Protein AF-A0A348V658-F1 (afdb_monomer_lite)

Radius of gyration: 34.36 Å; chains: 1; bounding box: 90×65×114 Å

Sequence (433 aa):
MSDGYQARTIKSAGIYLAPEMVELFALNPEAHYIWLYAMMMANTGWTFRKKFVKDRYIGCGEWKWKAAIRFLISVGLLEIVVTRNKKGKINGREYIFRDLANRLEIVSFDDDDDEPKTPSKTRKPAKINHLTEGQFSPCVDKTDPLCTSSREKAVHTQKPTILEAEMDQDQIEQHRARFMKHFTGKNTFQTFSDNKESKVNLAKVFHNDMSRLDDVNYYGGGIFLTINETDGKGRKRDNIKRVRAIFVDLDGSPLEPVLEYDPHLVVETSPGKYHAYWFVKDFPLEAFSPTQKTLAEMFEGDPVVNDISRVMRIPGYWHQKGEPFMSRIVLESYYEPLSYAEVVQKFPPKPVKQWSRPKEQEYDENSDYKGQYGTDKGNRNHGLARFIGGMVKRRKDFGHMHNEAYRWGKGCNPPLSDNEIESVLRSVGRYAA

Structure (mmCIF, N/CA/C/O backbone):
data_AF-A0A348V658-F1
#
_entry.id   AF-A0A348V658-F1
#
loop_
_atom_site.group_PDB
_atom_site.id
_atom_site.type_symbol
_atom_site.label_atom_id
_atom_site.label_alt_id
_atom_site.label_comp_id
_atom_site.label_asym_id
_atom_site.label_entity_id
_atom_site.label_seq_id
_atom_site.pdbx_PDB_ins_code
_atom_site.Cartn_x
_atom_site.Cartn_y
_atom_site.Cartn_z
_atom_site.occupancy
_atom_site.B_iso_or_equiv
_atom_site.auth_seq_id
_atom_site.auth_comp_id
_atom_site.auth_asym_id
_atom_site.auth_atom_id
_atom_site.pdbx_PDB_model_num
ATOM 1 N N . MET A 1 1 ? 20.689 -6.843 69.848 1.00 36.75 1 MET A N 1
ATOM 2 C CA . MET A 1 1 ? 19.300 -7.325 69.971 1.00 36.75 1 MET A CA 1
ATOM 3 C C . MET A 1 1 ? 18.454 -6.383 69.137 1.00 36.75 1 MET A C 1
ATOM 5 O O . MET A 1 1 ? 18.269 -5.245 69.535 1.00 36.75 1 MET A O 1
ATOM 9 N N . SER A 1 2 ? 18.141 -6.783 67.905 1.00 32.28 2 SER A N 1
ATOM 10 C CA . SER A 1 2 ? 17.379 -5.978 66.947 1.00 32.28 2 SER A CA 1
ATOM 11 C C . SER A 1 2 ? 15.898 -6.301 67.106 1.00 32.28 2 SER A C 1
ATOM 13 O O . SER A 1 2 ? 15.496 -7.435 66.842 1.00 32.28 2 SER A O 1
ATOM 15 N N . ASP A 1 3 ? 15.113 -5.318 67.535 1.00 34.12 3 ASP A N 1
ATOM 16 C CA . ASP A 1 3 ? 13.661 -5.434 67.622 1.00 34.12 3 ASP A CA 1
ATOM 17 C C . ASP A 1 3 ? 13.066 -5.610 66.221 1.00 34.12 3 ASP A C 1
ATOM 19 O O . ASP A 1 3 ? 13.132 -4.730 65.359 1.00 34.12 3 ASP A O 1
ATOM 23 N N . GLY A 1 4 ? 12.521 -6.803 65.987 1.00 30.92 4 GLY A N 1
ATOM 24 C CA . GLY A 1 4 ? 11.809 -7.152 64.770 1.00 30.92 4 GLY A CA 1
ATOM 25 C C . GLY A 1 4 ? 10.457 -6.450 64.727 1.00 30.92 4 GLY A C 1
ATOM 26 O O . GLY A 1 4 ? 9.565 -6.741 65.521 1.00 30.92 4 GLY A O 1
ATOM 27 N N . TYR A 1 5 ? 10.284 -5.554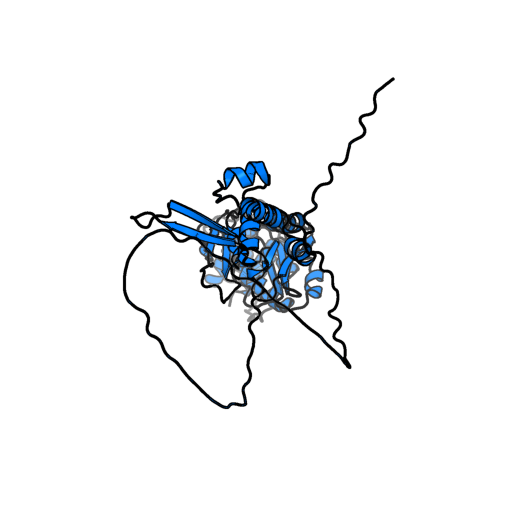 63.759 1.00 30.47 5 TYR A N 1
ATOM 28 C CA . TYR A 1 5 ? 8.973 -5.042 63.381 1.00 30.47 5 TYR A CA 1
ATOM 29 C C . TYR A 1 5 ? 8.134 -6.189 62.798 1.00 30.47 5 TYR A C 1
ATOM 31 O O . TYR A 1 5 ? 8.284 -6.556 61.634 1.00 30.47 5 TYR A O 1
ATOM 39 N N . GLN A 1 6 ? 7.235 -6.764 63.599 1.00 32.16 6 GLN A N 1
ATOM 40 C CA . GLN A 1 6 ? 6.144 -7.581 63.074 1.00 32.16 6 GLN A CA 1
ATOM 41 C C . GLN A 1 6 ? 5.088 -6.656 62.464 1.00 32.16 6 GLN A C 1
ATOM 43 O O . GLN A 1 6 ? 4.445 -5.871 63.165 1.00 32.16 6 GLN A O 1
ATOM 48 N N . ALA A 1 7 ? 4.906 -6.750 61.147 1.00 27.97 7 ALA A N 1
ATOM 49 C CA . ALA A 1 7 ? 3.817 -6.085 60.450 1.00 27.97 7 ALA A CA 1
ATOM 50 C C . ALA A 1 7 ? 2.475 -6.627 60.970 1.00 27.97 7 ALA A C 1
ATOM 52 O O . ALA A 1 7 ? 2.125 -7.784 60.747 1.00 27.97 7 ALA A O 1
ATOM 53 N N . ARG A 1 8 ? 1.719 -5.786 61.682 1.00 27.88 8 ARG A N 1
ATOM 54 C CA . ARG A 1 8 ? 0.322 -6.068 62.025 1.00 27.88 8 ARG A CA 1
ATOM 55 C C . ARG A 1 8 ? -0.530 -5.806 60.788 1.00 27.88 8 ARG A C 1
ATOM 57 O O . ARG A 1 8 ? -0.671 -4.660 60.368 1.00 27.88 8 ARG A O 1
ATOM 64 N N . THR A 1 9 ? -1.112 -6.854 60.217 1.00 28.75 9 THR A N 1
ATOM 65 C CA . THR A 1 9 ? -2.140 -6.738 59.181 1.00 28.75 9 THR A CA 1
ATOM 66 C C . THR A 1 9 ? -3.367 -6.069 59.793 1.00 28.75 9 THR A C 1
ATOM 68 O O . THR A 1 9 ? -4.072 -6.649 60.619 1.00 28.75 9 THR A O 1
ATOM 71 N N . ILE A 1 10 ? -3.618 -4.818 59.410 1.00 29.53 10 ILE A N 1
ATOM 72 C CA . ILE A 1 10 ? -4.906 -4.167 59.643 1.00 29.53 10 ILE A CA 1
ATOM 73 C C . ILE A 1 10 ? -5.927 -4.998 58.861 1.00 29.53 10 ILE A C 1
ATOM 75 O O . ILE A 1 10 ? -5.738 -5.206 57.663 1.00 29.53 10 ILE A O 1
ATOM 79 N N . LYS A 1 11 ? -6.977 -5.506 59.522 1.00 31.16 11 LYS A N 1
ATOM 80 C CA . LYS A 1 11 ? -8.132 -6.095 58.830 1.00 31.16 11 LYS A CA 1
ATOM 81 C C . LYS A 1 11 ? -8.703 -5.016 57.913 1.00 31.16 11 LYS A C 1
ATOM 83 O O . LYS A 1 11 ? -9.448 -4.152 58.368 1.00 31.16 11 LYS A O 1
ATOM 88 N N . SER A 1 12 ? -8.321 -5.033 56.641 1.00 28.66 12 SER A N 1
ATOM 89 C CA . SER A 1 12 ? -9.035 -4.285 55.625 1.00 28.66 12 SER A CA 1
ATOM 90 C C . SER A 1 12 ? -10.434 -4.885 55.564 1.00 28.66 12 SER A C 1
ATOM 92 O O . SER A 1 12 ? -10.602 -6.101 55.454 1.00 28.66 12 SER A O 1
ATOM 94 N N . ALA A 1 13 ? -11.453 -4.039 55.690 1.00 30.88 13 ALA A N 1
ATOM 95 C CA . ALA A 1 13 ? -12.784 -4.383 55.224 1.00 30.88 13 ALA A CA 1
ATOM 96 C C . ALA A 1 13 ? -12.654 -4.580 53.710 1.00 30.88 13 ALA A C 1
ATOM 98 O O . ALA A 1 13 ? -12.690 -3.620 52.942 1.00 30.88 13 ALA A O 1
ATOM 99 N N . GLY A 1 14 ? -12.338 -5.808 53.299 1.00 29.84 14 GLY A N 1
ATOM 100 C CA . GLY A 1 14 ? -12.260 -6.171 51.898 1.00 29.84 14 GLY A CA 1
ATOM 101 C C . GLY A 1 14 ? -13.626 -5.915 51.290 1.00 29.84 14 GLY A C 1
ATOM 102 O O . GLY A 1 14 ? -14.611 -6.526 51.699 1.00 29.84 14 GLY A O 1
ATOM 103 N N . ILE A 1 15 ? -13.691 -4.982 50.345 1.00 39.50 15 ILE A N 1
ATOM 104 C CA . ILE A 1 15 ? -14.820 -4.899 49.430 1.00 39.50 15 ILE A CA 1
ATOM 105 C C . ILE A 1 15 ? -14.737 -6.195 48.625 1.00 39.50 15 ILE A C 1
ATOM 107 O O . ILE A 1 15 ? -13.858 -6.337 47.776 1.00 39.50 15 ILE A O 1
ATOM 111 N N . TYR A 1 16 ? -15.572 -7.180 48.960 1.00 36.66 16 TYR A N 1
ATOM 112 C CA . TYR A 1 16 ? -15.748 -8.353 48.115 1.00 36.66 16 TYR A CA 1
ATOM 113 C C . TYR A 1 16 ? -16.354 -7.846 46.810 1.00 36.66 16 TYR A C 1
ATOM 115 O O . TYR A 1 16 ? -17.529 -7.489 46.755 1.00 36.66 16 TYR A O 1
ATOM 123 N N . LEU A 1 17 ? -15.518 -7.723 45.783 1.00 50.22 17 LEU A N 1
ATOM 124 C CA . LEU A 1 17 ? -15.993 -7.481 44.432 1.00 50.22 17 LEU A CA 1
ATOM 125 C C . LEU A 1 17 ? -16.744 -8.740 44.017 1.00 50.22 17 LEU A C 1
ATOM 127 O O . LEU A 1 17 ? -16.184 -9.836 44.069 1.00 50.22 17 LEU A O 1
ATOM 131 N N . ALA A 1 18 ? -18.015 -8.579 43.665 1.00 58.47 18 ALA A N 1
ATOM 132 C CA . ALA A 1 18 ? -18.805 -9.666 43.115 1.00 58.47 18 ALA A CA 1
ATOM 133 C C . ALA A 1 18 ? -18.048 -10.269 41.903 1.00 58.47 18 ALA A C 1
ATOM 135 O O . ALA A 1 18 ? -17.390 -9.508 41.185 1.00 58.47 18 ALA A O 1
ATOM 136 N N . PRO A 1 19 ? -18.042 -11.594 41.681 1.00 57.88 19 PRO A N 1
ATOM 137 C CA . PRO A 1 19 ? -17.320 -12.217 40.563 1.00 57.88 19 PRO A CA 1
ATOM 138 C C . PRO A 1 19 ? -17.588 -11.541 39.210 1.00 57.88 19 PRO A C 1
ATOM 140 O O . PRO A 1 19 ? -16.673 -11.343 38.414 1.00 57.88 19 PRO A O 1
ATOM 143 N N . GLU A 1 20 ? -18.813 -11.059 39.016 1.00 56.84 20 GLU A N 1
ATOM 144 C CA . GLU A 1 20 ? -19.280 -10.329 37.840 1.00 56.84 20 GLU A CA 1
ATOM 145 C C . GLU A 1 20 ? -18.534 -8.998 37.645 1.00 56.84 20 GLU A C 1
ATOM 147 O O . GLU A 1 20 ? -18.288 -8.572 36.519 1.00 56.84 20 GLU A O 1
ATOM 152 N N . MET A 1 21 ? -18.124 -8.341 38.734 1.00 60.69 21 MET A N 1
ATOM 153 C CA . MET A 1 21 ? -17.299 -7.128 38.699 1.00 60.69 21 MET A CA 1
ATOM 154 C C . MET A 1 21 ? -15.863 -7.434 38.288 1.00 60.69 21 MET A C 1
ATOM 156 O O . MET A 1 21 ? -15.262 -6.672 37.532 1.00 60.69 21 MET A O 1
ATOM 160 N N . VAL A 1 22 ? -15.309 -8.540 38.787 1.00 63.03 22 VAL A N 1
ATOM 161 C CA . VAL A 1 22 ? -13.954 -8.968 38.428 1.00 63.03 22 VAL A CA 1
ATOM 162 C C . VAL A 1 22 ? -13.902 -9.327 36.946 1.00 63.03 22 VAL A C 1
ATOM 164 O O . VAL A 1 22 ? -12.988 -8.881 36.260 1.00 63.03 22 VAL A O 1
ATOM 167 N N . GLU A 1 23 ? -14.907 -10.041 36.436 1.00 67.06 23 GLU A N 1
ATOM 168 C CA . GLU A 1 23 ? -15.027 -10.375 35.014 1.00 67.06 23 GLU A CA 1
ATOM 169 C C . GLU A 1 23 ? -15.253 -9.139 34.138 1.00 67.06 23 GLU A C 1
ATOM 171 O O . GLU A 1 23 ? -14.546 -8.957 33.146 1.00 67.06 23 GLU A O 1
ATOM 176 N N . LEU A 1 24 ? -16.177 -8.246 34.518 1.00 72.12 24 LEU A N 1
ATOM 177 C CA . LEU A 1 24 ? -16.484 -7.042 33.741 1.00 72.12 24 LEU A CA 1
ATOM 178 C C . LEU A 1 24 ? -15.242 -6.168 33.544 1.00 72.12 24 LEU A C 1
ATOM 180 O O . LEU A 1 24 ? -15.003 -5.645 32.458 1.00 72.12 24 LEU A O 1
ATOM 184 N N . PHE A 1 25 ? -14.439 -6.017 34.593 1.00 76.25 25 PHE A N 1
ATOM 185 C CA . PHE A 1 25 ? -13.281 -5.135 34.596 1.00 76.25 25 PHE A CA 1
ATOM 186 C C . PHE A 1 25 ? -11.942 -5.830 34.327 1.00 76.25 25 PHE A C 1
ATOM 188 O O . PHE A 1 25 ? -10.919 -5.141 34.305 1.00 76.25 25 PHE A O 1
ATOM 195 N N . ALA A 1 26 ? -11.927 -7.147 34.093 1.00 71.62 26 ALA A N 1
ATOM 196 C CA . ALA A 1 26 ? -10.709 -7.960 33.996 1.00 71.62 26 ALA A CA 1
ATOM 197 C C . ALA A 1 26 ? -9.665 -7.385 33.023 1.00 71.62 26 ALA A C 1
ATOM 199 O O . ALA A 1 26 ? -8.471 -7.386 33.314 1.00 71.62 26 ALA A O 1
ATOM 200 N N . LEU A 1 27 ? -10.125 -6.834 31.895 1.00 71.88 27 LEU A N 1
ATOM 201 C CA . LEU A 1 27 ? -9.278 -6.258 30.845 1.00 71.88 27 LEU A CA 1
ATOM 202 C C . LEU A 1 27 ? -9.140 -4.726 30.930 1.00 71.88 27 LEU A C 1
ATOM 204 O O . LEU A 1 27 ? -8.462 -4.117 30.108 1.00 71.88 27 LEU A O 1
ATOM 208 N N . ASN A 1 28 ? -9.790 -4.080 31.903 1.00 79.88 28 ASN A N 1
ATOM 209 C CA . ASN A 1 28 ? -9.834 -2.621 32.040 1.00 79.88 28 ASN A CA 1
ATOM 210 C C . ASN A 1 28 ? -9.614 -2.176 33.502 1.00 79.88 28 ASN A C 1
ATOM 212 O O . ASN A 1 28 ? -10.506 -1.566 34.108 1.00 79.88 28 ASN A O 1
ATOM 216 N N . PRO A 1 29 ? -8.427 -2.428 34.089 1.00 80.44 29 PRO A N 1
ATOM 217 C CA . PRO A 1 29 ? -8.173 -2.133 35.498 1.00 80.44 29 PRO A CA 1
ATOM 218 C C . PRO A 1 29 ? -8.247 -0.631 35.807 1.00 80.44 29 PRO A C 1
ATOM 220 O O . PRO A 1 29 ? -8.738 -0.227 36.854 1.00 80.44 29 PRO A O 1
ATOM 223 N N . GLU A 1 30 ? -7.856 0.242 34.883 1.00 81.75 30 GLU A N 1
ATOM 224 C CA . GLU A 1 30 ? -7.970 1.690 35.052 1.00 81.75 30 GLU A CA 1
ATOM 225 C C . GLU A 1 30 ? -9.431 2.145 35.093 1.00 81.75 30 GLU A C 1
ATOM 227 O O . GLU A 1 30 ? -9.767 3.036 35.870 1.00 81.75 30 GLU A O 1
ATOM 232 N N . ALA A 1 31 ? -10.315 1.519 34.309 1.00 83.00 31 ALA A N 1
ATOM 233 C CA . ALA A 1 31 ? -11.751 1.783 34.381 1.00 83.00 31 ALA A CA 1
ATOM 234 C C . ALA A 1 31 ? -12.329 1.353 35.725 1.00 83.00 31 ALA A C 1
ATOM 236 O O . ALA A 1 31 ? -13.112 2.097 36.316 1.00 83.00 31 ALA A O 1
ATOM 237 N N . HIS A 1 32 ? -11.881 0.203 36.228 1.00 84.06 32 HIS A N 1
ATOM 238 C CA . HIS A 1 32 ? -12.252 -0.282 37.547 1.00 84.06 32 HIS A CA 1
ATOM 239 C C . HIS A 1 32 ? -11.846 0.707 38.631 1.00 84.06 32 HIS A C 1
ATOM 241 O O . HIS A 1 32 ? -12.681 1.093 39.441 1.00 84.06 32 HIS A O 1
ATOM 247 N N . TYR A 1 33 ? -10.601 1.190 38.612 1.00 82.75 33 TYR A N 1
ATOM 248 C CA . TYR A 1 33 ? -10.131 2.158 39.598 1.00 82.75 33 TYR A CA 1
ATOM 249 C C . TYR A 1 33 ? -10.882 3.490 39.517 1.00 82.75 33 TYR A C 1
ATOM 251 O O . TYR A 1 33 ? -11.230 4.035 40.563 1.00 82.75 33 TYR A O 1
ATOM 259 N N . ILE A 1 34 ? -11.177 4.007 38.312 1.00 80.31 34 ILE A N 1
ATOM 260 C CA . ILE A 1 34 ? -12.001 5.222 38.154 1.00 80.31 34 ILE A CA 1
ATOM 261 C C . ILE A 1 34 ? -13.385 5.005 38.772 1.00 80.31 34 ILE A C 1
ATOM 263 O O . ILE A 1 34 ? -13.848 5.842 39.547 1.00 80.31 34 ILE A O 1
ATOM 267 N N . TRP A 1 35 ? -14.048 3.907 38.409 1.00 82.38 35 TRP A N 1
ATOM 268 C CA . TRP A 1 35 ? -15.420 3.632 38.819 1.00 82.38 35 TRP A CA 1
ATOM 269 C C . TRP A 1 35 ? -15.526 3.331 40.313 1.00 82.38 35 TRP A C 1
ATOM 271 O O . TRP A 1 35 ? -16.333 3.954 40.997 1.00 82.38 35 TRP A O 1
ATOM 281 N N . LEU A 1 36 ? -14.657 2.469 40.846 1.00 79.06 36 LEU A N 1
ATOM 282 C CA . LEU A 1 36 ? -14.614 2.122 42.267 1.00 79.06 36 LEU A CA 1
ATOM 283 C C . LEU A 1 36 ? -14.384 3.368 43.122 1.00 79.06 36 LEU A C 1
ATOM 285 O O . LEU A 1 36 ? -15.083 3.597 44.106 1.00 79.06 36 LEU A O 1
ATOM 289 N N .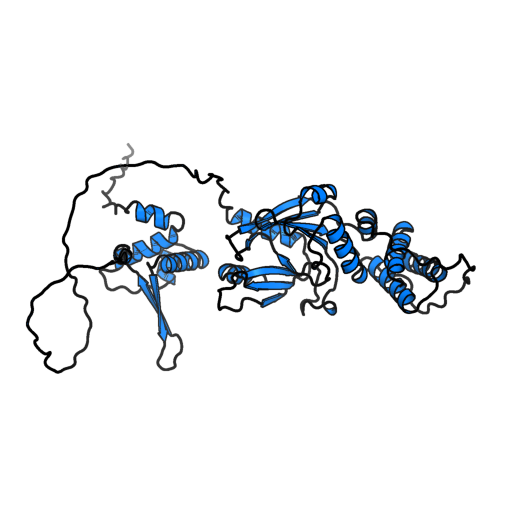 TYR A 1 37 ? -13.441 4.212 42.710 1.00 76.25 37 TYR A N 1
ATOM 290 C CA . TYR A 1 37 ? -13.174 5.467 43.392 1.00 76.25 37 TYR A CA 1
ATOM 291 C C . TYR A 1 37 ? -14.372 6.427 43.335 1.00 76.25 37 TYR A C 1
ATOM 293 O O . TYR A 1 37 ? -14.710 7.035 44.349 1.00 76.25 37 TYR A O 1
ATOM 301 N N . ALA A 1 38 ? -15.060 6.535 42.192 1.00 75.94 38 ALA A N 1
ATOM 302 C CA . ALA A 1 38 ? -16.281 7.334 42.086 1.00 75.94 38 ALA A CA 1
ATOM 303 C C . ALA A 1 38 ? -17.399 6.812 43.011 1.00 75.94 38 ALA A C 1
ATOM 305 O O . ALA A 1 38 ? -18.027 7.611 43.705 1.00 75.94 38 ALA A O 1
ATOM 306 N N . MET A 1 39 ? -17.599 5.491 43.082 1.00 75.56 39 MET A N 1
ATOM 307 C CA . MET A 1 39 ? -18.599 4.856 43.952 1.00 75.56 39 MET A CA 1
ATOM 308 C C . MET A 1 39 ? -18.293 5.055 45.440 1.00 75.56 39 MET A C 1
ATOM 310 O O . MET A 1 39 ? -19.190 5.390 46.210 1.00 75.56 39 MET A O 1
ATOM 314 N N . MET A 1 40 ? -17.026 4.943 45.854 1.00 70.94 40 MET A N 1
ATOM 315 C CA . MET A 1 40 ? -16.620 5.193 47.244 1.00 70.94 40 MET A CA 1
ATOM 316 C C . MET A 1 40 ? -16.861 6.645 47.687 1.00 70.94 40 MET A C 1
ATOM 318 O O . MET A 1 40 ? -17.132 6.900 48.859 1.00 70.94 40 MET A O 1
ATOM 322 N N . MET A 1 41 ? -16.765 7.600 46.760 1.00 65.44 41 MET A N 1
ATOM 323 C CA . MET A 1 41 ? -16.896 9.032 47.051 1.00 65.44 41 MET A CA 1
ATOM 324 C C . MET A 1 41 ? -18.330 9.567 46.873 1.00 65.44 41 MET A C 1
ATOM 326 O O . MET A 1 41 ? -18.611 10.695 47.291 1.00 65.44 41 MET A O 1
ATOM 330 N N . ALA A 1 42 ? -19.248 8.781 46.295 1.00 58.62 42 ALA A N 1
ATOM 331 C CA . ALA A 1 42 ? -20.615 9.192 45.955 1.00 58.62 42 ALA A CA 1
ATOM 332 C C . ALA A 1 42 ? -21.439 9.685 47.164 1.00 58.62 42 ALA A C 1
ATOM 334 O O . ALA A 1 42 ? -22.214 10.630 47.030 1.00 58.62 42 ALA A O 1
ATOM 335 N N . ASN A 1 43 ? -21.189 9.156 48.369 1.00 52.09 43 ASN A N 1
ATOM 336 C CA . ASN A 1 43 ? -21.881 9.556 49.607 1.00 52.09 43 ASN A CA 1
ATOM 337 C C . ASN A 1 43 ? -21.515 10.962 50.129 1.00 52.09 43 ASN A C 1
ATOM 339 O O . ASN A 1 43 ? -22.008 11.370 51.178 1.00 52.09 43 ASN A O 1
ATOM 343 N N . THR A 1 44 ? -20.649 11.708 49.432 1.00 51.56 44 THR A N 1
ATOM 344 C CA . THR A 1 44 ? -20.141 13.014 49.898 1.00 51.56 44 THR A CA 1
ATOM 345 C C . THR A 1 44 ? -20.507 14.204 49.006 1.00 51.56 44 THR A C 1
ATOM 347 O O . THR A 1 44 ? -20.095 15.321 49.306 1.00 51.56 44 THR A O 1
ATOM 350 N N . GLY A 1 45 ? -21.288 14.002 47.932 1.00 49.47 45 GLY A N 1
ATOM 351 C CA . GLY A 1 45 ? -21.655 15.073 46.992 1.00 49.47 45 GLY A CA 1
ATOM 352 C C . GLY A 1 45 ? -20.427 15.651 46.282 1.00 49.47 45 GLY A C 1
ATOM 353 O O . GLY A 1 45 ? -19.997 16.769 46.565 1.00 49.47 45 GLY A O 1
ATOM 354 N N . TRP A 1 46 ? -19.810 14.869 45.390 1.00 55.31 46 TRP A N 1
ATOM 355 C CA . TRP A 1 46 ? -18.440 15.139 44.957 1.00 55.31 46 TRP A CA 1
ATOM 356 C C . TRP A 1 46 ? -18.286 15.629 43.508 1.00 55.31 46 TRP A C 1
ATOM 358 O O . TRP A 1 46 ? -18.931 15.141 42.586 1.00 55.31 46 TRP A O 1
ATOM 368 N N . THR A 1 47 ? -17.344 16.560 43.301 1.00 54.31 47 THR A N 1
ATOM 369 C CA . THR A 1 47 ? -16.818 16.958 41.986 1.00 54.31 47 THR A CA 1
ATOM 370 C C . THR A 1 47 ? -15.304 16.767 41.975 1.00 54.31 47 THR A C 1
ATOM 372 O O . THR A 1 47 ? -14.610 17.178 42.906 1.00 54.31 47 THR A O 1
ATOM 375 N N . PHE A 1 48 ? -14.755 16.167 40.915 1.00 57.66 48 PHE A N 1
ATOM 376 C CA . PHE A 1 48 ? -13.312 15.958 40.807 1.00 57.66 48 PHE A CA 1
ATOM 377 C C . PHE A 1 48 ? -12.722 16.575 39.549 1.00 57.66 48 PHE A C 1
ATOM 379 O O . PHE A 1 48 ? -13.297 16.566 38.460 1.00 57.66 48 PHE A O 1
ATOM 386 N N . ARG A 1 49 ? -11.509 17.113 39.685 1.00 60.19 49 ARG A N 1
ATOM 387 C CA . ARG A 1 49 ? -10.745 17.603 38.538 1.00 60.19 49 ARG A CA 1
ATOM 388 C C . ARG A 1 49 ? -10.037 16.423 37.893 1.00 60.19 49 ARG A C 1
ATOM 390 O O . ARG A 1 49 ? -9.220 15.780 38.544 1.00 60.19 49 ARG A O 1
ATOM 397 N N . LYS A 1 50 ? -10.268 16.201 36.596 1.00 69.25 50 LYS A N 1
ATOM 398 C CA . LYS A 1 50 ? -9.591 15.169 35.785 1.00 69.25 50 LYS A CA 1
ATOM 399 C C . LYS A 1 50 ? -8.097 15.038 36.094 1.00 69.25 50 LYS A C 1
ATO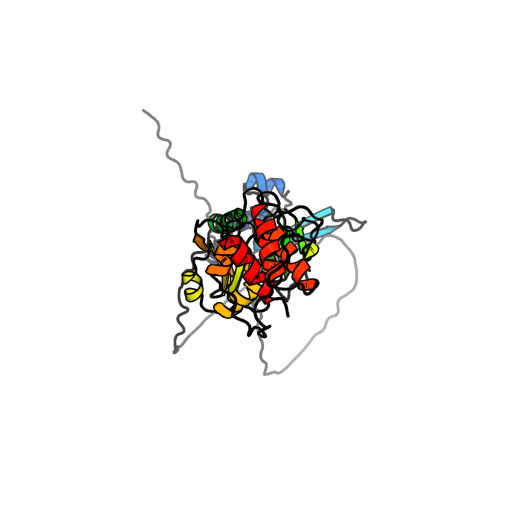M 401 O O . LYS A 1 50 ? -7.616 13.935 36.304 1.00 69.25 50 LYS A O 1
ATOM 406 N N . LYS A 1 51 ? -7.375 16.166 36.139 1.00 67.00 51 LYS A N 1
ATOM 407 C CA . LYS A 1 51 ? -5.927 16.192 36.402 1.00 67.00 51 LYS A CA 1
ATOM 408 C C . LYS A 1 51 ? -5.570 15.551 37.750 1.00 67.00 51 LYS A C 1
ATOM 410 O O . LYS A 1 51 ? -4.595 14.826 37.836 1.00 67.00 51 LYS A O 1
ATOM 415 N N . PHE A 1 52 ? -6.385 15.772 38.781 1.00 66.75 52 PHE A N 1
ATOM 416 C CA . PHE A 1 52 ? -6.158 15.213 40.112 1.00 66.75 52 PHE A CA 1
ATOM 417 C C . PHE A 1 52 ? -6.308 13.688 40.118 1.00 66.75 52 PHE A C 1
ATOM 419 O O . PHE A 1 52 ? -5.411 12.994 40.578 1.00 66.75 52 PHE A O 1
ATOM 426 N N . VAL A 1 53 ? -7.399 13.156 39.562 1.00 66.44 53 VAL A N 1
ATOM 427 C CA . VAL A 1 53 ? -7.652 11.703 39.571 1.00 66.44 53 VAL A CA 1
ATOM 428 C C . VAL A 1 53 ? -6.687 10.968 38.645 1.00 66.44 53 VAL A C 1
ATOM 430 O O . VAL A 1 53 ? -6.085 9.973 39.043 1.00 66.44 53 VAL A O 1
ATOM 433 N N . LYS A 1 54 ? -6.477 11.509 37.440 1.00 71.69 54 LYS A N 1
ATOM 434 C CA . LYS A 1 54 ? -5.573 10.940 36.442 1.00 71.69 54 LYS A CA 1
ATOM 435 C C . LYS A 1 54 ? -4.128 10.871 36.944 1.00 71.69 54 LYS A C 1
ATOM 437 O O . LYS A 1 54 ? -3.530 9.802 36.883 1.00 71.69 54 LYS A O 1
ATOM 442 N N . ASP A 1 55 ? -3.595 11.985 37.453 1.00 69.62 55 ASP A N 1
ATOM 443 C CA . ASP A 1 55 ? -2.165 12.096 37.761 1.00 69.62 55 ASP A CA 1
ATOM 444 C C . ASP A 1 55 ? -1.832 11.606 39.181 1.00 69.62 55 ASP A C 1
ATOM 446 O O . ASP A 1 55 ? -0.765 11.041 39.390 1.00 69.62 55 ASP A O 1
ATOM 450 N N . ARG A 1 56 ? -2.719 11.821 40.168 1.00 63.81 56 ARG A N 1
ATOM 451 C CA . ARG A 1 56 ? -2.412 11.577 41.591 1.00 63.81 56 ARG A CA 1
ATOM 452 C C . ARG A 1 56 ? -2.967 10.266 42.142 1.00 63.81 56 ARG A C 1
ATOM 454 O O . ARG A 1 56 ? -2.370 9.729 43.065 1.00 63.81 56 ARG A O 1
ATOM 461 N N . TYR A 1 57 ? -4.107 9.796 41.637 1.00 61.09 57 TYR A N 1
ATOM 462 C CA . TYR A 1 57 ? -4.809 8.639 42.211 1.00 61.09 57 TYR A CA 1
ATOM 463 C C . TYR A 1 57 ? -4.639 7.371 41.374 1.00 61.09 57 TYR A C 1
ATOM 465 O O . TYR A 1 57 ? -4.384 6.306 41.919 1.00 61.09 57 TYR A O 1
ATOM 473 N N . ILE A 1 58 ? -4.752 7.494 40.051 1.00 68.00 58 ILE A N 1
ATOM 474 C CA . ILE A 1 58 ? -4.654 6.354 39.127 1.00 68.00 58 ILE A CA 1
ATOM 475 C C . ILE A 1 58 ? -3.257 6.267 38.506 1.00 68.00 58 ILE A C 1
ATOM 477 O O . ILE A 1 58 ? -2.812 5.189 38.128 1.00 68.00 58 ILE A O 1
ATOM 481 N N . GLY A 1 59 ? -2.554 7.399 38.389 1.00 69.50 59 GLY A N 1
ATOM 482 C CA . GLY A 1 59 ? -1.212 7.448 37.806 1.00 69.50 59 GLY A CA 1
ATOM 483 C C . GLY A 1 59 ? -1.188 7.013 36.339 1.00 69.50 59 GLY A C 1
ATOM 484 O O . GLY A 1 59 ? -0.221 6.404 35.889 1.00 69.50 59 GLY A O 1
ATOM 485 N N . CYS A 1 60 ? -2.261 7.280 35.586 1.00 68.19 60 CYS A N 1
ATOM 486 C CA . CYS A 1 60 ? -2.403 6.789 34.219 1.00 68.19 60 CYS A CA 1
ATOM 487 C C . CYS A 1 60 ? -2.212 7.895 33.173 1.00 68.19 60 CYS A C 1
ATOM 489 O O . CYS A 1 60 ? -2.583 9.055 33.359 1.00 68.19 60 CYS A O 1
ATOM 491 N N . GLY A 1 61 ? -1.631 7.530 32.028 1.00 72.62 61 GLY A N 1
ATOM 492 C CA . GLY A 1 61 ? -1.486 8.441 30.897 1.00 72.62 61 GLY A CA 1
ATOM 493 C C . GLY A 1 61 ? -2.838 8.918 30.354 1.00 72.62 61 GLY A C 1
ATOM 494 O O . GLY A 1 61 ? -3.880 8.294 30.541 1.00 72.62 61 GLY A O 1
ATOM 495 N N . GLU A 1 62 ? -2.823 10.024 29.608 1.00 76.50 62 GLU A N 1
ATOM 496 C CA . GLU A 1 62 ? -4.021 10.592 28.968 1.00 76.50 62 GLU A CA 1
ATOM 497 C C . GLU A 1 62 ? -4.752 9.583 28.060 1.00 76.50 62 GLU A C 1
ATOM 499 O O . GLU A 1 62 ? -5.973 9.654 27.917 1.00 76.50 62 GLU A O 1
ATOM 504 N N . TRP A 1 63 ? -4.016 8.632 27.479 1.00 71.19 63 TRP A N 1
ATOM 505 C CA . TRP A 1 63 ? -4.572 7.566 26.648 1.00 71.19 63 TRP A CA 1
ATOM 506 C C . TRP A 1 63 ? -5.381 6.554 27.477 1.00 71.19 63 TRP A C 1
ATOM 508 O O . TRP A 1 63 ? -6.549 6.323 27.163 1.00 71.19 63 TRP A O 1
ATOM 518 N N . LYS A 1 64 ? -4.813 6.046 28.583 1.00 75.38 64 LYS A N 1
ATOM 519 C CA . LYS A 1 64 ? -5.468 5.109 29.509 1.00 75.38 64 LYS A CA 1
ATOM 520 C C . LYS A 1 64 ? -6.713 5.723 30.128 1.00 75.38 64 LYS A C 1
ATOM 522 O O . LYS A 1 64 ? -7.758 5.088 30.170 1.00 75.38 64 LYS A O 1
ATOM 527 N N . TRP A 1 65 ? -6.635 7.001 30.504 1.00 80.62 65 TRP A N 1
ATOM 528 C CA . TRP A 1 65 ? -7.792 7.757 30.980 1.00 80.62 65 TRP A CA 1
ATOM 529 C C . TRP A 1 65 ? -8.940 7.740 29.965 1.00 80.62 65 TRP A C 1
ATOM 531 O O . TRP A 1 65 ? -10.087 7.485 30.315 1.00 80.62 65 TRP A O 1
ATOM 541 N N . LYS A 1 66 ? -8.653 8.016 28.688 1.00 80.81 66 LYS A N 1
ATOM 542 C CA . LYS A 1 66 ? -9.685 8.022 27.642 1.00 80.81 66 LYS A CA 1
ATOM 543 C C . LYS A 1 66 ? -10.253 6.624 27.397 1.00 80.81 66 LYS A C 1
ATOM 545 O O . LYS A 1 66 ? -11.465 6.519 27.240 1.00 80.81 66 LYS A O 1
ATOM 550 N N . ALA A 1 67 ? -9.409 5.590 27.365 1.00 76.38 67 ALA A N 1
ATOM 551 C CA . ALA A 1 67 ? -9.832 4.197 27.209 1.00 76.38 67 ALA A CA 1
ATOM 552 C C . ALA A 1 67 ? -10.766 3.768 28.349 1.00 76.38 67 ALA A C 1
ATOM 554 O O . ALA A 1 67 ? -11.874 3.308 28.093 1.00 76.38 67 ALA A O 1
ATOM 555 N N . ALA A 1 68 ? -10.383 4.064 29.589 1.00 81.88 68 ALA A N 1
ATOM 556 C CA . ALA A 1 68 ? -11.173 3.764 30.771 1.00 81.88 68 ALA A CA 1
ATOM 557 C C . ALA A 1 68 ? -12.540 4.473 30.768 1.00 81.88 68 ALA A C 1
ATOM 559 O O . ALA A 1 68 ? -13.568 3.853 31.014 1.00 81.88 68 ALA A O 1
ATOM 560 N N . ILE A 1 69 ? -12.581 5.759 30.405 1.00 85.06 69 ILE A N 1
ATOM 561 C CA . ILE A 1 69 ? -13.839 6.510 30.274 1.00 85.06 69 ILE A CA 1
ATOM 562 C C . ILE A 1 69 ? -14.739 5.928 29.172 1.00 85.06 69 ILE A C 1
ATOM 564 O O . ILE A 1 69 ? -15.949 5.850 29.359 1.00 85.06 69 ILE A O 1
ATOM 568 N N . ARG A 1 70 ? -14.171 5.507 28.033 1.00 75.75 70 ARG A N 1
ATOM 569 C CA . ARG A 1 70 ? -14.932 4.879 26.936 1.00 75.75 70 ARG A CA 1
ATOM 570 C C . ARG A 1 70 ? -15.524 3.545 27.356 1.00 75.75 70 ARG A C 1
ATOM 572 O O . ARG A 1 70 ? -16.699 3.322 27.094 1.00 75.75 70 ARG A O 1
ATOM 579 N N . PHE A 1 71 ? -14.726 2.718 28.027 1.00 83.19 71 PHE A N 1
ATOM 580 C CA . PHE A 1 71 ? -15.183 1.453 28.578 1.00 83.19 71 PHE A CA 1
ATOM 581 C C . PHE A 1 71 ? -16.358 1.677 29.535 1.00 83.19 71 PHE A C 1
ATOM 583 O O . PHE A 1 71 ? -17.415 1.088 29.357 1.00 83.19 71 PHE A O 1
ATOM 590 N N . LEU A 1 72 ? -16.231 2.603 30.491 1.00 81.12 72 LEU A N 1
ATOM 591 C CA . LEU A 1 72 ? -17.304 2.882 31.451 1.00 81.12 72 LEU A CA 1
ATOM 592 C C . LEU A 1 72 ? -18.591 3.371 30.782 1.00 81.12 72 LEU A C 1
ATOM 594 O O . LEU A 1 72 ? -19.675 2.986 31.208 1.00 81.12 72 LEU A O 1
ATOM 598 N N . ILE A 1 73 ? -18.486 4.167 29.716 1.00 77.94 73 ILE A N 1
ATOM 599 C CA . ILE A 1 73 ? -19.653 4.570 28.920 1.00 77.94 73 ILE A CA 1
ATOM 600 C C . ILE A 1 73 ? -20.258 3.364 28.190 1.00 77.94 73 ILE A C 1
ATOM 602 O O . ILE A 1 73 ? -21.473 3.187 28.223 1.00 77.94 73 ILE A O 1
ATOM 606 N N . SER A 1 74 ? -19.443 2.516 27.550 1.00 73.44 74 SER A N 1
ATOM 607 C CA . SER A 1 74 ? -19.945 1.358 26.796 1.00 73.44 74 SER A CA 1
ATOM 608 C C . SER A 1 74 ? -20.608 0.321 27.697 1.00 73.44 74 SER A C 1
ATOM 610 O O . SER A 1 74 ? -21.571 -0.329 27.294 1.00 73.44 74 SER A O 1
ATOM 612 N N . VAL A 1 75 ? -20.129 0.191 28.936 1.00 71.56 75 VAL A N 1
ATOM 613 C CA . VAL A 1 75 ? -20.760 -0.657 29.948 1.00 71.56 75 VAL A CA 1
ATOM 614 C C . VAL A 1 75 ? -21.855 0.066 30.740 1.00 71.56 75 VAL A C 1
ATOM 616 O O . VAL A 1 75 ? -22.322 -0.457 31.740 1.00 71.56 75 VAL A O 1
ATOM 619 N N . GLY A 1 76 ? -22.300 1.251 30.308 1.00 70.94 76 GLY A N 1
ATOM 620 C CA . GLY A 1 76 ? -23.414 1.981 30.928 1.00 70.94 76 GLY A CA 1
ATOM 621 C C . GLY A 1 76 ? -23.157 2.473 32.357 1.00 70.94 76 GLY A C 1
ATOM 622 O O . GLY A 1 76 ? -24.084 2.917 33.026 1.00 70.94 76 GLY A O 1
ATOM 623 N N . LEU A 1 77 ? -21.910 2.415 32.825 1.00 78.31 77 LEU A N 1
ATOM 624 C CA . LEU A 1 77 ? -21.495 2.818 34.170 1.00 78.31 77 LEU A CA 1
ATOM 625 C C . LEU A 1 77 ? -21.081 4.289 34.258 1.00 78.31 77 LEU A C 1
ATOM 627 O O . LEU A 1 77 ? -20.816 4.791 35.351 1.00 78.31 77 LEU A O 1
ATOM 631 N N . LEU A 1 78 ? -21.009 4.986 33.124 1.00 80.12 78 LEU A N 1
ATOM 632 C CA . LEU A 1 78 ? -20.690 6.404 33.060 1.00 80.12 78 LEU A CA 1
ATOM 633 C C . LEU A 1 78 ? -21.490 7.108 31.963 1.00 80.12 78 LEU A C 1
ATOM 635 O O . LEU A 1 78 ? -21.473 6.713 30.803 1.00 80.12 78 LEU A O 1
ATOM 639 N N . GLU A 1 79 ? -22.099 8.228 32.320 1.00 78.50 79 GLU A N 1
ATOM 640 C CA . GLU A 1 79 ? -22.712 9.187 31.411 1.00 78.50 79 GLU A CA 1
ATOM 641 C C . GLU A 1 79 ? -21.962 10.524 31.494 1.00 78.50 79 GLU A C 1
ATOM 643 O O . GLU A 1 79 ? -21.507 10.935 32.562 1.00 78.50 79 GLU A O 1
ATOM 648 N N . ILE A 1 80 ? -21.785 11.208 30.359 1.00 79.19 80 ILE A N 1
ATOM 649 C CA . ILE A 1 80 ? -21.112 12.512 30.317 1.00 79.19 80 ILE A CA 1
ATOM 650 C C . ILE A 1 80 ? -22.068 13.567 29.778 1.00 79.19 80 ILE A C 1
ATOM 652 O O . ILE A 1 80 ? -22.378 13.585 28.586 1.00 79.19 80 ILE A O 1
ATOM 656 N N . VAL A 1 81 ? -22.438 14.515 30.634 1.00 74.12 81 VAL A N 1
ATOM 657 C CA . VAL A 1 81 ? -23.278 15.655 30.268 1.00 74.12 81 VAL A CA 1
ATOM 658 C C . VAL A 1 81 ? -22.389 16.857 29.972 1.00 74.12 81 VAL A C 1
ATOM 660 O O . VAL A 1 81 ? -21.532 17.256 30.761 1.00 74.12 81 VAL A O 1
ATOM 663 N N . VAL A 1 82 ? -22.550 17.447 28.789 1.00 77.94 82 VAL A N 1
ATOM 664 C CA . VAL A 1 82 ? -21.778 18.628 28.389 1.00 77.94 82 VAL A CA 1
ATOM 665 C C . VAL A 1 82 ? -22.495 19.880 28.868 1.00 77.94 82 VAL A C 1
ATOM 667 O O . VAL A 1 82 ? -23.573 20.208 28.374 1.00 77.94 82 VAL A O 1
ATOM 670 N N . THR A 1 83 ? -21.864 20.632 29.764 1.00 74.56 83 THR A N 1
ATOM 671 C CA . THR A 1 83 ? -22.392 21.925 30.193 1.00 74.56 83 THR A CA 1
ATOM 672 C C . THR A 1 83 ? -22.006 23.010 29.187 1.00 74.56 83 THR A C 1
ATOM 674 O O . THR A 1 83 ? -20.887 23.060 28.654 1.00 74.56 83 THR A O 1
ATOM 677 N N . ARG A 1 84 ? -22.975 23.870 28.858 1.00 77.56 84 ARG A N 1
ATOM 678 C CA . ARG A 1 84 ? -22.817 24.996 27.930 1.00 77.56 84 ARG A CA 1
ATOM 679 C C . ARG A 1 84 ? -23.143 26.296 28.648 1.00 77.56 84 ARG A C 1
ATOM 681 O O . ARG A 1 84 ? -24.051 26.358 29.469 1.00 77.56 84 ARG A O 1
ATOM 688 N N . ASN A 1 85 ? -22.408 27.354 28.325 1.00 82.69 85 ASN A N 1
ATOM 689 C CA . ASN A 1 85 ? -22.711 28.687 28.833 1.00 82.69 85 ASN A CA 1
ATOM 690 C C . ASN A 1 85 ? -23.910 29.315 28.095 1.00 82.69 85 ASN A C 1
ATOM 692 O O . ASN A 1 85 ? -24.357 28.813 27.065 1.00 82.69 85 ASN A O 1
ATOM 696 N N . LYS A 1 86 ? -24.375 30.479 28.574 1.00 75.81 86 LYS A N 1
ATOM 697 C CA . LYS A 1 86 ? -25.480 31.253 27.967 1.00 75.81 86 LYS A CA 1
ATOM 698 C C . LYS A 1 86 ? -25.263 31.625 26.486 1.00 75.81 86 LYS A C 1
ATOM 700 O O . LYS A 1 86 ? -26.206 32.022 25.820 1.00 75.81 86 LYS A O 1
ATOM 705 N N . LYS A 1 87 ? -24.033 31.503 25.967 1.00 72.75 87 LYS A N 1
ATOM 706 C CA . LYS A 1 87 ? -23.660 31.748 24.562 1.00 72.75 87 LYS A CA 1
ATOM 707 C C . LYS A 1 87 ? -23.516 30.447 23.748 1.00 72.75 87 LYS A C 1
ATOM 709 O O . LYS A 1 87 ? -22.947 30.469 22.663 1.00 72.75 87 LYS A O 1
ATOM 714 N N . GLY A 1 88 ? -23.948 29.301 24.283 1.00 70.19 88 GLY A N 1
ATOM 715 C CA . GLY A 1 88 ? -23.888 27.991 23.624 1.00 70.19 88 GLY A CA 1
ATOM 716 C C . GLY A 1 88 ? -22.501 27.333 23.574 1.00 70.19 88 GLY A C 1
ATOM 717 O O . GLY A 1 88 ? -22.373 26.216 23.060 1.00 70.19 88 GLY A O 1
ATOM 718 N N . LYS A 1 89 ? -21.459 27.975 24.125 1.00 67.56 89 LYS A N 1
ATOM 719 C CA . LYS A 1 89 ? -20.085 27.448 24.156 1.00 67.56 89 LYS A CA 1
ATOM 720 C C . LYS A 1 89 ? -19.927 26.467 25.317 1.00 67.56 89 LYS A C 1
ATOM 722 O O . LYS A 1 89 ? -20.364 26.753 26.430 1.00 67.56 89 LYS A O 1
ATOM 727 N N . ILE A 1 90 ? -19.278 25.334 25.057 1.00 72.56 90 ILE A N 1
ATOM 728 C CA . ILE A 1 90 ? -18.977 24.315 26.072 1.00 72.56 90 ILE A CA 1
ATOM 729 C C . ILE A 1 90 ? -18.132 24.953 27.182 1.00 72.56 90 ILE A C 1
ATOM 731 O O . ILE A 1 90 ? -17.069 25.506 26.895 1.00 72.56 90 ILE A O 1
ATOM 735 N N . ASN A 1 91 ? -18.613 24.902 28.426 1.00 74.00 91 ASN A N 1
ATOM 736 C CA . ASN A 1 91 ? -17.915 25.431 29.604 1.00 74.00 91 ASN A CA 1
ATOM 737 C C . ASN A 1 91 ? -17.499 24.336 30.599 1.00 74.00 91 ASN A C 1
ATOM 739 O O . ASN A 1 91 ? -16.713 24.620 31.499 1.00 74.00 91 ASN A O 1
ATOM 743 N N . GLY A 1 92 ? -17.948 23.094 30.407 1.00 70.38 92 GLY A N 1
ATOM 744 C CA . GLY A 1 92 ? -17.544 21.969 31.239 1.00 70.38 92 GLY A CA 1
ATOM 745 C C . GLY A 1 92 ? -18.108 20.631 30.767 1.00 70.38 92 GLY A C 1
ATOM 746 O O . GLY A 1 92 ? -18.763 20.524 29.727 1.00 70.38 92 GLY A O 1
ATOM 747 N N . ARG A 1 93 ? -17.790 19.590 31.535 1.00 73.19 93 ARG A N 1
ATOM 748 C CA . ARG A 1 93 ? -18.360 18.248 31.414 1.00 73.19 93 ARG A CA 1
ATOM 749 C C . ARG A 1 93 ? -18.645 17.735 32.813 1.00 73.19 93 ARG A C 1
ATOM 751 O O . ARG A 1 93 ? -17.765 17.810 33.668 1.00 73.19 93 ARG A O 1
ATOM 758 N N . GLU A 1 94 ? -19.842 17.226 33.004 1.00 70.44 94 GLU A N 1
ATOM 759 C CA . GLU A 1 94 ? -20.282 16.537 34.205 1.00 70.44 94 GLU A CA 1
ATOM 760 C C . GLU A 1 94 ? -20.244 15.033 33.935 1.00 70.44 94 GLU A C 1
ATOM 762 O O . GLU A 1 94 ? -20.614 14.590 32.848 1.00 70.44 94 GLU A O 1
ATOM 767 N N . TYR A 1 95 ? -19.705 14.270 34.882 1.00 76.31 95 TYR A N 1
ATOM 768 C CA . TYR A 1 95 ? -19.523 12.824 34.778 1.00 76.31 95 TYR A CA 1
ATOM 769 C C . TYR A 1 95 ? -20.462 12.175 35.792 1.00 76.31 95 TYR A C 1
ATOM 771 O O . TYR A 1 95 ? -20.286 12.372 36.992 1.00 76.31 95 TYR A O 1
ATOM 779 N N . ILE A 1 96 ? -21.448 11.429 35.309 1.00 72.75 96 ILE A N 1
ATOM 780 C CA . ILE A 1 96 ? -22.476 10.772 36.114 1.00 72.75 96 ILE A CA 1
ATOM 781 C C . ILE A 1 96 ? -22.163 9.278 36.118 1.00 72.75 96 ILE A C 1
ATOM 783 O O . ILE A 1 96 ? -22.329 8.606 35.102 1.00 72.75 96 ILE A O 1
ATOM 787 N N . PHE A 1 97 ? -21.670 8.763 37.241 1.00 74.75 97 PHE A N 1
ATOM 788 C CA . PHE A 1 97 ? -21.364 7.341 37.388 1.00 74.75 97 PHE A CA 1
ATOM 789 C C . PHE A 1 97 ? -22.580 6.593 37.932 1.00 74.75 97 PHE A C 1
ATOM 791 O O . PHE A 1 97 ? -23.230 7.075 38.858 1.00 74.75 97 PHE A O 1
ATOM 798 N N . ARG A 1 98 ? -22.876 5.426 37.359 1.00 71.06 98 ARG A N 1
ATOM 799 C CA . ARG A 1 98 ? -23.988 4.560 37.772 1.00 71.06 98 ARG A CA 1
ATOM 800 C C . ARG A 1 98 ? -23.453 3.336 38.505 1.00 71.06 98 ARG A C 1
ATOM 802 O O . ARG A 1 98 ? -22.335 2.893 38.227 1.00 71.06 98 ARG A O 1
ATOM 809 N N . ASP A 1 99 ? -24.239 2.813 39.439 1.00 68.88 99 ASP A N 1
ATOM 810 C CA . ASP A 1 99 ? -23.954 1.518 40.050 1.00 68.88 99 ASP A CA 1
ATOM 811 C C . ASP A 1 99 ? -24.255 0.369 39.070 1.00 68.88 99 ASP A C 1
ATOM 813 O O . ASP A 1 99 ? -24.846 0.559 38.004 1.00 68.88 99 ASP A O 1
ATOM 817 N N . LEU A 1 100 ? -23.807 -0.837 39.421 1.00 62.50 100 LEU A N 1
ATOM 818 C CA . LEU A 1 100 ? -24.040 -2.028 38.604 1.00 62.50 100 LEU A CA 1
ATOM 819 C C . LEU A 1 100 ? -25.505 -2.505 38.678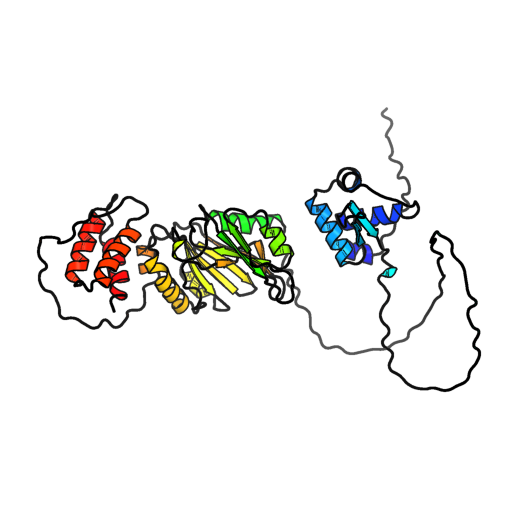 1.00 62.50 100 LEU A C 1
ATOM 821 O O . LEU A 1 100 ? -25.996 -3.129 37.740 1.00 62.50 100 LEU A O 1
ATOM 825 N N . ALA A 1 101 ? -26.204 -2.201 39.778 1.00 56.31 101 ALA A N 1
ATOM 826 C CA . ALA A 1 101 ? -27.574 -2.642 40.033 1.00 56.31 101 ALA A CA 1
ATOM 827 C C . ALA A 1 101 ? -28.581 -2.010 39.056 1.00 56.31 101 ALA A C 1
ATOM 829 O O . ALA A 1 101 ? -29.460 -2.701 38.550 1.00 56.31 101 ALA A O 1
ATOM 830 N N . ASN A 1 102 ? -28.385 -0.742 38.680 1.00 47.16 102 ASN A N 1
ATOM 831 C CA . ASN A 1 102 ? -29.208 -0.034 37.690 1.00 47.16 102 ASN A CA 1
ATOM 832 C C . ASN A 1 102 ? -29.036 -0.537 36.238 1.00 47.16 102 ASN A C 1
ATOM 834 O O . ASN A 1 102 ? -29.582 0.062 35.311 1.00 47.16 102 ASN A O 1
ATOM 838 N N . ARG A 1 103 ? -28.264 -1.611 36.010 1.00 41.19 103 ARG A N 1
ATOM 839 C CA . ARG A 1 103 ? -28.084 -2.251 34.697 1.00 41.19 103 ARG A CA 1
ATOM 840 C C . ARG A 1 103 ? -28.923 -3.523 34.503 1.00 41.19 103 ARG A C 1
ATOM 842 O O . ARG A 1 103 ? -28.964 -4.035 33.388 1.00 41.19 103 ARG A O 1
ATOM 849 N N . LEU A 1 104 ? -29.568 -4.024 35.562 1.00 33.38 104 LEU A N 1
ATOM 850 C CA . LEU A 1 104 ? -30.308 -5.296 35.594 1.00 33.38 104 LEU A CA 1
ATOM 851 C C . LEU A 1 104 ? -31.836 -5.157 35.412 1.00 33.38 104 LEU A C 1
ATOM 853 O O . LEU A 1 104 ? -32.573 -6.061 35.796 1.00 33.38 104 LEU A O 1
ATOM 857 N N . GLU A 1 105 ? -32.344 -4.087 34.791 1.00 29.44 105 GLU A N 1
ATOM 858 C CA . GLU A 1 105 ? -33.732 -4.094 34.291 1.00 29.44 105 GLU A CA 1
ATOM 859 C C . GLU A 1 105 ? -33.814 -4.964 33.024 1.00 29.44 105 GLU A C 1
ATOM 861 O O . GLU A 1 105 ? -33.689 -4.497 31.892 1.00 29.44 105 GLU A O 1
ATOM 866 N N . ILE A 1 106 ? -33.961 -6.275 33.230 1.00 28.02 106 ILE A N 1
ATOM 867 C CA . ILE A 1 106 ? -34.325 -7.234 32.188 1.00 28.02 106 ILE A CA 1
ATOM 868 C C . ILE A 1 106 ? -35.783 -6.964 31.798 1.00 28.02 106 ILE A C 1
ATOM 870 O O . ILE A 1 106 ? -36.682 -7.010 32.633 1.00 28.02 106 ILE A O 1
ATOM 874 N N . VAL A 1 107 ? -35.988 -6.686 30.512 1.00 24.06 107 VAL A N 1
ATOM 875 C CA . VAL A 1 107 ? -37.289 -6.525 29.853 1.00 24.06 107 VAL A CA 1
ATOM 876 C C . VAL A 1 107 ? -38.094 -7.822 29.990 1.00 24.06 107 VAL A C 1
ATOM 878 O O . VAL A 1 107 ? -37.669 -8.863 29.486 1.00 24.06 107 VAL A O 1
ATOM 881 N N . SER A 1 108 ? -39.246 -7.766 30.659 1.00 27.50 108 SER A N 1
ATOM 882 C CA . SER A 1 108 ? -40.267 -8.814 30.595 1.00 27.50 108 SER A CA 1
ATOM 883 C C . SER A 1 108 ? -40.951 -8.773 29.227 1.00 27.50 108 SER A C 1
ATOM 885 O O . SER A 1 108 ? -41.329 -7.704 28.750 1.00 27.50 108 SER A O 1
ATOM 887 N N . PHE A 1 109 ? -41.096 -9.934 28.589 1.00 25.75 109 PHE A N 1
ATOM 888 C CA . PHE A 1 109 ? -42.018 -10.114 27.471 1.00 25.75 109 PHE A CA 1
ATOM 889 C C . PHE A 1 109 ? -43.281 -10.769 28.024 1.00 25.75 109 PHE A C 1
ATOM 891 O O . PHE A 1 109 ? -43.220 -11.900 28.506 1.00 25.75 109 PHE A O 1
ATOM 898 N N . ASP A 1 110 ? -44.380 -10.022 27.986 1.00 28.62 110 ASP A N 1
ATOM 899 C CA . ASP A 1 110 ? -45.726 -10.514 28.259 1.00 28.62 110 ASP A CA 1
ATOM 900 C C . ASP A 1 110 ? -46.313 -11.079 26.953 1.00 28.62 110 ASP A C 1
ATOM 902 O O . ASP A 1 110 ? -46.260 -10.403 25.926 1.00 28.62 110 ASP A O 1
ATOM 906 N N . ASP A 1 111 ? -46.866 -12.293 27.002 1.00 28.22 111 ASP A N 1
ATOM 907 C CA . ASP A 1 111 ? -47.880 -12.769 26.054 1.00 28.22 111 ASP A CA 1
ATOM 908 C C . ASP A 1 111 ? -49.159 -13.065 26.857 1.00 28.22 111 ASP A C 1
ATOM 910 O O . ASP A 1 111 ? -49.117 -13.704 27.914 1.00 28.22 111 ASP A O 1
ATOM 914 N N . ASP A 1 112 ? -50.263 -12.519 26.350 1.00 29.14 112 ASP A N 1
ATOM 915 C CA . ASP A 1 112 ? -51.583 -12.367 26.966 1.00 29.14 112 ASP A CA 1
ATOM 916 C C . ASP A 1 112 ? -52.373 -13.676 27.192 1.00 29.14 112 ASP A C 1
ATOM 918 O O . ASP A 1 112 ? -52.240 -14.645 26.446 1.00 29.14 112 ASP A O 1
ATOM 922 N N . ASP A 1 113 ? -53.239 -13.639 28.219 1.00 27.58 113 ASP A N 1
ATOM 923 C CA . ASP A 1 113 ? -54.696 -13.925 28.198 1.00 27.58 113 ASP A CA 1
ATOM 924 C C . ASP A 1 113 ? -55.181 -14.696 29.447 1.00 27.58 113 ASP A C 1
ATOM 926 O O . ASP A 1 113 ? -54.993 -15.903 29.578 1.00 27.58 113 ASP A O 1
ATOM 930 N N . ASP A 1 114 ? -55.824 -13.988 30.387 1.00 28.22 114 ASP A N 1
ATOM 931 C CA . ASP A 1 114 ? -57.279 -14.102 30.617 1.00 28.22 114 ASP A CA 1
ATOM 932 C C . ASP A 1 114 ? -57.734 -13.140 31.745 1.00 28.22 114 ASP A C 1
ATOM 934 O O . ASP A 1 114 ? -57.354 -13.247 32.914 1.00 28.22 114 ASP A O 1
ATOM 938 N N . GLU A 1 115 ? -58.581 -12.175 31.380 1.00 28.88 115 GLU A N 1
ATOM 939 C CA . GLU A 1 115 ? -59.393 -11.340 32.284 1.00 28.88 115 GLU A CA 1
ATOM 940 C C . GLU A 1 115 ? -60.523 -12.198 32.931 1.00 28.88 115 GLU A C 1
ATOM 942 O O . GLU A 1 115 ? -60.884 -13.210 32.329 1.00 28.88 115 GLU A O 1
ATOM 947 N N . PRO A 1 116 ? -61.210 -11.824 34.054 1.00 33.94 116 PRO A N 1
ATOM 948 C CA . PRO A 1 116 ? -61.807 -10.486 34.196 1.00 33.94 116 PRO A CA 1
ATOM 949 C C . PRO A 1 116 ? -62.061 -9.892 35.617 1.00 33.94 116 PRO A C 1
ATOM 951 O O . PRO A 1 116 ? -62.373 -10.586 36.580 1.00 33.94 116 PRO A O 1
ATOM 954 N N . LYS A 1 117 ? -62.168 -8.544 35.633 1.00 24.84 117 LYS A N 1
ATOM 955 C CA . LYS A 1 117 ? -63.118 -7.679 36.404 1.00 24.84 117 LYS A CA 1
ATOM 956 C C . LYS A 1 117 ? -62.943 -7.585 37.937 1.00 24.84 117 LYS A C 1
ATOM 958 O O . LYS A 1 117 ? -63.061 -8.557 38.660 1.00 24.84 117 LYS A O 1
ATOM 963 N N . THR A 1 118 ? -62.869 -6.412 38.583 1.00 26.03 118 THR A N 1
ATOM 964 C CA . THR A 1 118 ? -63.852 -5.296 38.653 1.00 26.03 118 THR A CA 1
ATOM 965 C C . THR A 1 118 ? -63.287 -4.152 39.557 1.00 26.03 118 THR A C 1
ATOM 967 O O . THR A 1 118 ? -62.227 -4.337 40.145 1.00 26.03 118 THR A O 1
ATOM 970 N N . PRO A 1 119 ? -63.909 -2.950 39.679 1.00 28.59 119 PRO A N 1
ATOM 971 C CA . PRO A 1 119 ? -63.196 -1.680 39.503 1.00 28.59 119 PRO A CA 1
ATOM 972 C C . PRO A 1 119 ? -63.148 -0.760 40.747 1.00 28.59 119 PRO A C 1
ATOM 974 O O . PRO A 1 119 ? -63.692 -1.058 41.810 1.00 28.59 119 PRO A O 1
ATOM 977 N N . SER A 1 120 ? -62.664 0.471 40.501 1.00 26.59 120 SER A N 1
ATOM 978 C CA . SER A 1 120 ? -62.938 1.724 41.240 1.00 26.59 120 SER A CA 1
ATOM 979 C C . SER A 1 120 ? -61.829 2.120 42.243 1.00 26.59 120 SER A C 1
ATOM 981 O O . SER A 1 120 ? -61.311 1.274 42.949 1.00 26.59 120 SER A O 1
ATOM 983 N N . LYS A 1 121 ? -61.368 3.372 42.383 1.00 28.20 121 LYS A N 1
ATOM 984 C CA . LYS A 1 121 ? -61.955 4.697 42.127 1.00 28.20 121 LYS A CA 1
ATOM 985 C C . LYS A 1 121 ? -60.863 5.740 41.851 1.00 28.20 121 LYS A C 1
ATOM 987 O O . LYS A 1 121 ? -59.825 5.782 42.499 1.00 28.20 121 LYS A O 1
ATOM 992 N N . THR A 1 122 ? -61.207 6.663 40.964 1.00 25.14 122 THR A N 1
ATOM 993 C CA . THR A 1 122 ? -60.573 7.959 40.699 1.00 25.14 122 THR A CA 1
ATOM 994 C C . THR A 1 122 ? -60.440 8.863 41.932 1.00 25.14 122 THR A C 1
ATOM 996 O O . THR A 1 122 ? -61.421 9.054 42.657 1.00 25.14 122 THR A O 1
ATOM 999 N N . ARG A 1 123 ? -59.323 9.598 42.048 1.00 25.88 123 ARG A N 1
ATOM 1000 C CA . ARG A 1 123 ? -59.324 10.953 42.631 1.00 25.88 123 ARG A CA 1
ATOM 1001 C C . ARG A 1 123 ? -58.271 11.854 41.968 1.00 25.88 123 ARG A C 1
ATOM 1003 O O . ARG A 1 123 ? -57.143 11.448 41.731 1.00 25.88 123 ARG A O 1
ATOM 1010 N N . LYS A 1 124 ? -58.717 13.066 41.626 1.00 26.23 124 LYS A N 1
ATOM 1011 C CA . LYS A 1 124 ? -58.032 14.145 40.887 1.00 26.23 124 LYS A CA 1
ATOM 1012 C C . LYS A 1 124 ? -56.805 14.697 41.639 1.00 26.23 124 LYS A C 1
ATOM 1014 O O . LYS A 1 124 ? -56.878 14.768 42.866 1.00 26.23 124 LYS A O 1
ATOM 1019 N N . PRO A 1 125 ? -55.774 15.235 40.957 1.00 25.94 125 PRO A N 1
ATOM 1020 C CA . PRO A 1 125 ? -54.776 16.077 41.605 1.00 25.94 125 PRO A CA 1
ATOM 1021 C C . PRO A 1 125 ? -55.267 17.530 41.716 1.00 25.94 125 PRO A C 1
ATOM 1023 O O . PRO A 1 125 ? -55.830 18.100 40.776 1.00 25.94 125 PRO A O 1
ATOM 1026 N N . ALA A 1 126 ? -55.055 18.120 42.892 1.00 26.91 126 ALA A N 1
ATOM 1027 C CA . ALA A 1 126 ? -55.167 19.551 43.131 1.00 26.91 126 ALA A CA 1
ATOM 1028 C C . ALA A 1 126 ? -53.912 20.287 42.626 1.00 26.91 126 ALA A C 1
ATOM 1030 O O . ALA A 1 126 ? -52.838 19.716 42.462 1.00 26.91 126 ALA A O 1
ATOM 1031 N N . LYS A 1 127 ? -54.106 21.571 42.344 1.00 25.89 127 LYS A N 1
ATOM 1032 C CA . LYS A 1 127 ? -53.195 22.513 41.695 1.00 25.89 127 LYS A CA 1
ATOM 1033 C C . LYS A 1 127 ? -52.236 23.186 42.699 1.00 25.89 127 LYS A C 1
ATOM 1035 O O . LYS A 1 127 ? -52.697 23.535 43.780 1.00 25.89 127 LYS A O 1
ATOM 1040 N N . ILE A 1 128 ? -51.037 23.549 42.195 1.00 26.31 128 ILE A N 1
ATOM 1041 C CA . ILE A 1 128 ? -50.225 24.759 42.523 1.00 26.31 128 ILE A CA 1
ATOM 1042 C C . ILE A 1 128 ? -49.440 24.656 43.869 1.00 26.31 128 ILE A C 1
ATOM 1044 O O . ILE A 1 128 ? -50.010 24.232 44.857 1.00 26.31 128 ILE A O 1
ATOM 1048 N N . ASN A 1 129 ? -48.142 24.974 44.043 1.00 25.64 129 ASN A N 1
ATOM 1049 C CA . ASN A 1 129 ? -47.248 25.991 43.465 1.00 25.64 129 ASN A CA 1
ATOM 1050 C C . ASN A 1 129 ? -45.746 25.649 43.671 1.00 25.64 129 ASN A C 1
ATOM 1052 O O . ASN A 1 129 ? -45.402 24.820 44.505 1.00 25.64 129 ASN A O 1
ATOM 1056 N N . HIS A 1 130 ? -44.888 26.371 42.940 1.00 29.09 130 HIS A N 1
ATOM 1057 C CA . HIS A 1 130 ? -43.426 26.513 43.046 1.00 29.09 130 HIS A CA 1
ATOM 1058 C C . HIS A 1 130 ? -42.757 26.211 44.402 1.00 29.09 130 HIS A C 1
ATOM 1060 O O . HIS A 1 130 ? -43.164 26.780 45.409 1.00 29.09 130 HIS A O 1
ATOM 1066 N N . LEU A 1 131 ? -41.625 25.490 44.369 1.00 26.34 131 LEU A N 1
ATOM 1067 C CA . LEU A 1 131 ? -40.329 25.903 44.936 1.00 26.34 131 LEU A CA 1
ATOM 1068 C C . LEU A 1 131 ? -39.219 24.901 44.562 1.00 26.34 131 LEU A C 1
ATOM 1070 O O . LEU A 1 131 ? -39.463 23.775 44.144 1.00 26.34 131 LEU A O 1
ATOM 1074 N N . THR A 1 132 ? -38.005 25.425 44.610 1.00 30.95 132 THR A N 1
ATOM 1075 C CA . THR A 1 132 ? -36.693 24.910 44.212 1.00 30.95 132 THR A CA 1
ATOM 1076 C C . THR A 1 132 ? -36.179 23.729 45.050 1.00 30.95 132 THR A C 1
ATOM 1078 O O . THR A 1 132 ? -36.598 23.573 46.187 1.00 30.95 132 THR A O 1
ATOM 1081 N N . GLU A 1 133 ? -35.185 23.014 44.495 1.00 27.62 133 GLU A N 1
ATOM 1082 C CA . GLU A 1 133 ? -34.330 21.961 45.100 1.00 27.62 133 GLU A CA 1
ATOM 1083 C C . GLU A 1 133 ? -34.851 20.512 44.993 1.00 27.62 133 GLU A C 1
ATOM 1085 O O . GLU A 1 133 ? -35.809 20.108 45.640 1.00 27.62 133 GLU A O 1
ATOM 1090 N N . GLY A 1 134 ? -34.189 19.704 44.151 1.00 25.12 134 GLY A N 1
ATOM 1091 C CA . GLY A 1 134 ? -34.472 18.276 43.982 1.00 25.12 134 GLY A CA 1
ATOM 1092 C C . GLY A 1 134 ? -33.505 17.410 44.788 1.00 25.12 134 GLY A C 1
ATOM 1093 O O . GLY A 1 134 ? -32.357 17.232 44.389 1.00 25.12 134 GLY A O 1
ATOM 1094 N N . GLN A 1 135 ? -33.994 16.872 45.905 1.00 23.28 135 GLN A N 1
ATOM 1095 C CA . GLN A 1 135 ? -33.426 15.745 46.651 1.00 23.28 135 GLN A CA 1
ATOM 1096 C C . GLN A 1 135 ? -34.046 14.426 46.146 1.00 23.28 135 GLN A C 1
ATOM 1098 O O . GLN A 1 135 ? -35.230 14.388 45.816 1.00 23.28 135 GLN A O 1
ATOM 1103 N N . PHE A 1 136 ? -33.264 13.342 46.108 1.00 24.00 136 PHE A N 1
ATOM 1104 C CA . PHE A 1 136 ? -33.743 11.980 45.829 1.00 24.00 136 PHE A CA 1
ATOM 1105 C C . PHE A 1 136 ? -34.195 11.276 47.122 1.00 24.00 136 PHE A C 1
ATOM 1107 O O . PHE A 1 136 ? -33.545 11.406 48.157 1.00 24.00 136 PHE A O 1
ATOM 1114 N N . SER A 1 137 ? -35.281 10.496 47.043 1.00 24.06 137 SER A N 1
ATOM 1115 C CA . SER A 1 137 ? -35.727 9.530 48.065 1.00 24.06 137 SER A CA 1
ATOM 1116 C C . SER A 1 137 ? -35.670 8.097 47.504 1.00 24.06 137 SER A C 1
ATOM 1118 O O . SER A 1 137 ? -36.042 7.916 46.344 1.00 24.06 137 SER A O 1
ATOM 1120 N N . PRO A 1 138 ? -35.239 7.086 48.287 1.00 26.05 138 PRO A N 1
ATOM 1121 C CA . PRO A 1 138 ? -35.164 5.687 47.862 1.00 26.05 138 PRO A CA 1
ATOM 1122 C C . PRO A 1 138 ? -36.443 4.910 48.225 1.00 26.05 138 PRO A C 1
ATOM 1124 O O . PRO A 1 138 ? -37.096 5.221 49.222 1.00 26.05 138 PRO A O 1
ATOM 1127 N N . CYS A 1 139 ? -36.787 3.871 47.457 1.00 24.94 139 CYS A N 1
ATOM 1128 C CA . CYS A 1 139 ? -37.834 2.914 47.829 1.00 24.94 139 CYS A CA 1
ATOM 1129 C C . CYS A 1 139 ? -37.314 1.471 47.790 1.00 24.94 139 CYS A C 1
ATOM 1131 O O . CYS A 1 139 ? -36.370 1.162 47.070 1.00 24.94 139 CYS A O 1
ATOM 1133 N N . VAL A 1 140 ? -37.911 0.645 48.647 1.00 26.59 140 VAL A N 1
ATOM 1134 C CA . VAL A 1 140 ? -37.357 -0.545 49.307 1.00 26.59 140 VAL A CA 1
ATOM 1135 C C . VAL A 1 140 ? -38.023 -1.837 48.805 1.00 26.59 140 VAL A C 1
ATOM 1137 O O . VAL A 1 140 ? -39.242 -1.883 48.686 1.00 26.59 140 VAL A O 1
ATOM 1140 N N . ASP A 1 141 ? -37.174 -2.846 48.576 1.00 28.00 141 ASP A N 1
ATOM 1141 C CA . ASP A 1 141 ? -37.282 -4.323 48.511 1.00 28.00 141 ASP A CA 1
ATOM 1142 C C . ASP A 1 141 ? -38.604 -5.084 48.794 1.00 28.00 141 ASP A C 1
ATOM 1144 O O . ASP A 1 141 ? -39.339 -4.737 49.723 1.00 28.00 141 ASP A O 1
ATOM 1148 N N . LYS A 1 142 ? -38.755 -6.273 48.149 1.00 26.62 142 LYS A N 1
ATOM 1149 C CA . LYS A 1 142 ? -38.679 -7.657 48.744 1.00 26.62 142 LYS A CA 1
ATOM 1150 C C . LYS A 1 142 ? -39.271 -8.753 47.805 1.00 26.62 142 LYS A C 1
ATOM 1152 O O . LYS A 1 142 ? -40.439 -8.650 47.459 1.00 26.62 142 LYS A O 1
ATOM 1157 N N . THR A 1 143 ? -38.472 -9.668 47.210 1.00 29.70 143 THR A N 1
ATOM 1158 C CA . THR A 1 143 ? -38.127 -11.088 47.595 1.00 29.70 143 THR A CA 1
ATOM 1159 C C . THR A 1 143 ? -39.301 -12.101 47.584 1.00 29.70 143 THR A C 1
ATOM 1161 O O . THR A 1 143 ? -40.327 -11.757 48.154 1.00 29.70 143 THR A O 1
ATOM 1164 N N . ASP A 1 144 ? -39.275 -13.381 47.152 1.00 28.34 144 ASP A N 1
ATOM 1165 C CA . ASP A 1 144 ? -38.341 -14.356 46.512 1.00 28.34 144 ASP A CA 1
ATOM 1166 C C . ASP A 1 144 ? -39.134 -15.736 46.373 1.00 28.34 144 ASP A C 1
ATOM 1168 O O . ASP A 1 144 ? -40.363 -15.665 46.383 1.00 28.34 144 ASP A O 1
ATOM 1172 N N . PRO A 1 145 ? -38.589 -16.985 46.317 1.00 44.09 145 PRO A N 1
ATOM 1173 C CA . PRO A 1 145 ? -38.494 -17.914 45.154 1.00 44.09 145 PRO A CA 1
ATOM 1174 C C . PRO A 1 145 ? -39.119 -19.344 45.307 1.00 44.09 145 PRO A C 1
ATOM 1176 O O . PRO A 1 145 ? -39.475 -19.744 46.410 1.00 44.09 145 PRO A O 1
ATOM 1179 N N . LEU A 1 146 ? -39.157 -20.174 44.231 1.00 24.23 146 LEU A N 1
ATOM 1180 C CA . LEU A 1 146 ? -38.461 -21.497 44.114 1.00 24.23 146 LEU A CA 1
ATOM 1181 C C . LEU A 1 146 ? -38.957 -22.482 43.017 1.00 24.23 146 LEU A C 1
ATOM 1183 O O . LEU A 1 146 ? -40.124 -22.830 42.893 1.00 24.23 146 LEU A O 1
ATOM 1187 N N . CYS A 1 147 ? -37.936 -22.979 42.312 1.00 23.56 147 CYS A N 1
ATOM 1188 C CA . CYS A 1 147 ? -37.743 -24.055 41.328 1.00 23.56 147 CYS A CA 1
ATOM 1189 C C . CYS A 1 147 ? -38.295 -25.470 41.651 1.00 23.56 147 CYS A C 1
ATOM 1191 O O . CYS A 1 147 ? -38.243 -25.893 42.798 1.00 23.56 147 CYS A O 1
ATOM 1193 N N . THR A 1 148 ? -38.657 -26.256 40.619 1.00 25.45 148 THR A N 1
ATOM 1194 C CA . THR A 1 148 ? -38.143 -27.630 40.324 1.00 25.45 148 THR A CA 1
ATOM 1195 C C . THR A 1 148 ? -38.513 -28.018 38.874 1.00 25.45 148 THR A C 1
ATOM 1197 O O . THR A 1 148 ? -39.670 -27.935 38.488 1.00 25.45 148 THR A O 1
ATOM 1200 N N . SER A 1 149 ? -37.530 -28.096 37.963 1.00 25.36 149 SER A N 1
ATOM 1201 C CA . SER A 1 149 ? -36.907 -29.314 37.387 1.00 25.36 149 SER A CA 1
ATOM 1202 C C . SER A 1 149 ? -37.876 -30.198 36.562 1.00 25.36 149 SER A C 1
ATOM 1204 O O . SER A 1 149 ? -38.922 -30.610 37.030 1.00 25.36 149 SER A O 1
ATOM 1206 N N . SER A 1 150 ? -37.594 -30.603 35.319 1.00 25.95 150 SER A N 1
ATOM 1207 C CA . SER A 1 150 ? -36.385 -31.315 34.902 1.00 25.95 150 SER A CA 1
ATOM 1208 C C . SER A 1 150 ? -36.364 -31.584 33.378 1.00 25.95 150 SER A C 1
ATOM 1210 O O . SER A 1 150 ? -37.353 -32.046 32.825 1.00 25.95 150 SER A O 1
ATOM 1212 N N . ARG A 1 151 ? -35.198 -31.301 32.761 1.00 26.42 151 ARG A N 1
ATOM 1213 C CA . ARG A 1 151 ? -34.362 -32.156 31.874 1.00 26.42 151 ARG A CA 1
ATOM 1214 C C . ARG A 1 151 ? -35.010 -32.928 30.712 1.00 26.42 151 ARG A C 1
ATOM 1216 O O . ARG A 1 151 ? -35.996 -33.616 30.894 1.00 26.42 151 ARG A O 1
ATOM 1223 N N . GLU A 1 152 ? -34.392 -33.122 29.549 1.00 29.38 152 GLU A N 1
ATOM 1224 C CA . GLU A 1 152 ? -33.196 -32.647 28.821 1.00 29.38 152 GLU A CA 1
ATOM 1225 C C . GLU A 1 152 ? -33.095 -33.610 27.614 1.00 29.38 152 GLU A C 1
ATOM 1227 O O . GLU A 1 152 ? -33.351 -34.804 27.783 1.00 29.38 152 GLU A O 1
ATOM 1232 N N . LYS A 1 153 ? -32.606 -33.156 26.452 1.00 27.16 153 LYS A N 1
ATOM 1233 C CA . LYS A 1 153 ? -31.349 -33.682 25.879 1.00 27.16 153 LYS A CA 1
ATOM 1234 C C . LYS A 1 153 ? -30.874 -32.884 24.664 1.00 27.16 153 LYS A C 1
ATOM 1236 O O . LYS A 1 153 ? -31.634 -32.550 23.764 1.00 27.16 153 LYS A O 1
ATOM 1241 N N . ALA A 1 154 ? -29.575 -32.613 24.711 1.00 26.25 154 ALA A N 1
ATOM 1242 C CA . ALA A 1 154 ? -28.757 -31.830 23.803 1.00 26.25 154 ALA A CA 1
ATOM 1243 C C . ALA A 1 154 ? -28.307 -32.609 22.558 1.00 26.25 154 ALA A C 1
ATOM 1245 O O . ALA A 1 154 ? -28.164 -33.829 22.617 1.00 26.25 154 ALA A O 1
ATOM 1246 N N . VAL A 1 155 ? -27.915 -31.871 21.511 1.00 24.25 155 VAL A N 1
ATOM 1247 C CA . VAL A 1 155 ? -26.791 -32.248 20.638 1.00 24.25 155 VAL A CA 1
ATOM 1248 C C . VAL A 1 155 ? -25.930 -31.008 20.350 1.00 24.25 155 VAL A C 1
ATOM 1250 O O . VAL A 1 155 ? -26.338 -30.092 19.647 1.00 24.25 155 VAL A O 1
ATOM 1253 N N . HIS A 1 156 ? -24.751 -31.014 20.976 1.00 26.72 156 HIS A N 1
ATOM 1254 C CA . HIS A 1 156 ? -23.458 -30.415 20.618 1.00 26.72 156 HIS A CA 1
ATOM 1255 C C . HIS A 1 156 ? -23.361 -29.470 19.405 1.00 26.72 156 HIS A C 1
ATOM 1257 O O . HIS A 1 156 ? -23.326 -29.912 18.260 1.00 26.72 156 HIS A O 1
ATOM 1263 N N . THR A 1 157 ? -23.004 -28.215 19.678 1.00 24.34 157 THR A N 1
ATOM 1264 C CA . THR A 1 157 ? -21.927 -27.541 18.933 1.00 24.34 157 THR A CA 1
ATOM 1265 C C . THR A 1 157 ? -20.879 -27.085 19.935 1.00 24.34 157 THR A C 1
ATOM 1267 O O . THR A 1 157 ? -21.021 -26.049 20.584 1.00 24.34 157 THR A O 1
ATOM 1270 N N . GLN A 1 158 ? -19.830 -27.895 20.090 1.00 25.72 158 GLN A N 1
ATOM 1271 C CA . GLN A 1 158 ? -18.570 -27.435 20.659 1.00 25.72 158 GLN A CA 1
ATOM 1272 C C . GLN A 1 158 ? -18.119 -26.225 19.841 1.00 25.72 158 GLN A C 1
ATOM 1274 O O . GLN A 1 158 ? -17.805 -26.351 18.660 1.00 25.72 158 GLN A O 1
ATOM 1279 N N . LYS A 1 159 ? -18.126 -25.045 20.461 1.00 24.84 159 LYS A N 1
ATOM 1280 C CA . LYS A 1 159 ? -17.442 -23.874 19.922 1.00 24.84 159 LYS A CA 1
ATOM 1281 C C . LYS A 1 159 ? -15.952 -24.243 19.896 1.00 24.84 159 LYS A C 1
ATOM 1283 O O . LYS A 1 159 ? -15.427 -24.581 20.960 1.00 24.84 159 LYS A O 1
ATOM 1288 N N . PRO A 1 160 ? -15.282 -24.282 18.734 1.00 26.41 160 PRO A N 1
ATOM 1289 C CA . PRO A 1 160 ? -13.878 -24.639 18.697 1.00 26.41 160 PRO A CA 1
ATOM 1290 C C . PRO A 1 160 ? -13.089 -23.552 19.421 1.00 26.41 160 PRO A C 1
ATOM 1292 O O . PRO A 1 160 ? -13.054 -22.393 19.012 1.00 26.41 160 PRO A O 1
ATOM 1295 N N . THR A 1 161 ? -12.477 -23.950 20.529 1.00 32.03 161 THR A N 1
ATOM 1296 C CA . THR A 1 161 ? -11.389 -23.237 21.181 1.00 32.03 161 THR A CA 1
ATOM 1297 C C . THR A 1 161 ? -10.221 -23.175 20.202 1.00 32.03 161 THR A C 1
ATOM 1299 O O . THR A 1 161 ? -9.415 -24.097 20.131 1.00 32.03 161 THR A O 1
ATOM 1302 N N . ILE A 1 162 ? -10.124 -22.088 19.442 1.00 28.89 162 ILE A N 1
ATOM 1303 C CA . ILE A 1 162 ? -8.836 -21.591 18.970 1.00 28.89 162 ILE A CA 1
ATOM 1304 C C . ILE A 1 162 ? -8.612 -20.304 19.748 1.00 28.89 162 ILE A C 1
ATOM 1306 O O . ILE A 1 162 ? -9.224 -19.274 19.484 1.00 28.89 162 ILE A O 1
ATOM 1310 N N . LEU A 1 163 ? -7.779 -20.415 20.779 1.00 32.00 163 LEU A N 1
ATOM 1311 C CA . LEU A 1 163 ? -7.103 -19.289 21.401 1.00 32.00 163 LEU A CA 1
ATOM 1312 C C . LEU A 1 163 ? -6.237 -18.631 20.314 1.00 32.00 163 LEU A C 1
ATOM 1314 O O . LEU A 1 163 ? -5.063 -18.967 20.173 1.00 32.00 163 LEU A O 1
ATOM 1318 N N . GLU A 1 164 ? -6.804 -17.726 19.515 1.00 36.84 164 GLU A N 1
ATOM 1319 C CA . GLU A 1 164 ? -5.988 -16.666 18.931 1.00 36.84 164 GLU A CA 1
ATOM 1320 C C . GLU A 1 164 ? -5.539 -15.823 20.122 1.00 36.84 164 GLU A C 1
ATOM 1322 O O . GLU A 1 164 ? -6.348 -15.139 20.746 1.00 36.84 164 GLU A O 1
ATOM 1327 N N . ALA A 1 165 ? -4.277 -15.975 20.525 1.00 38.47 165 ALA A N 1
ATOM 1328 C CA . ALA A 1 165 ? -3.694 -15.134 21.556 1.00 38.47 165 ALA A CA 1
ATOM 1329 C C . ALA A 1 165 ? -3.980 -13.673 21.185 1.00 38.47 165 ALA A C 1
ATOM 1331 O O . ALA A 1 165 ? -3.627 -13.250 20.082 1.00 38.47 165 ALA A O 1
ATOM 1332 N N . GLU A 1 166 ? -4.659 -12.931 22.066 1.00 53.41 166 GLU A N 1
ATOM 1333 C CA . GLU A 1 166 ? -4.834 -11.490 21.898 1.00 53.41 166 GLU A CA 1
ATOM 1334 C C . GLU A 1 166 ? -3.444 -10.894 21.651 1.00 53.41 166 GLU A C 1
ATOM 1336 O O . GLU A 1 166 ? -2.572 -10.963 22.519 1.00 53.41 166 GLU A O 1
ATOM 1341 N N . MET A 1 167 ? -3.202 -10.399 20.433 1.00 59.94 167 MET A N 1
ATOM 1342 C CA . MET A 1 167 ? -1.918 -9.797 20.088 1.00 59.94 167 MET A CA 1
ATOM 1343 C C . MET A 1 167 ? -1.696 -8.607 21.012 1.00 59.94 167 MET A C 1
ATOM 1345 O O . MET A 1 167 ? -2.542 -7.711 21.087 1.00 59.94 167 MET A O 1
ATOM 1349 N N . ASP A 1 168 ? -0.569 -8.600 21.717 1.00 68.94 168 ASP A N 1
ATOM 1350 C CA . ASP A 1 168 ? -0.265 -7.503 22.623 1.00 68.94 168 ASP A CA 1
ATOM 1351 C C . ASP A 1 168 ? -0.028 -6.192 21.842 1.00 68.94 168 ASP A C 1
ATOM 1353 O O . ASP A 1 168 ? 0.202 -6.163 20.626 1.00 68.94 168 ASP A O 1
ATOM 1357 N N . GLN A 1 169 ? -0.117 -5.066 22.548 1.00 67.75 169 GLN A N 1
ATOM 1358 C CA . GLN A 1 169 ? 0.014 -3.745 21.933 1.00 67.75 169 GLN A CA 1
ATOM 1359 C C . GLN A 1 169 ? 1.386 -3.537 21.270 1.00 67.75 169 GLN A C 1
ATOM 1361 O O . GLN A 1 169 ? 1.483 -2.809 20.277 1.00 67.75 169 GLN A O 1
ATOM 1366 N N . ASP A 1 170 ? 2.431 -4.187 21.784 1.00 74.56 170 ASP A N 1
ATOM 1367 C CA . ASP A 1 170 ? 3.780 -4.085 21.239 1.00 74.56 170 ASP A CA 1
ATOM 1368 C C . ASP A 1 170 ? 3.873 -4.829 19.901 1.00 74.56 170 ASP A C 1
ATOM 1370 O O . ASP A 1 170 ? 4.458 -4.310 18.952 1.00 74.56 170 ASP A O 1
ATOM 1374 N N . GLN A 1 171 ? 3.235 -5.993 19.768 1.00 75.38 171 GLN A N 1
ATOM 1375 C CA . GLN A 1 171 ? 3.125 -6.740 18.513 1.00 75.38 171 GLN A CA 1
ATOM 1376 C C . GLN A 1 171 ? 2.356 -5.948 17.449 1.00 75.38 171 GLN A C 1
ATOM 1378 O O . GLN A 1 171 ? 2.778 -5.887 16.289 1.00 75.38 171 GLN A O 1
ATOM 1383 N N . ILE A 1 172 ? 1.257 -5.291 17.832 1.00 81.62 172 ILE A N 1
ATOM 1384 C CA . ILE A 1 172 ? 0.473 -4.433 16.928 1.00 81.62 172 ILE A CA 1
ATOM 1385 C C . ILE A 1 172 ? 1.338 -3.286 16.393 1.00 81.62 172 ILE A C 1
ATOM 1387 O O . ILE A 1 172 ? 1.379 -3.046 15.181 1.00 81.62 172 ILE A O 1
ATOM 1391 N N . GLU A 1 173 ? 2.061 -2.595 17.275 1.00 86.31 173 GLU A N 1
ATOM 1392 C CA . GLU A 1 173 ? 2.936 -1.492 16.878 1.00 86.31 173 GLU A CA 1
ATOM 1393 C C . GLU A 1 173 ? 4.121 -1.984 16.033 1.00 86.31 173 GLU A C 1
ATOM 1395 O O . GLU A 1 173 ? 4.487 -1.352 15.040 1.00 86.31 173 GLU A O 1
ATOM 1400 N N . GLN A 1 174 ? 4.665 -3.166 16.339 1.00 88.31 174 GLN A N 1
ATOM 1401 C CA . GLN A 1 174 ? 5.708 -3.797 15.531 1.00 88.31 174 GLN A CA 1
ATOM 1402 C C . GLN A 1 174 ? 5.244 -4.065 14.099 1.00 88.31 174 GLN A C 1
ATOM 1404 O O . GLN A 1 174 ? 6.006 -3.811 13.166 1.00 88.31 174 GLN A O 1
ATOM 1409 N N . HIS A 1 175 ? 4.009 -4.526 13.881 1.00 91.62 175 HIS A N 1
ATOM 1410 C CA . HIS A 1 175 ? 3.489 -4.711 12.524 1.00 91.62 175 HIS A CA 1
ATOM 1411 C C . HIS A 1 175 ? 3.435 -3.400 11.735 1.00 91.62 175 HIS A C 1
ATOM 1413 O O . HIS A 1 175 ? 3.855 -3.372 10.575 1.00 91.62 175 HIS A O 1
ATOM 1419 N N . ARG A 1 176 ? 2.989 -2.305 12.362 1.00 94.19 176 ARG A N 1
ATOM 1420 C CA . ARG A 1 176 ? 2.963 -0.976 11.729 1.00 94.19 176 ARG A CA 1
ATOM 1421 C C . ARG A 1 176 ? 4.370 -0.506 11.394 1.00 94.19 176 ARG A C 1
ATOM 1423 O O . ARG A 1 176 ? 4.635 -0.113 10.258 1.00 94.19 176 ARG A O 1
ATOM 1430 N N . ALA A 1 177 ? 5.278 -0.577 12.364 1.00 94.38 177 ALA A N 1
ATOM 1431 C CA . ALA A 1 177 ? 6.654 -0.127 12.212 1.00 94.38 177 ALA A CA 1
ATOM 1432 C C . ALA A 1 177 ? 7.393 -0.915 11.119 1.00 94.38 177 ALA A C 1
ATOM 1434 O O . ALA A 1 177 ? 8.032 -0.314 10.252 1.00 94.38 177 ALA A O 1
ATOM 1435 N N . ARG A 1 178 ? 7.258 -2.248 11.109 1.00 95.44 178 ARG A N 1
ATOM 1436 C CA . ARG A 1 178 ? 7.850 -3.134 10.092 1.00 95.44 178 ARG A CA 1
ATOM 1437 C C . ARG A 1 178 ? 7.304 -2.839 8.700 1.00 95.44 178 ARG A C 1
ATOM 1439 O O . ARG A 1 178 ? 8.084 -2.683 7.768 1.00 95.44 178 ARG A O 1
ATOM 1446 N N . PHE A 1 179 ? 5.989 -2.661 8.560 1.00 97.31 179 PHE A N 1
ATOM 1447 C CA . PHE A 1 179 ? 5.385 -2.285 7.281 1.00 97.31 179 PHE A CA 1
ATOM 1448 C C . PHE A 1 179 ? 5.908 -0.936 6.780 1.00 97.31 179 PHE A C 1
ATOM 1450 O O . PHE A 1 179 ? 6.393 -0.823 5.655 1.00 97.31 179 PHE A O 1
ATOM 1457 N N . MET A 1 180 ? 5.860 0.092 7.631 1.00 96.31 180 MET A N 1
ATOM 1458 C CA . MET A 1 180 ? 6.252 1.450 7.253 1.00 96.31 180 MET A CA 1
ATOM 1459 C C . MET A 1 180 ? 7.752 1.586 6.964 1.00 96.31 180 MET A C 1
ATOM 1461 O O . MET A 1 180 ? 8.130 2.452 6.175 1.00 96.31 180 MET A O 1
ATOM 1465 N N . LYS A 1 181 ? 8.601 0.711 7.521 1.00 95.25 181 LYS A N 1
ATOM 1466 C CA . LYS A 1 181 ? 10.040 0.652 7.214 1.00 95.25 181 LYS A CA 1
ATOM 1467 C C . LYS A 1 181 ? 10.316 0.449 5.718 1.00 95.25 181 LYS A C 1
ATOM 1469 O O . LYS A 1 181 ? 11.301 0.987 5.216 1.00 95.25 181 LYS A O 1
ATOM 1474 N N . HIS A 1 182 ? 9.449 -0.270 5.002 1.00 94.50 182 HIS A N 1
ATOM 1475 C CA . HIS A 1 182 ? 9.602 -0.518 3.560 1.00 94.50 182 HIS A CA 1
ATOM 1476 C C . HIS A 1 182 ? 9.101 0.638 2.685 1.00 94.50 182 HIS A C 1
ATOM 1478 O O . HIS A 1 182 ? 9.567 0.827 1.562 1.00 94.50 182 HIS A O 1
ATOM 1484 N N . PHE A 1 183 ? 8.194 1.470 3.203 1.00 95.81 183 PHE A N 1
ATOM 1485 C CA . PHE A 1 183 ? 7.599 2.597 2.478 1.00 95.81 183 PHE A CA 1
ATOM 1486 C C . PHE A 1 183 ? 8.199 3.932 2.931 1.00 95.81 183 PHE A C 1
ATOM 1488 O O . PHE A 1 183 ? 7.530 4.809 3.484 1.00 95.81 183 PHE A O 1
ATOM 1495 N N . THR A 1 184 ? 9.499 4.082 2.679 1.00 92.50 184 THR A N 1
ATOM 1496 C CA . THR A 1 184 ? 10.236 5.322 2.949 1.00 92.50 184 THR A CA 1
ATOM 1497 C C . THR A 1 184 ? 9.844 6.454 1.986 1.00 92.50 184 THR A C 1
ATOM 1499 O O . THR A 1 184 ? 9.221 6.244 0.936 1.00 92.50 184 THR A O 1
ATOM 1502 N N . GLY A 1 185 ? 10.229 7.681 2.344 1.00 92.31 185 GLY A N 1
ATOM 1503 C CA . GLY A 1 185 ? 9.909 8.887 1.579 1.00 92.31 185 GLY A CA 1
ATOM 1504 C C . GLY A 1 185 ? 8.537 9.452 1.936 1.00 92.31 185 GLY A C 1
ATOM 1505 O O . GLY A 1 185 ? 8.098 9.369 3.085 1.00 92.31 185 GLY A O 1
ATOM 1506 N N . LYS A 1 186 ? 7.863 10.072 0.960 1.00 95.12 186 LYS A N 1
ATOM 1507 C CA . LYS A 1 186 ? 6.541 10.668 1.196 1.00 95.12 186 LYS A CA 1
ATOM 1508 C C . LYS A 1 186 ? 5.434 9.614 1.210 1.00 95.12 186 LYS A C 1
ATOM 1510 O O . LYS A 1 186 ? 5.260 8.848 0.257 1.00 95.12 186 LYS A O 1
ATOM 1515 N N . ASN A 1 187 ? 4.623 9.646 2.258 1.00 96.19 187 ASN A N 1
ATOM 1516 C CA . ASN A 1 187 ? 3.500 8.752 2.490 1.00 96.19 187 ASN A CA 1
ATOM 1517 C C . ASN A 1 187 ? 2.171 9.501 2.406 1.00 96.19 187 ASN A C 1
ATOM 1519 O O . ASN A 1 187 ? 2.006 10.583 2.970 1.00 96.19 187 ASN A O 1
ATOM 1523 N N . THR A 1 188 ? 1.217 8.902 1.698 1.00 97.94 188 THR A N 1
ATOM 1524 C CA . THR A 1 188 ? -0.156 9.400 1.592 1.00 97.94 188 THR A CA 1
ATOM 1525 C C . THR A 1 188 ? -1.101 8.318 2.064 1.00 97.94 188 THR A C 1
ATOM 1527 O O . THR A 1 188 ? -1.271 7.290 1.404 1.00 97.94 188 THR A O 1
ATOM 1530 N N . PHE A 1 189 ? -1.715 8.568 3.209 1.00 97.44 189 PHE A N 1
ATOM 1531 C CA . PHE A 1 189 ? -2.692 7.695 3.826 1.00 97.44 189 PHE A CA 1
ATOM 1532 C C . PHE A 1 189 ? -4.085 8.059 3.338 1.00 97.44 189 PHE A C 1
ATOM 1534 O O . PHE A 1 189 ? -4.421 9.235 3.186 1.00 97.44 189 PHE A O 1
ATOM 1541 N N . GLN A 1 190 ? -4.899 7.040 3.119 1.00 96.25 190 GLN A N 1
ATOM 1542 C CA . GLN A 1 190 ? -6.314 7.173 2.830 1.00 96.25 190 GLN A CA 1
ATOM 1543 C C . GLN A 1 190 ? -7.062 6.335 3.852 1.00 96.25 190 GLN A C 1
ATOM 1545 O O . GLN A 1 190 ? -6.699 5.196 4.129 1.00 96.25 190 GLN A O 1
ATOM 1550 N N . THR A 1 191 ? -8.122 6.901 4.400 1.00 95.00 191 THR A N 1
ATOM 1551 C CA . THR A 1 191 ? -9.024 6.176 5.284 1.00 95.00 191 THR A CA 1
ATOM 1552 C C . THR A 1 191 ? -10.382 6.033 4.619 1.00 95.00 191 THR A C 1
ATOM 1554 O O . THR A 1 191 ? -10.747 6.862 3.782 1.00 95.00 191 THR A O 1
ATOM 1557 N N . PHE A 1 192 ? -11.120 4.985 4.961 1.00 91.19 192 PHE A N 1
ATOM 1558 C CA . PHE A 1 192 ? -12.504 4.766 4.530 1.00 91.19 192 PHE A CA 1
ATOM 1559 C C . PHE A 1 192 ? -13.324 4.294 5.725 1.00 91.19 192 PHE A C 1
ATOM 1561 O O . PHE A 1 192 ? -12.763 3.726 6.655 1.00 91.19 192 PHE A O 1
ATOM 1568 N N . SER A 1 193 ? -14.636 4.507 5.721 1.00 87.75 193 SER A N 1
ATOM 1569 C CA . SER A 1 193 ? -15.501 3.887 6.729 1.00 87.75 193 SER A CA 1
ATOM 1570 C C . SER A 1 193 ? -15.594 2.385 6.437 1.00 87.75 193 SER A C 1
ATOM 1572 O O . SER A 1 193 ? -16.182 2.003 5.427 1.00 87.75 193 SER A O 1
ATOM 1574 N N . ASP A 1 194 ? -14.998 1.545 7.290 1.00 80.62 194 ASP A N 1
ATOM 1575 C CA . ASP A 1 194 ? -15.149 0.085 7.195 1.00 80.62 194 ASP A CA 1
ATOM 1576 C C . ASP A 1 194 ? -16.550 -0.314 7.701 1.00 80.62 194 ASP A C 1
ATOM 1578 O O . ASP A 1 194 ? -17.212 -1.157 7.096 1.00 80.62 194 ASP A O 1
ATOM 1582 N N . ASN A 1 195 ? -17.048 0.367 8.742 1.00 72.56 195 ASN A N 1
ATOM 1583 C CA . ASN A 1 195 ? -18.417 0.210 9.229 1.00 72.56 195 ASN A CA 1
ATOM 1584 C C . ASN A 1 195 ? -19.403 1.056 8.398 1.00 72.56 195 ASN A C 1
ATOM 1586 O O . ASN A 1 195 ? -19.416 2.289 8.487 1.00 72.56 195 ASN A O 1
ATOM 1590 N N . LYS A 1 196 ? -20.257 0.383 7.616 1.00 63.34 196 LYS A N 1
ATOM 1591 C CA . LYS A 1 196 ? -21.282 1.015 6.765 1.00 63.34 196 LYS A CA 1
ATOM 1592 C C . LYS A 1 196 ? -22.410 1.695 7.551 1.00 63.34 196 LYS A C 1
ATOM 1594 O O . LYS A 1 196 ? -23.072 2.570 7.003 1.00 63.34 196 LYS A O 1
ATOM 1599 N N . GLU A 1 197 ? -22.619 1.323 8.809 1.00 61.69 197 GLU A N 1
ATOM 1600 C CA . GLU A 1 197 ? -23.647 1.900 9.686 1.00 61.69 197 GLU A CA 1
ATOM 1601 C C . GLU A 1 197 ? -23.163 3.174 10.394 1.00 61.69 197 GLU A C 1
ATOM 1603 O O . GLU A 1 197 ? -23.956 3.939 10.952 1.00 61.69 197 GLU A O 1
ATOM 1608 N N . SER A 1 198 ? -21.855 3.446 10.352 1.00 61.81 198 SER A N 1
ATOM 1609 C CA . SER A 1 198 ? -21.284 4.650 10.943 1.00 61.81 198 SER A CA 1
ATOM 1610 C C . SER A 1 198 ? -21.734 5.898 10.180 1.00 61.81 198 SER A C 1
ATOM 1612 O O . SER A 1 198 ? -21.395 6.109 9.017 1.00 61.81 198 SER A O 1
ATOM 1614 N N . LYS A 1 199 ? -22.450 6.792 10.873 1.00 64.88 199 LYS A N 1
ATOM 1615 C CA . LYS A 1 199 ? -22.863 8.109 10.349 1.00 64.88 199 LYS A CA 1
ATOM 1616 C C . LYS A 1 199 ? -21.704 9.112 10.246 1.00 64.88 199 LYS A C 1
ATOM 1618 O O . LYS A 1 199 ? -21.902 10.242 9.801 1.00 64.88 199 LYS A O 1
ATOM 1623 N N . VAL A 1 200 ? -20.500 8.740 10.687 1.00 72.06 200 VAL A N 1
ATOM 1624 C CA . VAL A 1 200 ? -19.320 9.609 10.668 1.00 72.06 200 VAL A CA 1
ATOM 1625 C C . VAL A 1 200 ? -18.570 9.423 9.352 1.00 72.06 200 VAL A C 1
ATOM 1627 O O . VAL A 1 200 ? -18.169 8.317 8.997 1.00 72.06 200 VAL A O 1
ATOM 1630 N N . ASN A 1 201 ? -18.317 10.525 8.639 1.00 78.62 201 ASN A N 1
ATOM 1631 C CA . ASN A 1 201 ? -17.466 10.487 7.454 1.00 78.62 201 ASN A CA 1
ATOM 1632 C C . ASN A 1 201 ? -15.993 10.304 7.863 1.00 78.62 201 ASN A C 1
ATOM 1634 O O . ASN A 1 201 ? -15.325 11.240 8.324 1.00 78.62 201 ASN A O 1
ATOM 1638 N N . LEU A 1 202 ? -15.497 9.080 7.684 1.00 85.12 202 LEU A N 1
ATOM 1639 C CA . LEU A 1 202 ? -14.112 8.698 7.942 1.00 85.12 202 LEU A CA 1
ATOM 1640 C C . LEU A 1 202 ? -13.279 8.631 6.661 1.00 85.12 202 LEU A C 1
ATOM 1642 O O . LEU A 1 202 ? -12.113 8.259 6.731 1.00 85.12 202 LEU A O 1
ATOM 1646 N N . ALA A 1 203 ? -13.825 9.033 5.510 1.00 89.50 203 ALA A N 1
ATOM 1647 C CA . ALA A 1 203 ? -13.070 9.125 4.271 1.00 89.50 203 ALA A CA 1
ATOM 1648 C C . ALA A 1 203 ? -12.169 10.369 4.282 1.00 89.50 203 ALA A C 1
ATOM 1650 O O . ALA A 1 203 ? -12.621 11.487 4.030 1.00 89.50 203 ALA A O 1
ATOM 1651 N N . LYS A 1 204 ? -10.887 10.190 4.612 1.00 91.75 204 LYS A N 1
ATOM 1652 C CA . LYS A 1 204 ? -9.914 11.283 4.758 1.00 91.75 204 LYS A CA 1
ATOM 1653 C C . LYS A 1 204 ? -8.588 10.925 4.104 1.00 91.75 204 LYS A C 1
ATOM 1655 O O . LYS A 1 204 ? -8.265 9.753 3.935 1.00 91.75 204 LYS A O 1
ATOM 1660 N N . VAL A 1 205 ? -7.833 11.957 3.743 1.00 93.69 205 VAL A N 1
ATOM 1661 C CA . VAL A 1 205 ? -6.465 11.842 3.232 1.00 93.69 205 VAL A CA 1
ATOM 1662 C C . VAL A 1 205 ? -5.528 12.516 4.224 1.00 93.69 205 VAL A C 1
ATOM 1664 O O . VAL A 1 205 ? -5.800 13.636 4.658 1.00 93.69 205 VAL A O 1
ATOM 1667 N N . PHE A 1 206 ? -4.432 11.843 4.564 1.00 93.94 206 PHE A N 1
ATOM 1668 C CA . PHE A 1 206 ? -3.366 12.384 5.405 1.00 93.94 206 PHE A CA 1
ATOM 1669 C C . PHE A 1 206 ? -2.034 12.260 4.665 1.00 93.94 206 PHE A C 1
ATOM 1671 O O . PHE A 1 206 ? -1.762 11.235 4.043 1.00 93.94 206 PHE A O 1
ATOM 1678 N N . HIS A 1 207 ? -1.196 13.291 4.729 1.00 94.31 207 HIS A N 1
ATOM 1679 C CA . HIS A 1 207 ? 0.116 13.300 4.084 1.00 94.31 207 HIS A CA 1
ATOM 1680 C C . HIS A 1 207 ? 1.203 13.351 5.151 1.00 94.31 207 HIS A C 1
ATOM 1682 O O . HIS A 1 207 ? 1.248 14.303 5.925 1.00 94.31 207 HIS A O 1
ATOM 1688 N N . ASN A 1 208 ? 2.079 12.345 5.172 1.00 90.19 208 ASN A N 1
ATOM 1689 C CA . ASN A 1 208 ? 3.204 12.217 6.106 1.00 90.19 208 ASN A CA 1
ATOM 1690 C C . ASN A 1 208 ? 2.826 12.337 7.594 1.00 90.19 208 ASN A C 1
ATOM 1692 O O . ASN A 1 208 ? 3.673 12.676 8.414 1.00 90.19 208 ASN A O 1
ATOM 1696 N N . ASP A 1 209 ? 1.568 12.066 7.944 1.00 87.69 209 ASP A N 1
ATOM 1697 C CA . ASP A 1 209 ? 1.050 12.200 9.303 1.00 87.69 209 ASP A CA 1
ATOM 1698 C C . ASP A 1 209 ? 0.216 10.971 9.676 1.00 87.69 209 ASP A C 1
ATOM 1700 O O . ASP A 1 209 ? -0.845 10.722 9.102 1.00 87.69 209 ASP A O 1
ATOM 1704 N N . MET A 1 210 ? 0.726 10.211 10.646 1.00 89.69 210 MET A N 1
ATOM 1705 C CA . MET A 1 210 ? 0.078 9.030 11.221 1.00 89.69 210 MET A CA 1
ATOM 1706 C C . MET A 1 210 ? -0.711 9.361 12.500 1.00 89.69 210 MET A C 1
ATOM 1708 O O . MET A 1 210 ? -1.490 8.532 12.964 1.00 89.69 210 MET A O 1
ATOM 1712 N N . SER A 1 211 ? -0.548 10.561 13.076 1.00 85.00 211 SER A N 1
ATOM 1713 C CA . SER A 1 211 ? -0.990 10.899 14.444 1.00 85.00 211 SER A CA 1
ATOM 1714 C C . SER A 1 211 ? -2.494 10.763 14.680 1.00 85.00 211 SER A C 1
ATOM 1716 O O . SER A 1 211 ? -2.948 10.646 15.816 1.00 85.00 211 SER A O 1
ATOM 1718 N N . ARG A 1 212 ? -3.279 10.790 13.600 1.00 83.44 212 ARG A N 1
ATOM 1719 C CA . ARG A 1 212 ? -4.743 10.722 13.627 1.00 83.44 212 ARG A CA 1
ATOM 1720 C C . ARG A 1 212 ? -5.295 9.384 13.147 1.00 83.44 212 ARG A C 1
ATOM 1722 O O . ARG A 1 212 ? -6.510 9.206 13.185 1.00 83.44 212 ARG A O 1
ATOM 1729 N N . LEU A 1 213 ? -4.450 8.469 12.669 1.00 88.50 213 LEU A N 1
ATOM 1730 C CA . LEU A 1 213 ? -4.908 7.207 12.085 1.00 88.50 213 LEU A CA 1
ATOM 1731 C C . LEU A 1 213 ? -5.456 6.256 13.150 1.00 88.50 213 LEU A C 1
ATOM 1733 O O . LEU A 1 213 ? -6.477 5.625 12.901 1.00 88.50 213 LEU A O 1
ATOM 1737 N N . ASP A 1 214 ? -4.868 6.234 14.349 1.00 83.75 214 ASP A N 1
ATOM 1738 C CA . ASP A 1 214 ? -5.401 5.462 15.482 1.00 83.75 214 ASP A CA 1
ATOM 1739 C C . ASP A 1 214 ? -6.803 5.922 15.880 1.00 83.75 214 ASP A C 1
ATOM 1741 O O . ASP A 1 214 ? -7.702 5.102 16.054 1.00 83.75 214 ASP A O 1
ATOM 1745 N N . ASP A 1 215 ? -7.019 7.239 15.956 1.00 80.00 215 ASP A N 1
ATOM 1746 C CA . ASP A 1 215 ? -8.344 7.795 16.228 1.00 80.00 215 ASP A CA 1
ATOM 1747 C C . ASP A 1 215 ? -9.333 7.407 15.120 1.00 80.00 215 ASP A C 1
ATOM 1749 O O . ASP A 1 215 ? -10.463 7.021 15.409 1.00 80.00 215 ASP A O 1
ATOM 1753 N N . VAL A 1 216 ? -8.932 7.486 13.845 1.00 81.31 216 VAL A N 1
ATOM 1754 C CA . VAL A 1 216 ? -9.805 7.099 12.726 1.00 81.31 216 VAL A CA 1
ATOM 1755 C C . VAL A 1 216 ? -10.136 5.607 12.768 1.00 81.31 216 VAL A C 1
ATOM 1757 O O . VAL A 1 216 ? -11.301 5.257 12.581 1.00 81.31 216 VAL A O 1
ATOM 1760 N N . ASN A 1 217 ? -9.162 4.741 13.059 1.00 87.81 217 ASN A N 1
ATOM 1761 C CA . ASN A 1 217 ? -9.394 3.304 13.172 1.00 87.81 217 ASN A CA 1
ATOM 1762 C C . ASN A 1 217 ? -10.296 2.972 14.357 1.00 87.81 217 ASN A C 1
ATOM 1764 O O . ASN A 1 217 ? -11.244 2.213 14.195 1.00 87.81 217 ASN A O 1
ATOM 1768 N N . TYR A 1 218 ? -10.097 3.630 15.499 1.00 78.62 218 TYR A N 1
ATOM 1769 C CA . TYR A 1 218 ? -10.967 3.498 16.666 1.00 78.62 218 TYR A CA 1
ATOM 1770 C C . TYR A 1 218 ? -12.442 3.811 16.352 1.00 78.62 218 TYR A C 1
ATOM 1772 O O . TYR A 1 218 ? -13.337 3.164 16.886 1.00 78.62 218 TYR A O 1
ATOM 1780 N N . TYR A 1 219 ? -12.722 4.777 15.469 1.00 78.38 219 TYR A N 1
ATOM 1781 C CA . TYR A 1 219 ? -14.095 5.104 15.055 1.00 78.38 219 TYR A CA 1
ATOM 1782 C C . TYR A 1 219 ? -14.653 4.206 13.932 1.00 78.38 219 TYR A C 1
ATOM 1784 O O . TYR A 1 219 ? -15.722 4.505 13.397 1.00 78.38 219 TYR A O 1
ATOM 1792 N N . GLY A 1 220 ? -13.964 3.121 13.565 1.00 80.81 220 GLY A N 1
ATOM 1793 C CA . GLY A 1 220 ? -14.405 2.190 12.520 1.00 80.81 220 GLY A CA 1
ATOM 1794 C C . GLY A 1 220 ? -13.873 2.507 11.124 1.00 80.81 220 GLY A C 1
ATOM 1795 O O . GLY A 1 220 ? -14.474 2.112 10.123 1.00 80.81 220 GLY A O 1
ATOM 1796 N N . GLY A 1 221 ? -12.781 3.269 11.031 1.00 85.94 221 GLY A N 1
ATOM 1797 C CA . GLY A 1 221 ? -12.140 3.600 9.765 1.00 85.94 221 GLY A CA 1
ATOM 1798 C C . GLY A 1 221 ? -11.081 2.574 9.362 1.00 85.94 221 GLY A C 1
ATOM 1799 O O . GLY A 1 221 ? -10.138 2.329 10.111 1.00 85.94 221 GLY A O 1
ATOM 1800 N N . GLY A 1 222 ? -11.171 2.020 8.158 1.00 93.81 222 GLY A N 1
ATOM 1801 C CA . GLY A 1 222 ? -10.064 1.274 7.568 1.00 93.81 222 GLY A CA 1
ATOM 1802 C C . GLY A 1 222 ? -8.906 2.216 7.237 1.00 93.81 222 GLY A C 1
ATOM 1803 O O . GLY A 1 222 ? -9.131 3.327 6.743 1.00 93.81 222 GLY A O 1
ATOM 1804 N N . ILE A 1 223 ? -7.675 1.784 7.514 1.00 97.38 223 ILE A N 1
ATOM 1805 C CA . ILE A 1 223 ? -6.455 2.574 7.313 1.00 97.38 223 ILE A CA 1
ATOM 1806 C C . ILE A 1 223 ? -5.644 1.990 6.158 1.00 97.38 223 ILE A C 1
ATOM 1808 O O . ILE A 1 223 ? -5.289 0.810 6.164 1.00 97.38 223 ILE A O 1
ATOM 1812 N N . PHE A 1 224 ? -5.346 2.829 5.169 1.00 98.00 224 PHE A N 1
ATOM 1813 C CA . PHE A 1 224 ? -4.686 2.420 3.937 1.00 98.00 224 PHE A CA 1
ATOM 1814 C C . PHE A 1 224 ? -3.541 3.364 3.581 1.00 98.00 224 PHE A C 1
ATOM 1816 O O . PHE A 1 224 ? -3.594 4.568 3.845 1.00 98.00 224 PHE A O 1
ATOM 1823 N N . LEU A 1 225 ? -2.525 2.823 2.916 1.00 98.31 225 LEU A N 1
ATOM 1824 C CA . LEU A 1 225 ? -1.412 3.564 2.337 1.00 98.31 225 LEU A CA 1
ATOM 1825 C C . LEU A 1 225 ? -1.534 3.560 0.814 1.00 98.31 225 LEU A C 1
ATOM 1827 O O . LEU A 1 225 ? -1.723 2.505 0.215 1.00 98.31 225 LEU A O 1
ATOM 1831 N N . THR A 1 226 ? -1.353 4.719 0.178 1.00 98.38 226 THR A N 1
ATOM 1832 C CA . THR A 1 226 ? -1.037 4.777 -1.258 1.00 98.38 226 THR A CA 1
ATOM 1833 C C . THR A 1 226 ? 0.353 4.182 -1.445 1.00 98.38 226 THR A C 1
ATOM 1835 O O . THR A 1 226 ? 1.346 4.801 -1.053 1.00 98.38 226 THR A O 1
ATOM 1838 N N . ILE A 1 227 ? 0.427 2.963 -1.984 1.00 98.25 227 ILE A N 1
ATOM 1839 C CA . ILE A 1 227 ? 1.663 2.169 -1.961 1.00 98.25 227 ILE A CA 1
ATOM 1840 C C . ILE A 1 227 ? 2.784 2.848 -2.729 1.00 98.25 227 ILE A C 1
ATOM 1842 O O . ILE A 1 227 ? 3.915 2.871 -2.255 1.00 98.25 227 ILE A O 1
ATOM 1846 N N . ASN A 1 228 ? 2.479 3.471 -3.862 1.00 98.12 228 ASN A N 1
ATOM 1847 C CA . ASN A 1 228 ? 3.459 4.215 -4.643 1.00 98.12 228 ASN A CA 1
ATOM 1848 C C . ASN A 1 228 ? 3.642 5.641 -4.116 1.00 98.12 228 ASN A C 1
ATOM 1850 O O . ASN A 1 228 ? 2.718 6.261 -3.589 1.00 98.12 228 ASN A O 1
ATOM 1854 N N . GLU A 1 229 ? 4.863 6.156 -4.236 1.00 97.56 229 GLU A N 1
ATOM 1855 C CA . GLU A 1 229 ? 5.243 7.432 -3.641 1.00 97.56 229 GLU A CA 1
ATOM 1856 C C . GLU A 1 229 ? 4.524 8.586 -4.324 1.00 97.56 229 GLU A C 1
ATOM 1858 O O . GLU A 1 229 ? 4.621 8.758 -5.537 1.00 97.56 229 GLU A O 1
ATOM 1863 N N . THR A 1 230 ? 3.820 9.397 -3.537 1.00 96.69 230 THR A N 1
ATOM 1864 C CA . THR A 1 230 ? 3.123 10.591 -4.024 1.00 96.69 230 THR A CA 1
ATOM 1865 C C . THR A 1 230 ? 3.963 11.851 -3.810 1.00 96.69 230 THR A C 1
ATOM 1867 O O . THR A 1 230 ? 4.826 11.902 -2.937 1.00 96.69 230 THR A O 1
ATOM 1870 N N . ASP A 1 231 ? 3.619 12.934 -4.493 1.00 94.94 231 ASP A N 1
ATOM 1871 C CA . ASP A 1 231 ? 4.185 14.266 -4.272 1.00 94.94 231 ASP A CA 1
ATOM 1872 C C . ASP A 1 231 ? 3.774 14.925 -2.934 1.00 94.94 231 ASP A C 1
ATOM 1874 O O . ASP A 1 231 ? 4.377 15.932 -2.535 1.00 94.94 231 ASP A O 1
ATOM 1878 N N . GLY A 1 232 ? 2.801 14.337 -2.225 1.00 93.00 232 GLY A N 1
ATOM 1879 C CA . GLY A 1 232 ? 2.222 14.843 -0.977 1.00 93.00 232 GLY A CA 1
ATOM 1880 C C . GLY A 1 232 ? 1.138 15.909 -1.173 1.00 93.00 232 GLY A C 1
ATOM 1881 O O . GLY A 1 232 ? 0.805 16.606 -0.221 1.00 93.00 232 GLY A O 1
ATOM 1882 N N . LYS A 1 233 ? 0.625 16.078 -2.398 1.00 90.50 233 LYS A N 1
ATOM 1883 C CA . LYS A 1 233 ? -0.453 17.020 -2.752 1.00 90.50 233 LYS A CA 1
ATOM 1884 C C . LYS A 1 233 ? -1.737 16.317 -3.193 1.00 90.50 233 LYS A C 1
ATOM 1886 O O . LYS A 1 233 ? -2.766 16.963 -3.371 1.00 90.50 233 LYS A O 1
ATOM 1891 N N . GLY A 1 234 ? -1.675 15.007 -3.414 1.00 90.50 234 GLY A N 1
ATOM 1892 C CA . GLY A 1 234 ? -2.811 14.195 -3.820 1.00 90.50 234 GLY A CA 1
ATOM 1893 C C . GLY A 1 234 ? -2.409 12.757 -4.125 1.00 90.50 234 GLY A C 1
ATOM 1894 O O . GLY A 1 234 ? -1.274 12.347 -3.890 1.00 90.50 234 GLY A O 1
ATOM 1895 N N . ARG A 1 235 ? -3.368 11.996 -4.657 1.00 93.69 235 ARG A N 1
ATOM 1896 C CA . ARG A 1 235 ? -3.209 10.582 -5.033 1.00 93.69 235 ARG A CA 1
ATOM 1897 C C . ARG A 1 235 ? -3.617 10.286 -6.473 1.00 93.69 235 ARG A C 1
ATOM 1899 O O . ARG A 1 235 ? -3.845 9.137 -6.811 1.00 93.69 235 ARG A O 1
ATOM 1906 N N . LYS A 1 236 ? -3.785 11.299 -7.327 1.00 92.88 236 LYS A N 1
ATOM 1907 C CA . LYS A 1 236 ? -4.040 11.054 -8.755 1.00 92.88 236 LYS A CA 1
ATOM 1908 C C . LYS A 1 236 ? -2.777 10.486 -9.402 1.00 92.88 236 LYS A C 1
ATOM 1910 O O . LYS A 1 236 ? -1.686 10.635 -8.856 1.00 92.88 236 LYS A O 1
ATOM 1915 N N . ARG A 1 237 ? -2.910 9.909 -10.600 1.00 92.38 237 ARG A N 1
ATOM 1916 C CA . ARG A 1 237 ? -1.770 9.432 -11.401 1.00 92.38 237 ARG A CA 1
ATOM 1917 C C . ARG A 1 237 ? -0.638 10.466 -11.478 1.00 92.38 237 ARG A C 1
ATOM 1919 O O . ARG A 1 237 ? 0.506 10.114 -11.228 1.00 92.38 237 ARG A O 1
ATOM 1926 N N . ASP A 1 238 ? -0.971 11.733 -11.726 1.00 93.44 238 ASP A N 1
ATOM 1927 C CA . ASP A 1 238 ? 0.006 12.830 -11.848 1.00 93.44 238 ASP A CA 1
ATOM 1928 C C . ASP A 1 238 ? 0.724 13.172 -10.532 1.00 93.44 238 ASP A C 1
ATOM 1930 O O . ASP A 1 238 ? 1.783 13.802 -10.541 1.00 93.44 238 ASP A O 1
ATOM 1934 N N . ASN A 1 239 ? 0.163 12.757 -9.392 1.00 95.88 239 ASN A N 1
ATOM 1935 C CA . ASN A 1 239 ? 0.807 12.913 -8.095 1.00 95.88 239 ASN A CA 1
ATOM 1936 C C . ASN A 1 239 ? 1.832 11.808 -7.823 1.00 95.88 239 ASN A C 1
ATOM 1938 O O . ASN A 1 239 ? 2.641 11.978 -6.913 1.00 95.88 239 ASN A O 1
ATOM 1942 N N . ILE A 1 240 ? 1.823 10.692 -8.563 1.00 96.31 240 ILE A N 1
ATOM 1943 C CA . ILE A 1 240 ? 2.766 9.596 -8.326 1.00 96.31 240 ILE A CA 1
ATOM 1944 C C . ILE A 1 240 ? 4.150 9.970 -8.856 1.00 96.31 240 ILE A C 1
ATOM 1946 O O . ILE A 1 240 ? 4.328 10.303 -10.025 1.00 96.31 240 ILE A O 1
ATOM 19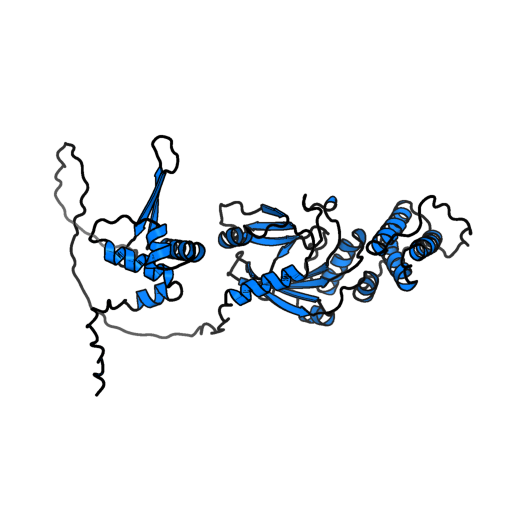50 N N . LYS A 1 241 ? 5.142 9.905 -7.970 1.00 95.44 241 LYS A N 1
ATOM 1951 C CA . LYS A 1 241 ? 6.551 10.186 -8.243 1.00 95.44 241 LYS A CA 1
ATOM 1952 C C . LYS A 1 241 ? 7.362 8.933 -8.535 1.00 95.44 241 LYS A C 1
ATOM 1954 O O . LYS A 1 241 ? 8.287 9.007 -9.334 1.00 95.44 241 LYS A O 1
ATOM 1959 N N . ARG A 1 242 ? 7.049 7.810 -7.883 1.00 95.38 242 ARG A N 1
ATOM 1960 C CA . ARG A 1 242 ? 7.848 6.581 -7.980 1.00 95.38 242 ARG A CA 1
ATOM 1961 C C . ARG A 1 242 ? 7.031 5.350 -7.601 1.00 95.38 242 ARG A C 1
ATOM 1963 O O . ARG A 1 242 ? 6.272 5.395 -6.632 1.00 95.38 242 ARG A O 1
ATOM 1970 N N . VAL A 1 243 ? 7.227 4.245 -8.323 1.00 97.62 243 VAL A N 1
ATOM 1971 C CA . VAL A 1 243 ? 6.715 2.929 -7.910 1.00 97.62 243 VAL A CA 1
ATOM 1972 C C . VAL A 1 243 ? 7.630 2.347 -6.834 1.00 97.62 243 VAL A C 1
ATOM 1974 O O . VAL A 1 243 ? 8.840 2.278 -7.039 1.00 97.62 243 VAL A O 1
ATOM 1977 N N . ARG A 1 244 ? 7.057 1.953 -5.690 1.00 97.94 244 ARG A N 1
ATOM 1978 C CA . ARG A 1 244 ? 7.802 1.337 -4.570 1.00 97.94 244 ARG A CA 1
ATOM 1979 C C . ARG A 1 244 ? 7.665 -0.181 -4.534 1.00 97.94 244 ARG A C 1
ATOM 1981 O O . ARG A 1 244 ? 8.601 -0.870 -4.144 1.00 97.94 244 ARG A O 1
ATOM 1988 N N . ALA A 1 245 ? 6.509 -0.686 -4.946 1.00 98.31 245 ALA A N 1
ATOM 1989 C CA . ALA A 1 245 ? 6.215 -2.107 -4.985 1.00 98.31 245 ALA A CA 1
ATOM 1990 C C . ALA A 1 245 ? 5.239 -2.410 -6.122 1.00 98.31 245 ALA A C 1
ATOM 1992 O O . ALA A 1 245 ? 4.405 -1.565 -6.450 1.00 98.31 245 ALA A O 1
ATOM 1993 N N . ILE A 1 246 ? 5.317 -3.622 -6.660 1.00 98.56 246 ILE A N 1
ATOM 1994 C CA . ILE A 1 246 ? 4.194 -4.288 -7.333 1.00 98.56 246 ILE A CA 1
ATOM 1995 C C . ILE A 1 246 ? 3.535 -5.227 -6.323 1.00 98.56 246 ILE A C 1
ATOM 1997 O O . ILE A 1 246 ? 4.171 -5.620 -5.341 1.00 98.56 246 ILE A O 1
ATOM 2001 N N . PHE A 1 247 ? 2.260 -5.540 -6.503 1.00 98.62 247 PHE A N 1
ATOM 2002 C CA . PHE A 1 247 ? 1.508 -6.267 -5.485 1.00 98.62 247 PHE A CA 1
ATOM 2003 C C . PHE A 1 247 ? 0.274 -6.956 -6.045 1.00 98.62 247 PHE A C 1
ATOM 2005 O O . PHE A 1 247 ? -0.292 -6.523 -7.044 1.00 98.62 247 PHE A O 1
ATOM 2012 N N . VAL A 1 248 ? -0.176 -7.995 -5.353 1.00 98.12 248 VAL A N 1
ATOM 2013 C CA . VAL A 1 248 ? -1.433 -8.685 -5.639 1.00 98.12 248 VAL A CA 1
ATOM 2014 C C . VAL A 1 248 ? -2.333 -8.653 -4.406 1.00 98.12 248 VAL A C 1
ATOM 2016 O O . VAL A 1 248 ? -1.849 -8.730 -3.275 1.00 98.12 248 VAL A O 1
ATOM 2019 N N . ASP A 1 249 ? -3.633 -8.493 -4.641 1.00 97.94 249 ASP A N 1
ATOM 2020 C CA . ASP A 1 249 ? -4.687 -8.633 -3.638 1.00 97.94 249 ASP A CA 1
ATOM 2021 C C . ASP A 1 249 ? -5.392 -9.972 -3.868 1.00 97.94 249 ASP A C 1
ATOM 2023 O O . ASP A 1 249 ? -6.027 -10.175 -4.905 1.00 97.94 249 ASP A O 1
ATOM 2027 N N . LEU A 1 250 ? -5.206 -10.906 -2.940 1.00 91.50 250 LEU A N 1
ATOM 2028 C CA . LEU A 1 250 ? -5.796 -12.238 -2.959 1.00 91.50 250 LEU A CA 1
ATOM 2029 C C . LEU A 1 250 ? -7.101 -12.177 -2.158 1.00 91.50 250 LEU A C 1
ATOM 2031 O O . LEU A 1 250 ? -7.125 -12.459 -0.956 1.00 91.50 250 LEU A O 1
ATOM 2035 N N . ASP A 1 251 ? -8.192 -11.784 -2.821 1.00 85.19 251 ASP A N 1
ATOM 2036 C CA . ASP A 1 251 ? -9.541 -11.656 -2.241 1.00 85.19 251 ASP A CA 1
ATOM 2037 C C . ASP A 1 251 ? -10.211 -13.033 -2.016 1.00 85.19 251 ASP A C 1
ATOM 2039 O O . ASP A 1 251 ? -11.352 -13.271 -2.406 1.00 85.19 251 ASP A O 1
ATOM 2043 N N . GLY A 1 252 ? -9.484 -13.960 -1.384 1.00 85.38 252 GLY A N 1
ATOM 2044 C CA . GLY A 1 252 ? -9.868 -15.362 -1.173 1.00 85.38 252 GLY A CA 1
ATOM 2045 C C . GLY A 1 252 ? -9.131 -16.368 -2.063 1.00 85.38 252 GLY A C 1
ATOM 2046 O O . GLY A 1 252 ? -9.341 -17.570 -1.913 1.00 85.38 252 GLY A O 1
ATOM 2047 N N . SER A 1 253 ? -8.267 -15.900 -2.966 1.00 92.06 253 SER A N 1
ATOM 2048 C CA . SER A 1 253 ? -7.415 -16.763 -3.795 1.00 92.06 253 SER A CA 1
ATOM 2049 C C . SER A 1 253 ? -6.279 -17.395 -2.970 1.00 92.06 253 SER A C 1
ATOM 2051 O O . SER A 1 253 ? -5.838 -16.784 -1.990 1.00 92.06 253 SER A O 1
ATOM 2053 N N . PRO A 1 254 ? -5.786 -18.595 -3.337 1.00 89.50 254 PRO A N 1
ATOM 2054 C CA . PRO A 1 254 ? -4.757 -19.301 -2.571 1.00 89.50 254 PRO A CA 1
ATOM 2055 C C . PRO A 1 254 ? -3.458 -18.500 -2.423 1.00 89.50 254 PRO A C 1
ATOM 2057 O O . PRO A 1 254 ? -2.978 -17.890 -3.381 1.00 89.50 254 PRO A O 1
ATOM 2060 N N . LEU A 1 255 ? -2.861 -18.533 -1.229 1.00 90.19 255 LEU A N 1
ATOM 2061 C CA . LEU A 1 255 ? -1.595 -17.849 -0.953 1.00 90.19 255 LEU A CA 1
ATOM 2062 C C . LEU A 1 255 ? -0.391 -18.674 -1.426 1.00 90.19 255 LEU A C 1
ATOM 2064 O O . LEU A 1 255 ? 0.624 -18.109 -1.824 1.00 90.19 255 LEU A O 1
ATOM 2068 N N . GLU A 1 256 ? -0.496 -19.999 -1.402 1.00 91.50 256 GLU A N 1
ATOM 2069 C CA . GLU A 1 256 ? 0.603 -20.935 -1.643 1.00 91.50 256 GLU A CA 1
ATOM 2070 C C . GLU A 1 256 ? 1.316 -20.691 -2.986 1.00 91.50 256 GLU A C 1
ATOM 2072 O O . GLU A 1 256 ? 2.541 -20.557 -2.963 1.00 91.50 256 GLU A O 1
ATOM 2077 N N . PRO A 1 257 ? 0.615 -20.505 -4.130 1.00 90.88 257 PRO A N 1
ATOM 2078 C CA . PRO A 1 257 ? 1.272 -20.224 -5.408 1.00 90.88 257 PRO A CA 1
ATOM 2079 C C . PRO A 1 257 ? 2.053 -18.909 -5.405 1.00 90.88 257 PRO A C 1
ATOM 2081 O O . PRO A 1 257 ? 3.035 -18.770 -6.124 1.00 90.88 257 PRO A O 1
ATOM 2084 N N . VAL A 1 258 ? 1.639 -17.927 -4.600 1.00 91.81 258 VAL A N 1
ATOM 2085 C CA . VAL A 1 258 ? 2.327 -16.635 -4.493 1.00 91.81 258 VAL A CA 1
ATOM 2086 C C . VAL A 1 258 ? 3.636 -16.770 -3.720 1.00 91.81 258 VAL A C 1
ATOM 2088 O O . VAL A 1 258 ? 4.613 -16.098 -4.055 1.00 91.81 258 VAL A O 1
ATOM 2091 N N . LEU A 1 259 ? 3.682 -17.648 -2.713 1.00 88.56 259 LEU A N 1
ATOM 2092 C CA . LEU A 1 259 ? 4.877 -17.881 -1.896 1.00 88.56 259 LEU A CA 1
ATOM 2093 C C . LEU A 1 259 ? 6.035 -18.473 -2.710 1.00 88.56 259 LEU A C 1
ATOM 2095 O O . LEU A 1 259 ? 7.187 -18.156 -2.423 1.00 88.56 259 LEU A O 1
ATOM 2099 N N . GLU A 1 260 ? 5.741 -19.241 -3.764 1.00 92.44 260 GLU A N 1
ATOM 2100 C CA . GLU A 1 260 ? 6.746 -19.778 -4.699 1.00 92.44 260 GLU A CA 1
ATOM 2101 C C . GLU A 1 260 ? 7.463 -18.688 -5.517 1.00 92.44 260 GLU A C 1
ATOM 2103 O O . GLU A 1 260 ? 8.495 -18.944 -6.134 1.00 92.44 260 GLU A O 1
ATOM 2108 N N . TYR A 1 261 ? 6.943 -17.457 -5.510 1.00 94.38 261 TYR A N 1
ATOM 2109 C CA . TYR A 1 261 ? 7.515 -16.310 -6.215 1.00 94.38 261 TYR A CA 1
ATOM 2110 C C . TYR A 1 261 ? 8.223 -15.330 -5.272 1.00 94.38 261 TYR A C 1
ATOM 2112 O O . TYR A 1 261 ? 8.408 -14.165 -5.629 1.00 94.38 261 TYR A O 1
ATOM 2120 N N . ASP A 1 262 ? 8.656 -15.772 -4.092 1.00 92.06 262 ASP A N 1
ATOM 2121 C CA . ASP A 1 262 ? 9.434 -15.007 -3.101 1.00 92.06 262 ASP A CA 1
ATOM 2122 C C . ASP A 1 262 ? 8.918 -13.567 -2.884 1.00 92.06 262 ASP A C 1
ATOM 2124 O O . ASP A 1 262 ? 9.597 -12.595 -3.244 1.00 92.06 262 ASP A O 1
ATOM 2128 N N . PRO A 1 263 ? 7.696 -13.380 -2.359 1.00 94.56 263 PRO A N 1
ATOM 2129 C CA . PRO A 1 263 ? 7.224 -12.054 -1.988 1.00 94.56 263 PRO A CA 1
ATOM 2130 C C . PRO A 1 263 ? 8.114 -11.462 -0.887 1.00 94.56 263 PRO A C 1
ATOM 2132 O O . PRO A 1 263 ? 8.542 -12.158 0.038 1.00 94.56 263 PRO A O 1
ATOM 2135 N N . HIS A 1 264 ? 8.364 -10.152 -0.958 1.00 97.19 264 HIS A N 1
ATOM 2136 C CA . HIS A 1 264 ? 9.083 -9.416 0.090 1.00 97.19 264 HIS A CA 1
ATOM 2137 C C . HIS A 1 264 ? 8.257 -9.291 1.368 1.00 97.19 264 HIS A C 1
ATOM 2139 O O . HIS A 1 264 ? 8.787 -9.240 2.476 1.00 97.19 264 HIS A O 1
ATOM 2145 N N . LEU A 1 265 ? 6.940 -9.201 1.205 1.00 96.81 265 LEU A N 1
ATOM 2146 C CA . LEU A 1 265 ? 6.012 -8.963 2.294 1.00 96.81 265 LEU A CA 1
ATOM 2147 C C . LEU A 1 265 ? 4.659 -9.593 1.968 1.00 96.81 265 LEU A C 1
ATOM 2149 O O . LEU A 1 265 ? 4.134 -9.389 0.875 1.00 96.81 265 LEU A O 1
ATOM 2153 N N . VAL A 1 266 ? 4.069 -10.288 2.938 1.00 95.75 266 VAL A N 1
ATOM 2154 C CA . VAL A 1 266 ? 2.676 -10.741 2.889 1.00 95.75 266 VAL A CA 1
ATOM 2155 C C . VAL A 1 266 ? 1.942 -10.223 4.118 1.00 95.75 266 VAL A C 1
ATOM 2157 O O . VAL A 1 266 ? 2.387 -10.394 5.256 1.00 95.75 266 VAL A O 1
ATOM 2160 N N . VAL A 1 267 ? 0.806 -9.578 3.878 1.00 97.38 267 VAL A N 1
ATOM 2161 C CA . VAL A 1 267 ? -0.087 -9.039 4.903 1.00 97.38 267 VAL A CA 1
ATOM 2162 C C . VAL A 1 267 ? -1.406 -9.786 4.838 1.00 97.38 267 VAL A C 1
ATOM 2164 O O . VAL A 1 267 ? -2.071 -9.753 3.809 1.00 97.38 267 VAL A O 1
ATOM 2167 N N . GLU A 1 268 ? -1.809 -10.400 5.942 1.00 95.06 268 GLU A N 1
ATOM 2168 C CA . GLU A 1 268 ? -3.170 -10.894 6.120 1.00 95.06 268 GLU A CA 1
ATOM 2169 C C . GLU A 1 268 ? -4.067 -9.718 6.504 1.00 95.06 268 GLU A C 1
ATOM 2171 O O . GLU A 1 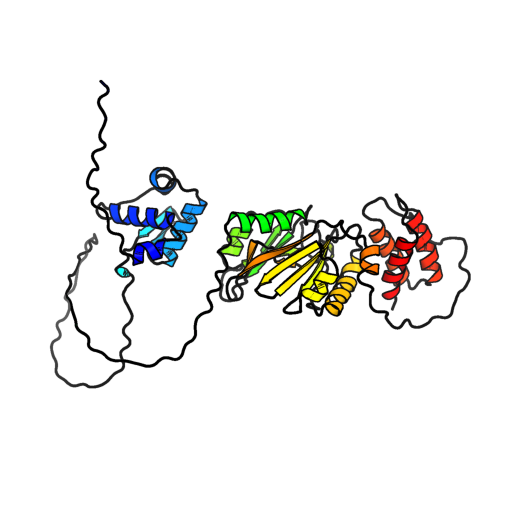268 ? -3.866 -9.055 7.527 1.00 95.06 268 GLU A O 1
ATOM 2176 N N . THR A 1 269 ? -5.024 -9.401 5.640 1.00 94.38 269 THR A N 1
ATOM 2177 C CA . THR A 1 269 ? -5.871 -8.208 5.783 1.00 94.38 269 THR A CA 1
ATOM 2178 C C . THR A 1 269 ? -7.185 -8.505 6.483 1.00 94.38 269 THR A C 1
ATOM 2180 O O . THR A 1 269 ? -7.745 -7.627 7.141 1.00 94.38 269 THR A O 1
ATOM 2183 N N . SER A 1 270 ? -7.650 -9.741 6.338 1.00 91.31 270 SER A N 1
ATOM 2184 C CA . SER A 1 270 ? -8.769 -10.381 7.023 1.00 91.31 270 SER A CA 1
ATOM 2185 C C . SER A 1 270 ? -8.561 -11.902 6.939 1.00 91.31 270 SER A C 1
ATOM 2187 O O . SER A 1 270 ? -7.712 -12.318 6.145 1.00 91.31 270 SER A O 1
ATOM 2189 N N . PRO A 1 271 ? -9.290 -12.731 7.707 1.00 90.31 271 PRO A N 1
ATOM 2190 C CA . PRO A 1 271 ? -9.058 -14.174 7.726 1.00 90.31 271 PRO A CA 1
ATOM 2191 C C . PRO A 1 271 ? -9.066 -14.779 6.316 1.00 90.31 271 PRO A C 1
ATOM 2193 O O . PRO A 1 271 ? -10.053 -14.647 5.590 1.00 90.31 271 PRO A O 1
ATOM 2196 N N . GLY A 1 272 ? -7.950 -15.399 5.920 1.00 87.62 272 GLY A N 1
ATOM 2197 C CA . GLY A 1 272 ? -7.806 -16.046 4.611 1.00 87.62 272 GLY A CA 1
ATOM 2198 C C . GLY A 1 272 ? -7.708 -15.098 3.407 1.00 87.62 272 GLY A C 1
ATOM 2199 O O . GLY A 1 272 ? -7.839 -15.555 2.274 1.00 87.62 272 GLY A O 1
ATOM 2200 N N . LYS A 1 273 ? -7.495 -13.792 3.619 1.00 94.25 273 LYS A N 1
ATOM 2201 C CA . LYS A 1 273 ? -7.284 -12.806 2.544 1.00 94.25 273 LYS A CA 1
ATOM 2202 C C . LYS A 1 273 ? -5.958 -12.091 2.717 1.00 94.25 273 LYS A C 1
ATOM 2204 O O . LYS A 1 273 ? -5.657 -11.574 3.798 1.00 94.25 273 LYS A O 1
ATOM 2209 N N . TYR A 1 274 ? -5.190 -12.011 1.637 1.00 96.00 274 TYR A N 1
ATOM 2210 C CA . TYR A 1 274 ? -3.793 -11.598 1.706 1.00 96.00 274 TYR A CA 1
ATOM 2211 C C . TYR A 1 274 ? -3.446 -10.555 0.654 1.00 96.00 274 TYR A C 1
ATOM 2213 O O . TYR A 1 274 ? -3.844 -10.644 -0.500 1.00 96.00 274 TYR A O 1
ATOM 2221 N N . HIS A 1 275 ? -2.619 -9.593 1.040 1.00 98.31 275 HIS A N 1
ATOM 2222 C CA . HIS A 1 275 ? -1.854 -8.788 0.100 1.00 98.31 275 HIS A CA 1
ATOM 2223 C C . HIS A 1 275 ? -0.427 -9.322 0.053 1.00 98.31 275 HIS A C 1
ATOM 2225 O O . HIS A 1 275 ? 0.198 -9.454 1.107 1.00 98.31 275 HIS A O 1
ATOM 2231 N N . ALA A 1 276 ? 0.119 -9.547 -1.137 1.00 97.69 276 ALA A N 1
ATOM 2232 C CA . ALA A 1 276 ? 1.532 -9.870 -1.312 1.00 97.69 276 ALA A CA 1
ATOM 2233 C C . ALA A 1 276 ? 2.235 -8.784 -2.126 1.00 97.69 276 ALA A C 1
ATOM 2235 O O . ALA A 1 276 ? 1.678 -8.264 -3.095 1.00 97.69 276 ALA A O 1
ATOM 2236 N N . TYR A 1 277 ? 3.452 -8.428 -1.718 1.00 98.62 277 TYR A N 1
ATOM 2237 C CA . TYR A 1 277 ? 4.219 -7.324 -2.284 1.00 98.62 277 TYR A CA 1
ATOM 2238 C C . TYR A 1 277 ? 5.595 -7.789 -2.739 1.00 98.62 277 TYR A C 1
ATOM 2240 O O . TYR A 1 277 ? 6.282 -8.520 -2.023 1.00 98.62 277 TYR A O 1
ATOM 2248 N N . TRP A 1 278 ? 6.032 -7.248 -3.875 1.00 98.50 278 TRP A N 1
ATOM 2249 C CA . TRP A 1 278 ? 7.419 -7.283 -4.313 1.00 98.50 278 TRP A CA 1
ATOM 2250 C C . TRP A 1 278 ? 7.953 -5.860 -4.407 1.00 98.50 278 TRP A C 1
ATOM 2252 O O . TRP A 1 278 ? 7.441 -5.044 -5.181 1.00 98.50 278 TRP A O 1
ATOM 2262 N N . PHE A 1 279 ? 8.971 -5.542 -3.612 1.00 98.19 279 PHE A N 1
ATOM 2263 C CA . PHE A 1 279 ? 9.594 -4.223 -3.635 1.00 98.19 279 PHE A CA 1
ATOM 2264 C C . PHE A 1 279 ? 10.439 -4.058 -4.888 1.00 98.19 279 PHE A C 1
ATOM 2266 O O . PHE A 1 279 ? 11.123 -4.986 -5.320 1.00 98.19 279 PHE A O 1
ATOM 2273 N N . VAL A 1 280 ? 10.394 -2.859 -5.469 1.00 97.19 280 VAL A N 1
ATOM 2274 C CA . VAL A 1 280 ? 11.054 -2.572 -6.743 1.00 97.19 280 VAL A CA 1
ATOM 2275 C C . VAL A 1 280 ? 11.931 -1.328 -6.678 1.00 97.19 280 VAL A C 1
ATOM 2277 O O . VAL A 1 280 ? 11.675 -0.387 -5.924 1.00 97.19 280 VAL A O 1
ATOM 2280 N N . LYS A 1 281 ? 12.966 -1.311 -7.517 1.00 92.62 281 LYS A N 1
ATOM 2281 C CA . LYS A 1 281 ? 13.860 -0.172 -7.753 1.00 92.62 281 LYS A CA 1
ATOM 2282 C C . LYS A 1 281 ? 13.868 0.195 -9.234 1.00 92.62 281 LYS A C 1
ATOM 2284 O O . LYS A 1 281 ? 13.802 -0.676 -10.099 1.00 92.62 281 LYS A O 1
ATOM 2289 N N . ASP A 1 282 ? 13.951 1.493 -9.521 1.00 83.00 282 ASP A N 1
ATOM 2290 C CA . ASP A 1 282 ? 13.986 2.045 -10.882 1.00 83.00 282 ASP A CA 1
ATOM 2291 C C . ASP A 1 282 ? 12.826 1.541 -11.780 1.00 83.00 282 ASP A C 1
ATOM 2293 O O . ASP A 1 282 ? 13.022 1.244 -12.957 1.00 83.00 282 ASP A O 1
ATOM 2297 N N . PHE A 1 283 ? 11.609 1.406 -11.240 1.00 91.44 283 PHE A N 1
ATOM 2298 C CA . PHE A 1 283 ? 10.475 0.816 -11.962 1.00 91.44 283 PHE A CA 1
ATOM 2299 C C . PHE A 1 283 ? 9.666 1.869 -12.762 1.00 91.44 283 PHE A C 1
ATOM 2301 O O . PHE A 1 283 ? 9.211 2.856 -12.171 1.00 91.44 283 PHE A O 1
ATOM 2308 N N . PRO A 1 284 ? 9.437 1.688 -14.083 1.00 88.38 284 PRO A N 1
ATOM 2309 C CA . PRO A 1 284 ? 8.695 2.650 -14.906 1.00 88.38 284 PRO A CA 1
ATOM 2310 C C . PRO A 1 284 ? 7.214 2.785 -14.518 1.00 88.38 284 PRO A C 1
ATOM 2312 O O . PRO A 1 284 ? 6.487 1.795 -14.444 1.00 88.38 284 PRO A O 1
ATOM 2315 N N . LEU A 1 285 ? 6.721 4.021 -14.363 1.00 89.75 285 LEU A N 1
ATOM 2316 C CA . LEU A 1 285 ? 5.315 4.297 -14.021 1.00 89.75 285 LEU A CA 1
ATOM 2317 C C . LEU A 1 285 ? 4.329 3.696 -15.043 1.00 89.75 285 LEU A C 1
ATOM 2319 O O . LEU A 1 285 ? 3.234 3.249 -14.702 1.00 89.75 285 LEU A O 1
ATOM 2323 N N . GLU A 1 286 ? 4.706 3.699 -16.319 1.00 85.62 286 GLU A N 1
ATOM 2324 C CA . GLU A 1 286 ? 3.909 3.210 -17.442 1.00 85.62 286 GLU A CA 1
ATOM 2325 C C . GLU A 1 286 ? 3.757 1.687 -17.428 1.00 85.62 286 GLU A C 1
ATOM 2327 O O . GLU A 1 286 ? 2.716 1.177 -17.839 1.00 85.62 286 GLU A O 1
ATOM 2332 N N . ALA A 1 287 ? 4.755 0.975 -16.899 1.00 87.56 287 ALA A N 1
ATOM 2333 C CA . ALA A 1 287 ? 4.753 -0.480 -16.809 1.00 87.56 287 ALA A CA 1
ATOM 2334 C C . ALA A 1 287 ? 3.903 -1.009 -15.642 1.00 87.56 287 ALA A C 1
ATOM 2336 O O . ALA A 1 287 ? 3.557 -2.185 -15.629 1.00 87.56 287 ALA A O 1
ATOM 2337 N N . PHE A 1 288 ? 3.518 -0.153 -14.688 1.00 94.44 288 PHE A N 1
ATOM 2338 C CA . PHE A 1 288 ? 2.847 -0.588 -13.461 1.00 94.44 288 PHE A CA 1
ATOM 2339 C C . PHE A 1 288 ? 1.525 -1.308 -13.731 1.00 94.44 288 PHE A C 1
ATOM 2341 O O . PHE A 1 288 ? 1.337 -2.445 -13.312 1.00 94.44 288 PHE A O 1
ATOM 2348 N N . SER A 1 289 ? 0.608 -0.658 -14.454 1.00 93.62 289 SER A N 1
ATOM 2349 C CA . SER A 1 289 ? -0.737 -1.209 -14.660 1.00 93.62 289 SER A CA 1
ATOM 2350 C C . SER A 1 289 ? -0.719 -2.539 -15.421 1.00 93.62 289 SER A C 1
ATOM 2352 O O . SER A 1 289 ? -1.382 -3.478 -14.981 1.00 93.62 289 SER A O 1
ATOM 2354 N N . PRO A 1 290 ? 0.061 -2.691 -16.505 1.00 91.19 290 PRO A N 1
ATOM 2355 C CA . PRO A 1 290 ? 0.180 -3.992 -17.149 1.00 91.19 290 PRO A CA 1
ATOM 2356 C C . PRO A 1 290 ? 0.846 -5.086 -16.303 1.00 91.19 290 PRO A C 1
ATOM 2358 O O . PRO A 1 290 ? 0.412 -6.238 -16.358 1.00 91.19 290 PRO A O 1
ATOM 2361 N N . THR A 1 291 ? 1.860 -4.751 -15.497 1.00 94.69 291 THR A N 1
ATOM 2362 C CA . THR A 1 291 ? 2.468 -5.713 -14.566 1.00 94.69 291 THR A CA 1
ATOM 2363 C C . THR A 1 291 ? 1.457 -6.176 -13.520 1.00 94.69 291 THR A C 1
ATOM 2365 O O . THR A 1 291 ? 1.321 -7.375 -13.307 1.00 94.69 291 THR A O 1
ATOM 2368 N N . GLN A 1 292 ? 0.670 -5.264 -12.944 1.00 97.00 292 GLN A N 1
ATOM 2369 C CA . GLN A 1 292 ? -0.392 -5.624 -12.000 1.00 97.00 292 GLN A CA 1
ATOM 2370 C C . GLN A 1 292 ? -1.442 -6.554 -12.615 1.00 97.00 292 GLN A C 1
ATOM 2372 O O . GLN A 1 292 ? -1.861 -7.509 -11.973 1.00 97.00 292 GLN A O 1
ATOM 2377 N N . LYS A 1 293 ? -1.847 -6.312 -13.869 1.00 94.56 293 LYS A N 1
ATOM 2378 C CA . LYS A 1 293 ? -2.765 -7.215 -14.585 1.00 94.56 293 LYS A CA 1
ATOM 2379 C C . LYS A 1 293 ? -2.163 -8.605 -14.763 1.00 94.56 293 LYS A C 1
ATOM 2381 O O . LYS A 1 293 ? -2.856 -9.592 -14.569 1.00 94.56 293 LYS A O 1
ATOM 2386 N N . THR A 1 294 ? -0.871 -8.672 -15.081 1.00 94.31 294 THR A N 1
ATOM 2387 C CA . THR A 1 294 ? -0.151 -9.948 -15.190 1.00 94.31 294 THR A CA 1
ATOM 2388 C C . THR A 1 294 ? -0.169 -10.694 -13.854 1.00 94.31 294 THR A C 1
ATOM 2390 O O . THR A 1 294 ? -0.507 -11.870 -13.836 1.00 94.31 294 THR A O 1
ATOM 2393 N N . LEU A 1 295 ? 0.103 -10.010 -12.736 1.00 96.50 295 LEU A N 1
ATOM 2394 C CA . LEU A 1 295 ? 0.040 -10.606 -11.395 1.00 96.50 295 LEU A CA 1
ATOM 2395 C C . LEU A 1 295 ? -1.370 -11.091 -11.031 1.00 96.50 295 LEU A C 1
ATOM 2397 O O . LEU A 1 295 ? -1.520 -12.217 -10.568 1.00 96.50 295 LEU A O 1
ATOM 2401 N N . ALA A 1 296 ? -2.396 -10.266 -11.261 1.00 95.50 296 ALA A N 1
ATOM 2402 C CA . ALA A 1 296 ? -3.784 -10.633 -10.986 1.00 95.50 296 ALA A CA 1
ATOM 2403 C C . ALA A 1 296 ? -4.212 -11.867 -11.795 1.00 95.50 296 ALA A C 1
ATOM 2405 O O . ALA A 1 296 ? -4.848 -12.762 -11.259 1.00 95.50 296 ALA A O 1
ATOM 2406 N N . GLU A 1 297 ? -3.811 -11.963 -13.064 1.00 94.19 297 GLU A N 1
ATOM 2407 C CA . GLU A 1 297 ? -4.089 -13.144 -13.884 1.00 94.19 297 GLU A CA 1
ATOM 2408 C C . GLU A 1 297 ? -3.286 -14.382 -13.463 1.00 94.19 297 GLU A C 1
ATOM 2410 O O . GLU A 1 297 ? -3.807 -15.488 -13.555 1.00 94.19 297 GLU A O 1
ATOM 2415 N N . MET A 1 298 ? -2.022 -14.221 -13.055 1.00 94.62 298 MET A N 1
ATOM 2416 C CA . MET A 1 298 ? -1.160 -15.338 -12.643 1.00 94.62 298 MET A CA 1
ATOM 2417 C C . MET A 1 298 ? -1.616 -15.976 -11.331 1.00 94.62 298 MET A C 1
ATOM 2419 O O . MET A 1 298 ? -1.501 -17.188 -11.183 1.00 94.62 298 MET A O 1
ATOM 2423 N N . PHE A 1 299 ? -2.108 -15.165 -10.396 1.00 95.69 299 PHE A N 1
ATOM 2424 C CA . PHE A 1 299 ? -2.436 -15.593 -9.034 1.00 95.69 299 PHE A CA 1
ATOM 2425 C C . PHE A 1 299 ? -3.930 -15.517 -8.715 1.00 95.69 299 PHE A C 1
ATOM 2427 O O . PHE A 1 299 ? -4.312 -15.552 -7.549 1.00 95.69 299 PHE A O 1
ATOM 2434 N N . GLU A 1 300 ? -4.767 -15.358 -9.744 1.00 95.19 300 GLU A N 1
ATOM 2435 C CA . GLU A 1 300 ? -6.220 -15.195 -9.606 1.00 95.19 300 GLU A CA 1
ATOM 2436 C C . GLU A 1 300 ? -6.596 -14.071 -8.618 1.00 95.19 300 GLU A C 1
ATOM 2438 O O . GLU A 1 300 ? -7.589 -14.156 -7.902 1.00 95.19 300 GLU A O 1
ATOM 2443 N N . GLY A 1 301 ? -5.778 -13.018 -8.542 1.00 94.94 301 GLY A N 1
ATOM 2444 C CA . GLY A 1 301 ? -5.997 -11.870 -7.662 1.00 94.94 301 GLY A CA 1
ATOM 2445 C C . GLY A 1 301 ? -7.046 -10.897 -8.204 1.00 94.94 301 GLY A C 1
ATOM 2446 O O . GLY A 1 301 ? -7.487 -11.006 -9.349 1.00 94.94 301 GLY A O 1
ATOM 2447 N N . ASP A 1 302 ? -7.415 -9.894 -7.402 1.00 95.69 302 ASP A N 1
ATOM 2448 C CA . ASP A 1 302 ? -8.420 -8.900 -7.798 1.00 95.69 302 ASP A CA 1
ATOM 2449 C C . ASP A 1 302 ? -7.966 -8.111 -9.052 1.00 95.69 302 ASP A C 1
ATOM 2451 O O . ASP A 1 302 ? -7.010 -7.320 -8.991 1.00 95.69 302 ASP A O 1
ATOM 2455 N N . PRO A 1 303 ? -8.666 -8.244 -10.200 1.00 93.50 303 PRO A N 1
ATOM 2456 C CA . PRO A 1 303 ? -8.295 -7.571 -11.442 1.00 93.50 303 PRO A CA 1
ATOM 2457 C C . PRO A 1 303 ? -8.425 -6.042 -11.369 1.00 93.50 303 PRO A C 1
ATOM 2459 O O . PRO A 1 303 ? -7.877 -5.335 -12.223 1.00 93.50 303 PRO A O 1
ATOM 2462 N N . VAL A 1 304 ? -9.137 -5.500 -10.374 1.00 95.31 304 VAL A N 1
ATOM 2463 C CA . VAL A 1 304 ? -9.314 -4.056 -10.165 1.00 95.31 304 VAL A CA 1
ATOM 2464 C C . VAL A 1 304 ? -8.045 -3.402 -9.602 1.00 95.31 304 VAL A C 1
ATOM 2466 O O . VAL A 1 304 ? -7.856 -2.192 -9.763 1.00 95.31 304 VAL A O 1
ATOM 2469 N N . VAL A 1 305 ? -7.135 -4.169 -8.995 1.00 94.62 305 VAL A N 1
ATOM 2470 C CA . VAL A 1 305 ? -5.914 -3.690 -8.319 1.00 94.62 305 VAL A CA 1
ATOM 2471 C C . VAL A 1 305 ? -4.787 -3.430 -9.332 1.00 94.62 305 VAL A C 1
ATOM 2473 O O . VAL A 1 305 ? -3.703 -4.001 -9.279 1.00 94.62 305 VAL A O 1
ATOM 2476 N N . ASN A 1 306 ? -5.036 -2.530 -10.290 1.00 94.06 306 ASN A N 1
ATOM 2477 C CA . ASN A 1 306 ? -4.107 -2.242 -11.391 1.00 94.06 306 ASN A CA 1
ATOM 2478 C C . ASN A 1 306 ? -3.762 -0.756 -11.598 1.00 94.06 306 ASN A C 1
ATOM 2480 O O . ASN A 1 306 ? -2.978 -0.425 -12.492 1.00 94.06 306 ASN A O 1
ATOM 2484 N N . ASP A 1 307 ? -4.315 0.161 -10.804 1.00 94.50 307 ASP A N 1
ATOM 2485 C CA . ASP A 1 307 ? -3.991 1.583 -10.904 1.00 94.50 307 ASP A CA 1
ATOM 2486 C C . ASP A 1 307 ? -2.777 1.953 -10.047 1.00 94.50 307 ASP A C 1
ATOM 2488 O O . ASP A 1 307 ? -2.599 1.510 -8.917 1.00 94.50 307 ASP A O 1
ATOM 2492 N N . ILE A 1 308 ? -1.942 2.841 -10.577 1.00 96.25 308 ILE A N 1
ATOM 2493 C CA . ILE A 1 308 ? -0.697 3.261 -9.922 1.00 96.25 308 ILE A CA 1
ATOM 2494 C C . ILE A 1 308 ? -0.915 4.032 -8.608 1.00 96.25 308 ILE A C 1
ATOM 2496 O O . ILE A 1 308 ? -0.004 4.138 -7.789 1.00 96.25 308 ILE A O 1
ATOM 2500 N N . SER A 1 309 ? -2.124 4.549 -8.400 1.00 96.50 309 SER A N 1
ATOM 2501 C CA . SER A 1 309 ? -2.577 5.273 -7.210 1.00 96.50 309 SER A CA 1
ATOM 2502 C C . SER A 1 309 ? -3.228 4.387 -6.147 1.00 96.50 309 SER A C 1
ATOM 2504 O O . SER A 1 309 ? -3.832 4.907 -5.203 1.00 96.50 309 SER A O 1
ATOM 2506 N N . ARG A 1 310 ? -3.147 3.063 -6.306 1.00 97.56 310 ARG A N 1
ATOM 2507 C CA . ARG A 1 310 ? -3.863 2.117 -5.459 1.00 97.56 310 ARG A CA 1
ATOM 2508 C C . ARG A 1 310 ? -3.434 2.237 -3.999 1.00 97.56 310 ARG A C 1
ATOM 2510 O O . ARG A 1 310 ? -2.252 2.378 -3.669 1.00 97.56 310 ARG A O 1
ATOM 2517 N N . VAL A 1 311 ? -4.440 2.187 -3.132 1.00 97.75 311 VAL A N 1
ATOM 2518 C CA . VAL A 1 311 ? -4.279 2.160 -1.682 1.00 97.75 311 VAL A CA 1
ATOM 2519 C C . VAL A 1 311 ? -4.458 0.737 -1.175 1.00 97.75 311 VAL A C 1
ATOM 2521 O O . VAL A 1 311 ? -5.379 0.054 -1.613 1.00 97.75 311 VAL A O 1
ATOM 2524 N N . MET A 1 312 ? -3.598 0.314 -0.253 1.00 98.06 312 MET A N 1
ATOM 2525 C CA . MET A 1 312 ? -3.636 -1.018 0.354 1.00 98.06 312 MET A CA 1
ATOM 2526 C C . MET A 1 312 ? -3.657 -0.898 1.878 1.00 98.06 312 MET A C 1
ATOM 2528 O O . MET A 1 312 ? -3.151 0.078 2.438 1.00 98.06 312 MET A O 1
ATOM 2532 N N . ARG A 1 313 ? -4.283 -1.867 2.549 1.00 97.38 313 ARG A N 1
ATOM 2533 C CA . ARG A 1 313 ? -4.474 -1.865 4.006 1.00 97.38 313 ARG A CA 1
ATOM 2534 C C . ARG A 1 313 ? -3.135 -1.969 4.736 1.00 97.38 313 ARG A C 1
ATOM 2536 O O . ARG A 1 313 ? -2.286 -2.771 4.353 1.00 97.38 313 ARG A O 1
ATOM 2543 N N . ILE A 1 314 ? -2.976 -1.165 5.785 1.00 97.94 314 ILE A N 1
ATOM 2544 C CA . ILE A 1 314 ? -1.786 -1.170 6.645 1.00 97.94 314 ILE A CA 1
ATOM 2545 C C . ILE A 1 314 ? -2.003 -2.177 7.788 1.00 97.94 314 ILE A C 1
ATOM 2547 O O . ILE A 1 314 ? -3.037 -2.076 8.452 1.00 97.94 314 ILE A O 1
ATOM 2551 N N . PRO A 1 315 ? -1.065 -3.111 8.043 1.00 96.69 315 PRO A N 1
ATOM 2552 C CA . PRO A 1 315 ? -1.140 -4.031 9.176 1.00 96.69 315 PRO A CA 1
ATOM 2553 C C . PRO A 1 315 ? -0.981 -3.304 10.520 1.00 96.69 315 PRO A C 1
ATOM 2555 O O . PRO A 1 315 ? -0.420 -2.212 10.598 1.00 96.69 315 PRO A O 1
ATOM 2558 N N . GLY A 1 316 ? -1.469 -3.923 11.592 1.00 93.69 316 GLY A N 1
ATOM 2559 C CA . GLY A 1 316 ? -1.561 -3.336 12.928 1.00 93.69 316 GLY A CA 1
ATOM 2560 C C . GLY A 1 316 ? -2.749 -2.380 13.095 1.00 93.69 316 GLY A C 1
ATOM 2561 O O . GLY A 1 316 ? -2.806 -1.614 14.056 1.00 93.69 316 GLY A O 1
ATOM 2562 N N . TYR A 1 317 ? -3.704 -2.396 12.166 1.00 92.12 317 TYR A N 1
ATOM 2563 C CA . TYR A 1 317 ? -5.000 -1.739 12.319 1.00 92.12 317 TYR A CA 1
ATOM 2564 C C . TYR A 1 317 ? -6.132 -2.759 12.218 1.00 92.12 317 TYR A C 1
ATOM 2566 O O . TYR A 1 317 ? -6.045 -3.746 11.479 1.00 92.12 317 TYR A O 1
ATOM 2574 N N . TRP A 1 318 ? -7.228 -2.486 12.921 1.00 89.19 318 TRP A N 1
ATOM 2575 C CA . TRP A 1 318 ? -8.425 -3.314 12.869 1.00 89.19 318 TRP A CA 1
ATOM 2576 C C . TRP A 1 318 ? -9.133 -3.168 11.519 1.00 89.19 318 TRP A C 1
ATOM 2578 O O . TRP A 1 318 ? -9.461 -2.055 11.098 1.00 89.19 318 TRP A O 1
ATOM 2588 N N . HIS A 1 319 ? -9.412 -4.292 10.867 1.00 89.69 319 HIS A N 1
ATOM 2589 C CA . HIS A 1 319 ? -10.405 -4.420 9.806 1.00 89.69 319 HIS A CA 1
ATOM 2590 C C . HIS A 1 319 ? -11.788 -4.595 10.439 1.00 89.69 319 HIS A C 1
ATOM 2592 O O . HIS A 1 319 ? -11.993 -5.536 11.198 1.00 89.69 319 HIS A O 1
ATOM 2598 N N . GLN A 1 320 ? -12.725 -3.688 10.149 1.00 85.19 320 GLN A N 1
ATOM 2599 C CA . GLN A 1 320 ? -14.011 -3.592 10.873 1.00 85.19 320 GLN A CA 1
ATOM 2600 C C . GLN A 1 320 ? -15.238 -3.652 9.950 1.00 85.19 320 GLN A C 1
ATOM 2602 O O . GLN A 1 320 ? -16.309 -3.156 10.288 1.00 85.19 320 GLN A O 1
ATOM 2607 N N . LYS A 1 321 ? -15.078 -4.213 8.744 1.00 82.69 321 LYS A N 1
ATOM 2608 C CA . LYS A 1 321 ? -16.173 -4.354 7.766 1.00 82.69 321 LYS A CA 1
ATOM 2609 C C . LYS A 1 321 ? -17.089 -5.551 8.066 1.00 82.69 321 LYS A C 1
ATOM 2611 O O . LYS A 1 321 ? -18.187 -5.625 7.523 1.00 82.69 321 LYS A O 1
ATOM 2616 N N . GLY A 1 322 ? -16.626 -6.477 8.902 1.00 81.38 322 GLY A N 1
ATOM 2617 C CA . GLY A 1 322 ? -17.344 -7.654 9.390 1.00 81.38 322 GLY A CA 1
ATOM 2618 C C . GLY A 1 322 ? -16.878 -7.973 10.808 1.00 81.38 322 GLY A C 1
ATOM 2619 O O . GLY A 1 322 ? -16.682 -7.045 11.594 1.00 81.38 322 GLY A O 1
ATOM 2620 N N . GLU A 1 323 ? -16.643 -9.251 11.115 1.00 82.31 323 GLU A N 1
ATOM 2621 C CA . GLU A 1 323 ? -15.974 -9.624 12.367 1.00 82.31 323 GLU A CA 1
ATOM 2622 C C . GLU A 1 323 ? -14.620 -8.898 12.478 1.00 82.31 323 GLU A C 1
ATOM 2624 O O . GLU A 1 323 ? -13.833 -8.928 11.519 1.00 82.31 323 GLU A O 1
ATOM 2629 N N . PRO A 1 324 ? -14.362 -8.181 13.592 1.00 85.31 324 PRO A N 1
ATOM 2630 C CA . PRO A 1 324 ? -13.126 -7.438 13.761 1.00 85.31 324 PRO A CA 1
ATOM 2631 C C . PRO A 1 324 ? -11.906 -8.342 13.631 1.00 85.31 324 PRO A C 1
ATOM 2633 O O . PRO A 1 324 ? -11.793 -9.352 14.317 1.00 85.31 324 PRO A O 1
ATOM 2636 N N . PHE A 1 325 ? -10.967 -7.941 12.780 1.00 87.56 325 PHE A N 1
ATOM 2637 C CA . PHE A 1 325 ? -9.726 -8.677 12.570 1.00 87.56 325 PHE A CA 1
ATOM 2638 C C . PHE A 1 325 ? -8.523 -7.743 12.635 1.00 87.56 325 PHE A C 1
ATOM 2640 O O . PHE A 1 325 ? -8.513 -6.689 11.990 1.00 87.56 325 PHE A O 1
ATOM 2647 N N . MET A 1 326 ? -7.498 -8.117 13.402 1.00 90.50 326 MET A N 1
ATOM 2648 C CA . MET A 1 326 ? -6.240 -7.378 13.438 1.00 90.50 326 MET A CA 1
ATOM 2649 C C . MET A 1 326 ? -5.414 -7.748 12.210 1.00 90.50 326 MET A C 1
ATOM 2651 O O . MET A 1 326 ? -4.817 -8.821 12.153 1.00 90.50 326 MET A O 1
ATOM 2655 N N . SER A 1 327 ? -5.361 -6.848 11.226 1.00 93.56 327 SER A N 1
ATOM 2656 C CA . SER A 1 327 ? -4.500 -7.064 10.061 1.00 93.56 327 SER A CA 1
ATOM 2657 C C . SER A 1 327 ? -3.040 -7.206 10.495 1.00 93.56 327 SER A C 1
ATOM 2659 O O . SER A 1 327 ? -2.562 -6.446 11.338 1.00 93.56 327 SER A O 1
ATOM 2661 N N . ARG A 1 328 ? -2.317 -8.177 9.938 1.00 94.06 328 ARG A N 1
ATOM 2662 C CA . ARG A 1 328 ? -0.988 -8.569 10.431 1.00 94.06 328 ARG A CA 1
ATOM 2663 C C . ARG A 1 328 ? -0.058 -8.965 9.296 1.00 94.06 328 ARG A C 1
ATOM 2665 O O . ARG A 1 328 ? -0.488 -9.422 8.243 1.00 94.06 328 ARG A O 1
ATOM 2672 N N . ILE A 1 329 ? 1.238 -8.773 9.509 1.00 93.88 329 ILE A N 1
ATOM 2673 C CA . ILE A 1 329 ? 2.271 -9.286 8.601 1.00 93.88 329 ILE A CA 1
ATOM 2674 C C . ILE A 1 329 ? 2.442 -10.773 8.900 1.00 93.88 329 ILE A C 1
ATOM 2676 O O . ILE A 1 329 ? 2.772 -11.118 10.032 1.00 93.88 329 ILE A O 1
ATOM 2680 N N . VAL A 1 330 ? 2.257 -11.625 7.895 1.00 91.50 330 VAL A N 1
ATOM 2681 C CA . VAL A 1 330 ? 2.448 -13.082 8.020 1.00 91.50 330 VAL A CA 1
ATOM 2682 C C . VAL A 1 330 ? 3.766 -13.547 7.407 1.00 91.50 330 VAL A C 1
ATOM 2684 O O . VAL A 1 330 ? 4.310 -14.565 7.820 1.00 91.50 330 VAL A O 1
ATOM 2687 N N . LEU A 1 331 ? 4.328 -12.765 6.482 1.00 91.00 331 LEU A N 1
ATOM 2688 C CA . LEU A 1 331 ? 5.659 -12.990 5.929 1.00 91.00 331 LEU A CA 1
ATOM 2689 C C . LEU A 1 331 ? 6.357 -11.653 5.716 1.00 91.00 331 LEU A C 1
ATOM 2691 O O . LEU A 1 331 ? 5.775 -10.715 5.178 1.00 91.00 331 LEU A O 1
ATOM 2695 N N . GLU A 1 332 ? 7.619 -11.585 6.113 1.00 92.06 332 GLU A N 1
ATOM 2696 C CA . GLU A 1 332 ? 8.537 -10.510 5.754 1.00 92.06 332 GLU A CA 1
ATOM 2697 C C . GLU A 1 332 ? 9.879 -11.153 5.426 1.00 92.06 332 GLU A C 1
ATOM 2699 O O . GLU A 1 332 ? 10.441 -11.876 6.249 1.00 92.06 332 GLU A O 1
ATOM 2704 N N . SER A 1 333 ? 10.377 -10.904 4.225 1.00 86.31 333 SER A N 1
ATOM 2705 C CA . SER A 1 333 ? 11.680 -11.370 3.773 1.00 86.31 333 SER A CA 1
ATOM 2706 C C . SER A 1 333 ? 12.602 -10.174 3.517 1.00 86.31 333 SER A C 1
ATOM 2708 O O . SER A 1 333 ? 12.171 -9.026 3.406 1.00 86.31 333 SER A O 1
ATOM 2710 N N . TYR A 1 334 ? 13.908 -10.435 3.480 1.00 87.62 334 TYR A N 1
ATOM 2711 C CA . TYR A 1 334 ? 14.947 -9.399 3.400 1.00 87.62 334 TYR A CA 1
ATOM 2712 C C . TYR A 1 334 ? 15.700 -9.431 2.067 1.00 87.62 334 TYR A C 1
ATOM 2714 O O . TYR A 1 334 ? 16.876 -9.081 2.004 1.00 87.62 334 TYR A O 1
ATOM 2722 N N . TYR A 1 335 ? 15.034 -9.879 1.001 1.00 88.50 335 TYR A N 1
ATOM 2723 C CA . TYR A 1 335 ? 15.597 -9.834 -0.343 1.00 88.50 335 TYR A CA 1
ATOM 2724 C C . TYR A 1 335 ? 15.763 -8.391 -0.820 1.00 88.50 335 TYR A C 1
ATOM 2726 O O . TYR A 1 335 ? 14.991 -7.498 -0.462 1.00 88.50 335 TYR A O 1
ATOM 2734 N N . GLU A 1 336 ? 16.743 -8.173 -1.692 1.00 92.00 336 GLU A N 1
ATOM 2735 C CA . GLU A 1 336 ? 16.920 -6.879 -2.343 1.00 92.00 336 GLU A CA 1
ATOM 2736 C C . GLU A 1 336 ? 15.700 -6.524 -3.215 1.00 92.00 336 GLU A C 1
ATOM 2738 O O . GLU A 1 336 ? 15.076 -7.415 -3.805 1.00 92.00 336 GLU A O 1
ATOM 2743 N N . PRO A 1 337 ? 15.347 -5.230 -3.342 1.00 95.25 337 PRO A N 1
ATOM 2744 C CA . PRO A 1 337 ? 14.306 -4.802 -4.265 1.00 95.25 337 PRO A CA 1
ATOM 2745 C C . PRO A 1 337 ? 14.641 -5.187 -5.708 1.00 95.25 337 PRO A C 1
ATOM 2747 O O . PRO A 1 337 ? 15.773 -4.982 -6.173 1.00 95.25 337 PRO A O 1
ATOM 2750 N N . LEU A 1 338 ? 13.634 -5.677 -6.429 1.00 94.31 338 LEU A N 1
ATOM 2751 C CA . LEU A 1 338 ? 13.755 -6.103 -7.818 1.00 94.31 338 LEU A CA 1
ATOM 2752 C C . LEU A 1 338 ? 13.914 -4.892 -8.736 1.00 94.31 338 LEU A C 1
ATOM 2754 O O . LEU A 1 338 ? 13.183 -3.904 -8.656 1.00 94.31 338 LEU A O 1
ATOM 2758 N N . SER A 1 339 ? 14.857 -4.972 -9.657 1.00 91.44 339 SER A N 1
ATOM 2759 C CA . SER A 1 339 ? 14.871 -4.126 -10.841 1.00 91.44 339 SER A CA 1
ATOM 2760 C C . SER A 1 339 ? 13.682 -4.454 -11.741 1.00 91.44 339 SER A C 1
ATOM 2762 O O . SER A 1 339 ? 13.086 -5.531 -11.693 1.00 91.44 339 SER A O 1
ATOM 2764 N N . TYR A 1 340 ? 13.359 -3.526 -12.634 1.00 89.00 340 TYR A N 1
ATOM 2765 C CA . TYR A 1 340 ? 12.334 -3.766 -13.639 1.00 89.00 340 TYR A CA 1
ATOM 2766 C C . TYR A 1 340 ? 12.624 -4.988 -14.535 1.00 89.00 340 TYR A C 1
ATOM 2768 O O . TYR A 1 340 ? 11.698 -5.715 -14.883 1.00 89.00 340 TYR A O 1
ATOM 2776 N N . ALA A 1 341 ? 13.891 -5.248 -14.878 1.00 85.06 341 ALA A N 1
ATOM 2777 C CA . ALA A 1 341 ? 14.267 -6.414 -15.678 1.00 85.06 341 ALA A CA 1
ATOM 2778 C C . ALA A 1 341 ? 14.002 -7.732 -14.932 1.00 85.06 341 ALA A C 1
ATOM 2780 O O . ALA A 1 341 ? 13.419 -8.651 -15.504 1.00 85.06 341 ALA A O 1
ATOM 2781 N N . GLU A 1 342 ? 14.339 -7.791 -13.641 1.00 91.56 342 GLU A N 1
ATOM 2782 C CA . GLU A 1 342 ? 14.041 -8.948 -12.788 1.00 91.56 342 GLU A CA 1
ATOM 2783 C C . GLU A 1 342 ? 12.529 -9.170 -12.657 1.00 91.56 342 GLU A C 1
ATOM 2785 O O . GLU A 1 342 ? 12.074 -10.308 -12.726 1.00 91.56 342 GLU A O 1
ATOM 2790 N N . VAL A 1 343 ? 11.727 -8.100 -12.559 1.00 93.75 343 VAL A N 1
ATOM 2791 C CA . VAL A 1 343 ? 10.257 -8.215 -12.566 1.00 93.75 343 VAL A CA 1
ATOM 2792 C C . VAL A 1 343 ? 9.751 -8.821 -13.874 1.00 93.75 343 VAL A C 1
ATOM 2794 O O . VAL A 1 343 ? 8.920 -9.718 -13.835 1.00 93.75 343 VAL A O 1
ATOM 2797 N N . VAL A 1 344 ? 10.236 -8.363 -15.031 1.00 88.94 344 VAL A N 1
ATOM 2798 C CA . VAL A 1 344 ? 9.809 -8.897 -16.339 1.00 88.94 344 VAL A CA 1
ATOM 2799 C C . VAL A 1 344 ? 10.223 -10.359 -16.510 1.00 88.94 344 VAL A C 1
ATOM 2801 O O . VAL A 1 344 ? 9.484 -11.136 -17.108 1.00 88.94 344 VAL A O 1
ATOM 2804 N N . GLN A 1 345 ? 11.387 -10.743 -15.989 1.00 89.88 345 GLN A N 1
ATOM 2805 C CA . GLN A 1 345 ? 11.842 -12.129 -16.004 1.00 89.88 345 GLN A CA 1
ATOM 2806 C C . GLN A 1 345 ? 10.996 -13.013 -15.079 1.00 89.88 345 GLN A C 1
ATOM 2808 O O . GLN A 1 345 ? 10.624 -14.117 -15.470 1.00 89.88 345 GLN A O 1
ATOM 2813 N N . LYS A 1 346 ? 10.690 -12.526 -13.869 1.00 93.50 346 LYS A N 1
ATOM 2814 C CA . LYS A 1 346 ? 9.935 -13.260 -12.844 1.00 93.50 346 LYS A CA 1
ATOM 2815 C C . LYS A 1 346 ? 8.445 -13.365 -13.176 1.00 93.50 346 LYS A C 1
ATOM 2817 O O . LYS A 1 346 ? 7.832 -14.401 -12.941 1.00 93.50 346 LYS A O 1
ATOM 2822 N N . PHE A 1 347 ? 7.885 -12.315 -13.769 1.00 93.75 347 PHE A N 1
ATOM 2823 C CA . PHE A 1 347 ? 6.477 -12.197 -14.147 1.00 93.75 347 PHE A CA 1
ATOM 2824 C C . PHE A 1 347 ? 6.371 -11.844 -15.636 1.00 93.75 347 PHE A C 1
ATOM 2826 O O . PHE A 1 347 ? 6.061 -10.701 -15.997 1.00 93.75 347 PHE A O 1
ATOM 2833 N N . PRO A 1 348 ? 6.680 -12.799 -16.532 1.00 85.44 348 PRO A N 1
ATOM 2834 C CA . PRO A 1 348 ? 6.675 -12.539 -17.960 1.00 85.44 348 PRO A CA 1
ATOM 2835 C C . PRO A 1 348 ? 5.255 -12.177 -18.422 1.00 85.44 348 PRO A C 1
ATOM 2837 O O . PRO A 1 348 ? 4.323 -12.953 -18.205 1.00 85.44 348 PRO A O 1
ATOM 2840 N N . PRO A 1 349 ? 5.059 -11.030 -19.105 1.00 75.31 349 PRO A N 1
ATOM 2841 C CA . PRO A 1 349 ? 3.746 -10.680 -19.630 1.00 75.31 349 PRO A CA 1
ATOM 2842 C C . PRO A 1 349 ? 3.305 -11.733 -20.644 1.00 75.31 349 PRO A C 1
ATOM 2844 O O . PRO A 1 349 ? 4.131 -12.176 -21.456 1.00 75.31 349 PRO A O 1
ATOM 2847 N N . LYS A 1 350 ? 2.010 -12.070 -20.662 1.00 69.00 350 LYS A N 1
ATOM 2848 C CA . LYS A 1 350 ? 1.463 -12.985 -21.669 1.00 69.00 350 LYS A CA 1
ATOM 2849 C C . LYS A 1 350 ? 1.825 -12.499 -23.080 1.00 69.00 350 LYS A C 1
ATOM 2851 O O . LYS A 1 350 ? 1.712 -11.302 -23.370 1.00 69.00 350 LYS A O 1
ATOM 2856 N N . PRO A 1 351 ? 2.276 -13.398 -23.969 1.00 59.00 351 PRO A N 1
ATOM 2857 C CA . PRO A 1 351 ? 2.535 -13.041 -25.352 1.00 59.00 351 PRO A CA 1
ATOM 2858 C C . PRO A 1 351 ? 1.210 -12.671 -26.022 1.00 59.00 351 PRO A C 1
ATOM 2860 O O . PRO A 1 351 ? 0.327 -13.507 -26.203 1.00 59.00 351 PRO A O 1
ATOM 2863 N N . VAL A 1 352 ? 1.060 -11.402 -26.392 1.00 55.31 352 VAL A N 1
ATOM 2864 C CA . VAL A 1 352 ? -0.025 -10.970 -27.277 1.00 55.31 352 VAL A CA 1
ATOM 2865 C C . VAL A 1 352 ? 0.338 -11.430 -28.690 1.00 55.31 352 VAL A C 1
ATOM 2867 O O . VAL A 1 352 ? 1.504 -11.319 -29.077 1.00 55.31 352 VAL A O 1
ATOM 2870 N N . LYS A 1 353 ? -0.625 -11.953 -29.467 1.00 44.44 353 LYS A N 1
ATOM 2871 C CA . LYS A 1 353 ? -0.407 -12.254 -30.893 1.00 44.44 353 LYS A CA 1
ATOM 2872 C C . LYS A 1 353 ? 0.043 -10.969 -31.590 1.00 44.44 353 LYS A C 1
ATOM 2874 O O . LYS A 1 353 ? -0.769 -10.083 -31.837 1.00 44.44 353 LYS A O 1
ATOM 2879 N N . GLN A 1 354 ? 1.338 -10.868 -31.875 1.00 42.84 354 GLN A N 1
ATOM 2880 C CA . GLN A 1 354 ? 1.881 -9.793 -32.690 1.00 42.84 354 GLN A CA 1
ATOM 2881 C C . GLN A 1 354 ? 1.299 -9.936 -34.095 1.00 42.84 354 GLN A C 1
ATOM 2883 O O . GLN A 1 354 ? 1.385 -11.007 -34.697 1.00 42.84 354 GLN A O 1
ATOM 2888 N N . TRP A 1 355 ? 0.717 -8.863 -34.629 1.00 34.25 355 TRP A N 1
ATOM 2889 C CA . TRP A 1 355 ? 0.564 -8.755 -36.072 1.00 34.25 355 TRP A CA 1
ATOM 2890 C C . TRP A 1 355 ? 1.978 -8.734 -36.659 1.00 34.25 355 TRP A C 1
ATOM 2892 O O . TRP A 1 355 ? 2.736 -7.789 -36.438 1.00 34.25 355 TRP A O 1
ATOM 2902 N N . SER A 1 356 ? 2.372 -9.808 -37.336 1.00 40.12 356 SER A N 1
ATOM 2903 C CA . SER A 1 356 ? 3.676 -9.924 -37.978 1.00 40.12 356 SER A CA 1
ATOM 2904 C C . SER A 1 356 ? 3.780 -8.893 -39.103 1.00 40.12 356 SER A C 1
ATOM 2906 O O . SER A 1 356 ? 3.198 -9.048 -40.175 1.00 40.12 356 SER A O 1
ATOM 2908 N N . ARG A 1 357 ? 4.529 -7.813 -38.860 1.00 40.56 357 ARG A N 1
ATOM 2909 C CA . ARG A 1 357 ? 5.014 -6.928 -39.924 1.00 40.56 357 ARG A CA 1
ATOM 2910 C C . ARG A 1 357 ? 6.241 -7.583 -40.592 1.00 40.56 357 ARG A C 1
ATOM 2912 O O . ARG A 1 357 ? 6.978 -8.285 -39.897 1.00 40.56 357 ARG A O 1
ATOM 2919 N N . PRO A 1 358 ? 6.464 -7.413 -41.911 1.00 37.38 358 PRO A N 1
ATOM 2920 C CA . PRO A 1 358 ? 7.598 -8.028 -42.602 1.00 37.38 358 PRO A CA 1
ATOM 2921 C C . PRO A 1 358 ? 8.954 -7.592 -42.029 1.00 37.38 358 PRO A C 1
ATOM 2923 O O . PRO A 1 358 ? 9.092 -6.479 -41.523 1.00 37.38 358 PRO A O 1
ATOM 2926 N N . LYS A 1 359 ? 9.931 -8.498 -42.126 1.00 40.31 359 LYS A N 1
ATOM 2927 C CA . LYS A 1 359 ? 11.309 -8.382 -41.626 1.00 40.31 359 LYS A CA 1
ATOM 2928 C C . LYS A 1 359 ? 12.114 -7.257 -42.301 1.00 40.31 359 LYS A C 1
ATOM 2930 O O . LYS A 1 359 ? 12.017 -7.096 -43.511 1.00 40.31 359 LYS A O 1
ATOM 2935 N N . GLU A 1 360 ? 12.924 -6.590 -41.469 1.00 42.88 360 GLU A N 1
ATOM 2936 C CA . GLU A 1 360 ? 14.183 -5.853 -41.716 1.00 42.88 360 GLU A CA 1
ATOM 2937 C C . GLU A 1 360 ? 14.329 -4.999 -42.990 1.00 42.88 360 GLU A C 1
ATOM 2939 O O . GLU A 1 360 ? 14.509 -5.502 -44.095 1.00 42.88 360 GLU A O 1
ATOM 2944 N N . GLN A 1 361 ? 14.411 -3.680 -42.785 1.00 39.19 361 GLN A N 1
ATOM 2945 C CA . GLN A 1 361 ? 15.228 -2.781 -43.604 1.00 39.19 361 GLN A CA 1
ATOM 2946 C C . GLN A 1 361 ? 16.397 -2.295 -42.738 1.00 39.19 361 GLN A C 1
ATOM 2948 O O . GLN A 1 361 ? 16.194 -1.985 -41.565 1.00 39.19 361 GLN A O 1
ATOM 2953 N N . GLU A 1 362 ? 17.610 -2.260 -43.296 1.00 40.53 362 GLU A N 1
ATOM 2954 C CA . GLU A 1 362 ? 18.777 -1.625 -42.672 1.00 40.53 362 GLU A CA 1
ATOM 2955 C C . GLU A 1 362 ? 18.429 -0.179 -42.291 1.00 40.53 362 GLU A C 1
ATOM 2957 O O . GLU A 1 362 ? 17.987 0.607 -43.131 1.00 40.53 362 GLU A O 1
ATOM 2962 N N . TYR A 1 363 ? 18.584 0.164 -41.011 1.00 47.38 363 TYR A N 1
ATOM 2963 C CA . TYR A 1 363 ? 18.288 1.502 -40.507 1.00 47.38 363 TYR A CA 1
ATOM 2964 C C . TYR A 1 363 ? 19.556 2.356 -40.477 1.00 47.38 363 TYR A C 1
ATOM 2966 O O . TYR A 1 363 ? 20.540 1.982 -39.846 1.00 47.38 363 TYR A O 1
ATOM 2974 N N . ASP A 1 364 ? 19.457 3.501 -41.157 1.00 45.78 364 ASP A N 1
ATOM 2975 C CA . ASP A 1 364 ? 20.394 4.629 -41.251 1.00 45.78 364 ASP A CA 1
ATOM 2976 C C . ASP A 1 364 ? 21.269 4.834 -39.995 1.00 45.78 364 ASP A C 1
ATOM 2978 O O . ASP A 1 364 ? 20.777 4.898 -38.862 1.00 45.78 364 ASP A O 1
ATOM 2982 N N . GLU A 1 365 ? 22.582 4.970 -40.206 1.00 52.88 365 GLU A N 1
ATOM 2983 C CA . GLU A 1 365 ? 23.582 5.201 -39.160 1.00 52.88 365 GLU A CA 1
ATOM 2984 C C . GLU A 1 365 ? 23.371 6.539 -38.424 1.00 52.88 365 GLU A C 1
ATOM 2986 O O . GLU A 1 365 ? 23.832 6.695 -37.289 1.00 52.88 365 GLU A O 1
ATOM 2991 N N . ASN A 1 366 ? 22.603 7.479 -38.985 1.00 56.88 366 ASN A N 1
ATOM 2992 C CA . ASN A 1 366 ? 22.342 8.783 -38.377 1.00 56.88 366 ASN A CA 1
ATOM 2993 C C . ASN A 1 366 ? 21.024 8.823 -37.582 1.00 56.88 366 ASN A C 1
ATOM 2995 O O . ASN A 1 366 ? 19.938 8.602 -38.111 1.00 56.88 366 ASN A O 1
ATOM 2999 N N . SER A 1 367 ? 21.108 9.149 -36.285 1.00 62.72 367 SER A N 1
ATOM 3000 C CA . SER A 1 367 ? 19.919 9.391 -35.453 1.00 62.72 367 SER A CA 1
ATOM 3001 C C . SER A 1 367 ? 19.215 10.700 -35.830 1.00 62.72 367 SER A C 1
ATOM 3003 O O . SER A 1 367 ? 19.859 11.746 -35.910 1.00 62.72 367 SER A O 1
ATOM 3005 N N . ASP A 1 368 ? 17.885 10.681 -35.959 1.00 66.88 368 ASP A N 1
ATOM 3006 C CA . ASP A 1 368 ? 17.045 11.885 -36.059 1.00 66.88 368 ASP A CA 1
ATOM 3007 C C . ASP A 1 368 ? 16.674 12.478 -34.678 1.00 66.88 368 ASP A C 1
ATOM 3009 O O . ASP A 1 368 ? 15.982 13.503 -34.597 1.00 66.88 368 ASP A O 1
ATOM 3013 N N . TYR A 1 369 ? 17.132 11.868 -33.576 1.00 73.69 369 TYR A N 1
ATOM 3014 C CA . TYR A 1 369 ? 16.827 12.304 -32.217 1.00 73.69 369 TYR A CA 1
ATOM 3015 C C . TYR A 1 369 ? 17.648 13.534 -31.808 1.00 73.69 369 TYR A C 1
ATOM 3017 O O . TYR A 1 369 ? 18.863 13.498 -31.654 1.00 73.69 369 TYR A O 1
ATOM 3025 N N . LYS A 1 370 ? 16.950 14.650 -31.566 1.00 69.56 370 LYS A N 1
ATOM 3026 C CA . LYS A 1 370 ? 17.549 15.940 -31.171 1.00 69.56 370 LYS A CA 1
ATOM 3027 C C . LYS A 1 370 ? 17.700 16.141 -29.654 1.00 69.56 370 LYS A C 1
ATOM 3029 O O . LYS A 1 370 ? 17.985 17.254 -29.220 1.00 69.56 370 LYS A O 1
ATOM 3034 N N . GLY A 1 371 ? 17.415 15.125 -28.838 1.00 73.81 371 GLY A N 1
ATOM 3035 C CA . GLY A 1 371 ? 17.466 15.226 -27.375 1.00 73.81 371 GLY A CA 1
ATOM 3036 C C . GLY A 1 371 ? 18.744 14.640 -26.773 1.00 73.81 371 GLY A C 1
ATOM 3037 O O . GLY A 1 371 ? 19.576 14.073 -27.471 1.00 73.81 371 GLY A O 1
ATOM 3038 N N . GLN A 1 372 ? 18.887 14.748 -25.451 1.00 80.69 372 GLN A N 1
ATOM 3039 C CA . GLN A 1 372 ? 19.978 14.091 -24.731 1.00 80.69 372 GLN A CA 1
ATOM 3040 C C . GLN A 1 372 ? 19.682 12.594 -24.566 1.00 80.69 372 GLN A C 1
ATOM 3042 O O . GLN A 1 372 ? 18.546 12.203 -24.263 1.00 80.69 372 GLN A O 1
ATOM 3047 N N . TYR A 1 373 ? 20.706 11.768 -24.779 1.00 86.88 373 TYR A N 1
ATOM 3048 C CA . TYR A 1 373 ? 20.661 10.341 -24.489 1.00 86.88 373 TYR A CA 1
ATOM 3049 C C . TYR A 1 373 ? 20.960 10.066 -23.021 1.00 86.88 373 TYR A C 1
ATOM 3051 O O . TYR A 1 373 ? 21.850 10.676 -22.431 1.00 86.88 373 TYR A O 1
ATOM 3059 N N . GLY A 1 374 ? 20.223 9.105 -22.471 1.00 86.69 374 GLY A N 1
ATOM 3060 C CA . GLY A 1 374 ? 20.409 8.627 -21.115 1.00 86.69 374 GLY A CA 1
ATOM 3061 C C . GLY A 1 374 ? 19.958 9.595 -20.026 1.00 86.69 374 GLY A C 1
ATOM 3062 O O . GLY A 1 374 ? 19.368 10.651 -20.255 1.00 86.69 374 GLY A O 1
ATOM 3063 N N . THR A 1 375 ? 20.199 9.170 -18.793 1.00 87.75 375 THR A N 1
ATOM 3064 C CA . THR A 1 375 ? 19.936 9.917 -17.562 1.00 87.75 375 THR A CA 1
ATOM 3065 C C . THR A 1 375 ? 20.778 9.323 -16.433 1.00 87.75 375 THR A C 1
ATOM 3067 O O . THR A 1 375 ? 21.315 8.216 -16.570 1.00 87.75 375 THR A O 1
ATOM 3070 N N . ASP A 1 376 ? 20.878 10.042 -15.320 1.00 80.94 376 ASP A N 1
ATOM 3071 C CA . ASP A 1 376 ? 21.607 9.597 -14.138 1.00 80.94 376 ASP A CA 1
ATOM 3072 C C . ASP A 1 376 ? 20.853 8.500 -13.359 1.00 80.94 376 ASP A C 1
ATOM 3074 O O . ASP A 1 376 ? 19.660 8.225 -13.554 1.00 80.94 376 ASP A O 1
ATOM 3078 N N . LYS A 1 377 ? 21.578 7.841 -12.452 1.00 77.25 377 LYS A N 1
ATOM 3079 C CA . LYS A 1 377 ? 21.088 6.774 -11.570 1.00 77.25 377 LYS A CA 1
ATOM 3080 C C . LYS A 1 377 ? 19.753 7.143 -10.897 1.00 77.25 377 LYS A C 1
ATOM 3082 O O . LYS A 1 377 ? 19.577 8.250 -10.400 1.00 77.25 377 LYS A O 1
ATOM 3087 N N . GLY A 1 378 ? 18.826 6.180 -10.841 1.00 70.25 378 GLY A N 1
ATOM 3088 C CA . GLY A 1 378 ? 17.502 6.328 -10.217 1.00 70.25 378 GLY A CA 1
ATOM 3089 C C . GLY A 1 378 ? 16.339 6.511 -11.199 1.00 70.25 378 GLY A C 1
ATOM 3090 O O . GLY A 1 378 ? 15.201 6.206 -10.859 1.00 70.25 378 GLY A O 1
ATOM 3091 N N . ASN A 1 379 ? 16.605 6.969 -12.431 1.00 76.62 379 ASN A N 1
ATOM 3092 C CA . ASN A 1 379 ? 15.562 7.209 -13.443 1.00 76.62 379 ASN A CA 1
ATOM 3093 C C . ASN A 1 379 ? 15.806 6.503 -14.783 1.00 76.62 379 ASN A C 1
ATOM 3095 O O . ASN A 1 379 ? 15.063 6.726 -15.733 1.00 76.62 379 ASN A O 1
ATOM 3099 N N . ARG A 1 380 ? 16.819 5.639 -14.882 1.00 87.44 380 ARG A N 1
ATOM 3100 C CA . ARG A 1 380 ? 17.300 5.067 -16.155 1.00 87.44 380 ARG A CA 1
ATOM 3101 C C . ARG A 1 380 ? 16.231 4.266 -16.898 1.00 87.44 380 ARG A C 1
ATOM 3103 O O . ARG A 1 380 ? 15.842 4.646 -17.997 1.00 87.44 380 ARG A O 1
ATOM 3110 N N . ASN A 1 381 ? 15.673 3.229 -16.276 1.00 85.88 381 ASN A N 1
ATOM 3111 C CA . ASN A 1 381 ? 14.621 2.419 -16.902 1.00 85.88 381 ASN A CA 1
ATOM 3112 C C . ASN A 1 381 ? 13.333 3.221 -17.144 1.00 85.88 381 ASN A C 1
ATOM 3114 O O . ASN A 1 381 ? 12.668 3.013 -18.156 1.00 85.88 381 ASN A O 1
ATOM 3118 N N . HIS A 1 382 ? 12.994 4.169 -16.260 1.00 79.25 382 HIS A N 1
ATOM 3119 C CA . HIS A 1 382 ? 11.843 5.057 -16.456 1.00 79.25 382 HIS A CA 1
ATOM 3120 C C . HIS A 1 382 ? 12.034 5.983 -17.667 1.00 79.25 382 HIS A C 1
ATOM 3122 O O . HIS A 1 382 ? 11.144 6.090 -18.510 1.00 79.25 382 HIS A O 1
ATOM 3128 N N . GLY A 1 383 ? 13.202 6.614 -17.788 1.00 85.06 383 GLY A N 1
ATOM 3129 C CA . GLY A 1 383 ? 13.547 7.471 -18.916 1.00 85.06 383 GLY A CA 1
ATOM 3130 C C . GLY A 1 383 ? 13.592 6.693 -20.229 1.00 85.06 383 GLY A C 1
ATOM 3131 O O . GLY A 1 383 ? 13.001 7.150 -21.206 1.00 85.06 383 GLY A O 1
ATOM 3132 N N . LEU A 1 384 ? 14.172 5.486 -20.229 1.00 89.81 384 LEU A N 1
ATOM 3133 C CA . LEU A 1 384 ? 14.205 4.611 -21.401 1.00 89.81 384 LEU A CA 1
ATOM 3134 C C . LEU A 1 384 ? 12.790 4.191 -21.816 1.00 89.81 384 LEU A C 1
ATOM 3136 O O . LEU A 1 384 ? 12.424 4.315 -22.982 1.00 89.81 384 LEU A O 1
ATOM 3140 N N . ALA A 1 385 ? 11.955 3.762 -20.867 1.00 86.19 385 ALA A N 1
ATOM 3141 C CA . ALA A 1 385 ? 10.572 3.384 -21.148 1.00 86.19 385 ALA A CA 1
ATOM 3142 C C . ALA A 1 385 ? 9.751 4.562 -21.698 1.00 86.19 385 ALA A C 1
ATOM 3144 O O . ALA A 1 385 ? 8.990 4.392 -22.650 1.00 86.19 385 ALA A O 1
ATOM 3145 N N . ARG A 1 386 ? 9.935 5.773 -21.153 1.00 82.81 386 ARG A N 1
ATOM 3146 C CA . ARG A 1 386 ? 9.295 7.001 -21.651 1.00 82.81 386 ARG A CA 1
ATOM 3147 C C . ARG A 1 386 ? 9.780 7.364 -23.054 1.00 82.81 386 ARG A C 1
ATOM 3149 O O . ARG A 1 386 ? 8.970 7.764 -23.893 1.00 82.81 386 ARG A O 1
ATOM 3156 N N . PHE A 1 387 ? 11.079 7.232 -23.306 1.00 86.75 387 PHE A N 1
ATOM 3157 C CA . PHE A 1 387 ? 11.693 7.475 -24.607 1.00 86.75 387 PHE A CA 1
ATOM 3158 C C . PHE A 1 387 ? 11.106 6.534 -25.672 1.00 86.75 387 PHE A C 1
ATOM 3160 O O . PHE A 1 387 ? 10.547 7.006 -26.665 1.00 86.75 387 PHE A O 1
ATOM 3167 N N . ILE A 1 388 ? 11.091 5.225 -25.398 1.00 88.31 388 ILE A N 1
ATOM 3168 C CA . ILE A 1 388 ? 10.503 4.209 -26.284 1.00 88.31 388 ILE A CA 1
ATOM 3169 C C . ILE A 1 388 ? 8.990 4.410 -26.434 1.00 88.31 388 ILE A C 1
ATOM 3171 O O . ILE A 1 388 ? 8.479 4.415 -27.551 1.00 88.31 388 ILE A O 1
ATOM 3175 N N . GLY A 1 389 ? 8.259 4.666 -25.347 1.00 80.44 389 GLY A N 1
ATOM 3176 C CA . GLY A 1 389 ? 6.812 4.908 -25.390 1.00 80.44 389 GLY A CA 1
ATOM 3177 C C . GLY A 1 389 ? 6.441 6.131 -26.236 1.00 80.44 389 GLY A C 1
ATOM 3178 O O . GLY A 1 389 ? 5.432 6.135 -26.945 1.00 80.44 389 GLY A O 1
ATOM 3179 N N . GLY A 1 390 ? 7.293 7.160 -26.240 1.00 80.38 390 GLY A N 1
ATOM 3180 C CA . GLY A 1 390 ? 7.171 8.292 -27.150 1.00 80.38 390 GLY A CA 1
ATOM 3181 C C . GLY A 1 390 ? 7.325 7.897 -28.623 1.00 80.38 390 GLY A C 1
ATOM 3182 O O . GLY A 1 390 ? 6.625 8.452 -29.473 1.00 80.38 390 GLY A O 1
ATOM 3183 N N . MET A 1 391 ? 8.223 6.967 -28.946 1.00 84.50 391 MET A N 1
ATOM 3184 C CA . MET A 1 391 ? 8.397 6.449 -30.309 1.00 84.50 391 MET A CA 1
ATOM 3185 C C . MET A 1 391 ? 7.219 5.565 -30.737 1.00 84.50 391 MET A C 1
ATOM 3187 O O . MET A 1 391 ? 6.704 5.746 -31.842 1.00 84.50 391 MET A O 1
ATOM 3191 N N . VAL A 1 392 ? 6.710 4.721 -29.832 1.00 80.12 392 VAL A N 1
ATOM 3192 C CA . VAL A 1 392 ? 5.491 3.919 -30.039 1.00 80.12 392 VAL A CA 1
ATOM 3193 C C . VAL A 1 392 ? 4.298 4.814 -30.373 1.00 80.12 392 VAL A C 1
ATOM 3195 O O . VAL A 1 392 ? 3.618 4.597 -31.373 1.00 80.12 392 VAL A O 1
ATOM 3198 N N . LYS A 1 393 ? 4.084 5.896 -29.611 1.00 74.06 393 LYS A N 1
ATOM 3199 C CA . LYS A 1 393 ? 3.002 6.861 -29.881 1.00 74.06 393 LYS A CA 1
ATOM 3200 C C . LYS A 1 393 ? 3.112 7.514 -31.265 1.00 74.06 393 LYS A C 1
ATOM 3202 O O . LYS A 1 393 ? 2.100 7.882 -31.855 1.00 74.06 393 LYS A O 1
ATOM 3207 N N . ARG A 1 394 ? 4.334 7.665 -31.782 1.00 79.31 394 ARG A N 1
ATOM 3208 C CA . ARG A 1 394 ? 4.618 8.205 -33.122 1.00 79.31 394 ARG A CA 1
ATOM 3209 C C . ARG A 1 394 ? 4.638 7.131 -34.211 1.00 79.31 394 ARG A C 1
ATOM 3211 O O . ARG A 1 394 ? 4.912 7.469 -35.357 1.00 79.31 394 ARG A O 1
ATOM 3218 N N . ARG A 1 395 ? 4.350 5.869 -33.868 1.00 78.69 395 ARG A N 1
ATOM 3219 C CA . ARG A 1 395 ? 4.334 4.717 -34.783 1.00 78.69 395 ARG A CA 1
ATOM 3220 C C . ARG A 1 395 ? 5.654 4.541 -35.544 1.00 78.69 395 ARG A C 1
ATOM 3222 O O . ARG A 1 395 ? 5.655 4.200 -36.724 1.00 78.69 395 ARG A O 1
ATOM 3229 N N . LYS A 1 396 ? 6.776 4.819 -34.871 1.00 80.19 396 LYS A N 1
ATOM 3230 C CA . LYS A 1 396 ? 8.117 4.563 -35.414 1.00 80.19 396 LYS A CA 1
ATOM 3231 C C . LYS A 1 396 ? 8.328 3.059 -35.602 1.00 80.19 396 LYS A C 1
ATOM 3233 O O . LYS A 1 396 ? 7.717 2.253 -34.901 1.00 80.19 396 LYS A O 1
ATOM 3238 N N . ASP A 1 397 ? 9.182 2.695 -36.555 1.00 78.81 397 ASP A N 1
ATOM 3239 C CA . ASP A 1 397 ? 9.483 1.288 -36.811 1.00 78.81 397 ASP A CA 1
ATOM 3240 C C . ASP A 1 397 ? 10.263 0.640 -35.658 1.00 78.81 397 ASP A C 1
ATOM 3242 O O . ASP A 1 397 ? 11.040 1.303 -34.970 1.00 78.81 397 ASP A O 1
ATOM 3246 N N . PHE A 1 398 ? 10.056 -0.663 -35.454 1.00 76.19 398 PHE A N 1
ATOM 3247 C CA . PHE A 1 398 ? 10.687 -1.422 -34.382 1.00 76.19 398 PHE A CA 1
ATOM 3248 C C . PHE A 1 398 ? 12.214 -1.459 -34.479 1.00 76.19 398 PHE A C 1
ATOM 3250 O O . PHE A 1 398 ? 12.866 -1.293 -33.452 1.00 76.19 398 PHE A O 1
ATOM 3257 N N . GLY A 1 399 ? 12.792 -1.609 -35.675 1.00 77.12 399 GLY A N 1
ATOM 3258 C CA . GLY A 1 399 ? 14.252 -1.608 -35.824 1.00 77.12 399 GLY A CA 1
ATOM 3259 C C . GLY A 1 399 ? 14.866 -0.256 -35.449 1.00 77.12 399 GLY A C 1
ATOM 3260 O O . GLY A 1 399 ? 15.856 -0.193 -34.724 1.00 77.12 399 GLY A O 1
ATOM 3261 N N . HIS A 1 400 ? 14.202 0.841 -35.823 1.00 81.75 400 HIS A N 1
ATOM 3262 C CA . HIS A 1 400 ? 14.590 2.185 -35.392 1.00 81.75 400 HIS A CA 1
ATOM 3263 C C . HIS A 1 400 ? 14.441 2.372 -33.871 1.00 81.75 400 HIS A C 1
ATOM 3265 O O . HIS A 1 400 ? 15.344 2.899 -33.225 1.00 81.75 400 HIS A O 1
ATOM 3271 N N . MET A 1 401 ? 13.338 1.899 -33.273 1.00 84.19 401 MET A N 1
ATOM 3272 C CA . MET A 1 401 ? 13.156 1.934 -31.814 1.00 84.19 401 MET A CA 1
ATOM 3273 C C . MET A 1 401 ? 14.235 1.137 -31.074 1.00 84.19 401 MET A C 1
ATOM 3275 O O . MET A 1 401 ? 14.662 1.564 -30.003 1.00 84.19 401 MET A O 1
ATOM 3279 N N . HIS A 1 402 ? 14.669 0.006 -31.640 1.00 86.81 402 HIS A N 1
ATOM 3280 C CA . HIS A 1 402 ? 15.731 -0.846 -31.103 1.00 86.81 402 HIS A CA 1
ATOM 3281 C C . HIS A 1 402 ? 17.067 -0.112 -31.039 1.00 86.81 402 HIS A C 1
ATOM 3283 O O . HIS A 1 402 ? 17.591 0.104 -29.945 1.00 86.81 402 HIS A O 1
ATOM 3289 N N . ASN A 1 403 ? 17.543 0.400 -32.173 1.00 85.62 403 ASN A N 1
ATOM 3290 C CA . ASN A 1 403 ? 18.804 1.141 -32.241 1.00 85.62 403 ASN A CA 1
ATOM 3291 C C . ASN A 1 403 ? 18.817 2.363 -31.306 1.00 85.62 403 ASN A C 1
ATOM 3293 O O . ASN A 1 403 ? 19.778 2.588 -30.565 1.00 85.62 403 ASN A O 1
ATOM 3297 N N . GLU A 1 404 ? 17.730 3.135 -31.293 1.00 89.00 404 GLU A N 1
ATOM 3298 C CA . GLU A 1 404 ? 17.612 4.323 -30.448 1.00 89.00 404 GLU A CA 1
ATOM 3299 C C . GLU A 1 404 ? 17.557 3.978 -28.954 1.00 89.00 404 GLU A C 1
ATOM 3301 O O . GLU A 1 404 ? 18.158 4.675 -28.133 1.00 89.00 404 GLU A O 1
ATOM 3306 N N . ALA A 1 405 ? 16.893 2.883 -28.575 1.00 91.25 405 ALA A N 1
ATOM 3307 C CA . ALA A 1 405 ? 16.875 2.417 -27.192 1.00 91.25 405 ALA A CA 1
ATOM 3308 C C . ALA A 1 405 ? 18.270 2.015 -26.697 1.00 91.25 405 ALA A C 1
ATOM 3310 O O . ALA A 1 405 ? 18.625 2.343 -25.563 1.00 91.25 405 ALA A O 1
ATOM 3311 N N . TYR A 1 406 ? 19.075 1.364 -27.543 1.00 92.31 406 TYR A N 1
ATOM 3312 C CA . TYR A 1 406 ? 20.461 1.024 -27.214 1.00 92.31 406 TYR A CA 1
ATOM 3313 C C . TYR A 1 406 ? 21.329 2.272 -27.046 1.00 92.31 406 TYR A C 1
ATOM 3315 O O . TYR A 1 406 ? 22.010 2.402 -26.028 1.00 92.31 406 TYR A O 1
ATOM 3323 N N . ARG A 1 407 ? 21.247 3.235 -27.974 1.00 89.06 407 ARG A N 1
ATOM 3324 C CA . ARG A 1 407 ? 21.939 4.535 -27.853 1.00 89.06 407 ARG A CA 1
ATOM 3325 C C . ARG A 1 407 ? 21.568 5.244 -26.553 1.00 89.06 407 ARG A C 1
ATOM 3327 O O . ARG A 1 407 ? 22.441 5.696 -25.812 1.00 89.06 407 ARG A O 1
ATOM 3334 N N . TRP A 1 408 ? 20.277 5.273 -26.229 1.00 93.25 408 TRP A N 1
ATOM 3335 C CA . TRP A 1 408 ? 19.779 5.906 -25.014 1.00 93.25 408 TRP A CA 1
ATOM 3336 C C . TRP A 1 408 ? 20.236 5.190 -23.742 1.00 93.25 408 TRP A C 1
ATOM 3338 O O . TRP A 1 408 ? 20.742 5.839 -22.829 1.00 93.25 408 TRP A O 1
ATOM 3348 N N . GLY A 1 409 ? 20.105 3.863 -23.682 1.00 91.31 409 GLY A N 1
ATOM 3349 C CA . GLY A 1 409 ? 20.495 3.068 -22.517 1.00 91.31 409 GLY A CA 1
ATOM 3350 C C . GLY A 1 409 ? 22.001 3.083 -22.251 1.00 91.31 409 GLY A C 1
ATOM 3351 O O . GLY A 1 409 ? 22.416 3.143 -21.091 1.00 91.31 409 GLY A O 1
ATOM 3352 N N . LYS A 1 410 ? 22.828 3.103 -23.304 1.00 90.62 410 LYS A N 1
ATOM 3353 C CA . LYS A 1 410 ? 24.286 3.270 -23.184 1.00 90.62 410 LYS A CA 1
ATOM 3354 C C . LYS A 1 410 ? 24.700 4.685 -22.788 1.00 90.62 410 LYS A C 1
ATOM 3356 O O . LYS A 1 410 ? 25.734 4.839 -22.150 1.00 90.62 410 LYS A O 1
ATOM 3361 N N . GLY A 1 411 ? 23.880 5.690 -23.097 1.00 86.75 411 GLY A N 1
ATOM 3362 C CA . GLY A 1 411 ? 24.071 7.069 -22.644 1.00 86.75 411 GLY A CA 1
ATOM 3363 C C . GLY A 1 411 ? 23.732 7.315 -21.167 1.00 86.75 411 GLY A C 1
ATOM 3364 O O . GLY A 1 411 ? 23.979 8.409 -20.666 1.00 86.75 411 GLY A O 1
ATOM 3365 N N . CYS A 1 412 ? 23.138 6.350 -20.454 1.00 88.88 412 CYS A N 1
ATOM 3366 C CA . CYS A 1 412 ? 22.864 6.483 -19.020 1.00 88.88 412 CYS A CA 1
ATOM 3367 C C . CYS A 1 412 ? 24.141 6.514 -18.177 1.00 88.88 412 CYS A C 1
ATOM 3369 O O . CYS A 1 412 ? 25.164 5.949 -18.550 1.00 88.88 412 CYS A O 1
ATOM 3371 N N . ASN A 1 413 ? 24.041 7.089 -16.977 1.00 80.38 413 ASN A N 1
ATOM 3372 C CA . ASN A 1 413 ? 25.125 7.093 -16.002 1.00 80.38 413 ASN A CA 1
ATOM 3373 C C . ASN A 1 413 ? 24.679 6.470 -14.656 1.00 80.38 413 ASN A C 1
ATOM 3375 O O . ASN A 1 413 ? 23.938 7.105 -13.901 1.00 80.38 413 ASN A O 1
ATOM 3379 N N . PRO A 1 414 ? 25.094 5.231 -14.322 1.00 87.81 414 PRO A N 1
ATOM 3380 C CA . PRO A 1 414 ? 25.900 4.330 -15.148 1.00 87.81 414 PRO A CA 1
ATOM 3381 C C . PRO A 1 414 ? 25.080 3.714 -16.304 1.00 87.81 414 PRO A C 1
ATOM 3383 O O . PRO A 1 414 ? 23.847 3.622 -16.176 1.00 87.81 414 PRO A O 1
ATOM 3386 N N . PRO A 1 415 ? 25.741 3.265 -17.394 1.00 89.06 415 PRO A N 1
ATOM 3387 C CA . PRO A 1 415 ? 25.078 2.663 -18.552 1.00 89.06 415 PRO A CA 1
ATOM 3388 C C . PRO A 1 415 ? 24.205 1.463 -18.175 1.00 89.06 415 PRO A C 1
ATOM 3390 O O . PRO A 1 415 ? 24.539 0.713 -17.256 1.00 89.06 415 PRO A O 1
ATOM 3393 N N . LEU A 1 416 ? 23.097 1.268 -18.894 1.00 86.69 416 LEU A N 1
ATOM 3394 C CA . LEU A 1 416 ? 22.280 0.059 -18.767 1.00 86.69 416 LEU A CA 1
ATOM 3395 C C . LEU A 1 416 ? 22.958 -1.131 -19.468 1.00 86.69 416 LEU A C 1
ATOM 3397 O O . LEU A 1 416 ? 23.617 -0.987 -20.509 1.00 86.69 416 LEU A O 1
ATOM 3401 N N . SER A 1 417 ? 22.787 -2.321 -18.896 1.00 89.12 417 SER A N 1
ATOM 3402 C CA . SER A 1 417 ? 23.197 -3.572 -19.539 1.00 89.12 417 SER A CA 1
ATOM 3403 C C . SER A 1 417 ? 22.314 -3.884 -20.752 1.00 89.12 417 SER A C 1
ATOM 3405 O O . SER A 1 417 ? 21.168 -3.440 -20.830 1.00 89.12 417 SER A O 1
ATOM 3407 N N . ASP A 1 418 ? 22.827 -4.672 -21.699 1.00 86.12 418 ASP A N 1
ATOM 3408 C CA . ASP A 1 418 ? 22.070 -5.024 -22.913 1.00 86.12 418 ASP A CA 1
ATOM 3409 C C . ASP A 1 418 ? 20.768 -5.759 -22.569 1.00 86.12 418 ASP A C 1
ATOM 3411 O O . ASP A 1 418 ? 19.723 -5.480 -23.150 1.00 86.12 418 ASP A O 1
ATOM 3415 N N . ASN A 1 419 ? 20.807 -6.622 -21.549 1.00 81.19 419 ASN A N 1
ATOM 3416 C CA . ASN A 1 419 ? 19.633 -7.338 -21.053 1.00 81.19 419 ASN A CA 1
ATOM 3417 C C . ASN A 1 419 ? 18.576 -6.393 -20.458 1.00 81.19 419 ASN A C 1
ATOM 3419 O O . ASN A 1 419 ? 17.382 -6.596 -20.677 1.00 81.19 419 ASN A O 1
ATOM 3423 N N . GLU A 1 420 ? 18.986 -5.352 -19.724 1.00 82.94 420 GLU A N 1
ATOM 3424 C CA . GLU A 1 420 ? 18.053 -4.351 -19.190 1.00 82.94 420 GLU A CA 1
ATOM 3425 C C . GLU A 1 420 ? 17.383 -3.556 -20.315 1.00 82.94 420 GLU A C 1
ATOM 3427 O O . GLU A 1 420 ? 16.164 -3.369 -20.289 1.00 82.94 420 GLU A O 1
ATOM 3432 N N . ILE A 1 421 ? 18.157 -3.131 -21.320 1.00 89.12 421 ILE A N 1
ATOM 3433 C CA . ILE A 1 421 ? 17.649 -2.386 -22.481 1.00 89.12 421 ILE A CA 1
ATOM 3434 C C . ILE A 1 421 ? 16.636 -3.238 -23.249 1.00 89.12 421 ILE A C 1
ATOM 3436 O O . ILE A 1 421 ? 15.507 -2.799 -23.482 1.00 89.12 421 ILE A O 1
ATOM 3440 N N . GLU A 1 422 ? 17.009 -4.474 -23.580 1.00 85.19 422 GLU A N 1
ATOM 3441 C CA . GLU A 1 422 ? 16.168 -5.409 -24.326 1.00 85.19 422 GLU A CA 1
ATOM 3442 C C . GLU A 1 422 ? 14.883 -5.754 -23.552 1.00 85.19 422 GLU A C 1
ATOM 3444 O O . GLU A 1 422 ? 13.795 -5.801 -24.130 1.00 85.19 422 GLU A O 1
ATOM 3449 N N . SER A 1 423 ? 14.967 -5.918 -22.227 1.00 79.81 423 SER A N 1
ATOM 3450 C CA . SER A 1 423 ? 13.798 -6.138 -21.366 1.00 79.81 423 SER A CA 1
ATOM 3451 C C . SER A 1 423 ? 12.823 -4.955 -21.400 1.00 79.81 423 SER A C 1
ATOM 3453 O O . SER A 1 423 ? 11.610 -5.140 -21.563 1.00 79.81 423 SER A O 1
ATOM 3455 N N . VAL A 1 424 ? 13.335 -3.721 -21.295 1.00 84.00 424 VAL A N 1
ATOM 3456 C CA . VAL A 1 424 ? 12.500 -2.512 -21.367 1.00 84.00 424 VAL A CA 1
ATOM 3457 C C . VAL A 1 424 ? 11.843 -2.389 -22.736 1.00 84.00 424 VAL A C 1
ATOM 3459 O O . VAL A 1 424 ? 10.633 -2.158 -22.820 1.00 84.00 424 VAL A O 1
ATOM 3462 N N . LEU A 1 425 ? 12.615 -2.599 -23.799 1.00 84.44 425 LEU A N 1
ATOM 3463 C CA . LEU A 1 425 ? 12.150 -2.500 -25.173 1.00 84.44 425 LEU A CA 1
ATOM 3464 C C . LEU A 1 425 ? 11.065 -3.525 -25.502 1.00 84.44 425 LEU A C 1
ATOM 3466 O O . LEU A 1 425 ? 10.013 -3.158 -26.030 1.00 84.44 425 LEU A O 1
ATOM 3470 N N . ARG A 1 426 ? 11.266 -4.791 -25.124 1.00 77.81 426 ARG A N 1
ATOM 3471 C CA . ARG A 1 426 ? 10.262 -5.845 -25.313 1.00 77.81 426 ARG A CA 1
ATOM 3472 C C . ARG A 1 426 ? 8.981 -5.562 -24.553 1.00 77.81 426 ARG A C 1
ATOM 3474 O O . ARG A 1 426 ? 7.912 -5.876 -25.064 1.00 77.81 426 ARG A O 1
ATOM 3481 N N . SER A 1 427 ? 9.063 -5.002 -23.351 1.00 73.44 427 SER A N 1
ATOM 3482 C CA . SER A 1 427 ? 7.862 -4.681 -22.585 1.00 73.44 427 SER A CA 1
ATOM 3483 C C . SER A 1 427 ? 7.085 -3.523 -23.211 1.00 73.44 427 SER A C 1
ATOM 3485 O O . SER A 1 427 ? 5.895 -3.663 -23.469 1.00 73.44 427 SER A O 1
ATOM 3487 N N . VAL A 1 428 ? 7.746 -2.406 -23.539 1.00 70.69 428 VAL A N 1
ATOM 3488 C CA . VAL A 1 428 ? 7.066 -1.236 -24.124 1.00 70.69 428 VAL A CA 1
ATOM 3489 C C . VAL A 1 428 ? 6.545 -1.531 -25.534 1.00 70.69 428 VAL A C 1
ATOM 3491 O O . VAL A 1 428 ? 5.427 -1.141 -25.870 1.00 70.69 428 VAL A O 1
ATOM 3494 N N . GLY A 1 429 ? 7.309 -2.276 -26.339 1.00 63.66 429 GLY A N 1
ATOM 3495 C CA . GLY A 1 429 ? 6.921 -2.678 -27.691 1.00 63.66 429 GLY A CA 1
ATOM 3496 C C . GLY A 1 429 ? 5.669 -3.561 -27.745 1.00 63.66 429 GLY A C 1
ATOM 3497 O O . GLY A 1 429 ? 4.959 -3.538 -28.745 1.00 63.66 429 GLY A O 1
ATOM 3498 N N . ARG A 1 430 ? 5.328 -4.280 -26.664 1.00 62.38 430 ARG A N 1
ATOM 3499 C CA . ARG A 1 430 ? 4.089 -5.081 -26.577 1.00 62.38 430 ARG A CA 1
ATOM 3500 C C . ARG A 1 430 ? 2.811 -4.238 -26.473 1.00 62.38 430 ARG A C 1
ATOM 3502 O O . ARG A 1 430 ? 1.734 -4.784 -26.687 1.00 62.38 430 ARG A O 1
ATOM 3509 N N . TYR A 1 431 ? 2.912 -2.935 -26.184 1.00 48.28 431 TYR A N 1
ATOM 3510 C CA . TYR A 1 431 ? 1.772 -1.999 -26.161 1.00 48.28 431 TYR A CA 1
ATOM 3511 C C . TYR A 1 431 ? 1.628 -1.177 -27.450 1.00 48.28 431 TYR A C 1
ATOM 3513 O O . TYR A 1 431 ? 0.744 -0.324 -27.529 1.00 48.28 431 TYR A O 1
ATOM 3521 N N . ALA A 1 432 ? 2.487 -1.403 -28.450 1.00 48.78 432 ALA A N 1
ATOM 3522 C CA . ALA A 1 432 ? 2.372 -0.800 -29.773 1.00 48.78 432 ALA A CA 1
ATOM 3523 C C . ALA A 1 432 ? 1.293 -1.535 -30.589 1.00 48.78 432 ALA A C 1
ATOM 3525 O O . ALA A 1 432 ? 1.608 -2.374 -31.429 1.00 48.78 432 ALA A O 1
ATOM 3526 N N . ALA A 1 433 ? 0.025 -1.267 -30.268 1.00 39.56 433 ALA A N 1
ATOM 3527 C CA . ALA A 1 433 ? -1.135 -1.682 -31.057 1.00 39.56 433 ALA A CA 1
ATOM 3528 C C . ALA A 1 433 ? -1.460 -0.653 -32.150 1.00 39.56 433 ALA A C 1
ATOM 3530 O O . ALA A 1 433 ? -1.429 0.568 -31.849 1.00 39.56 433 ALA A O 1
#

Secondary structure (DSSP, 8-state):
------------------HHHHHHHTT-HHHHHHHHHHHHHGGG-----HHHIIIIII---HHHHHHHHHHHHHTTSEEEEEEE-TTS-EEEEEEEE--SGGG--PPP---------------PPPP-----------------------------------------HHHHHHHHHHHHHHS-S--EEEEEES-TT--S---EEEES--TTHHHHHHTTEEEEEESSEE-SS--SGGGEEE--EEEEEESS--SHHHHTT--SEEEEEETTEEEEEEEEES--GGGHHHHHHHHHHHTT--TTTT-TT-EEEPTTSEE-SSS-EE-EEEEE--PPPEEHHHHHHHSPPP------PPP-----SS----S----BTTSHHHHHHHHHHHHHHTT--HHHHHHHHHHHHHTSBSPPPHHHHHHHHHHHHTT--

Foldseek 3Di:
DDDDPDDDDDPDPDPPDDVVNCVLCVPQVLLVQVQVVCVVCVVPVDDDDPCCCCCPPSNHDPVSVVVSQVSCVVLVQWDKDFDADPVRHGPDIDIDGDDPVVVPPDDDDDDDDDDDDDDDDDDDDDDDDDDDDDDDDDDDDDDDDDDDDDDDDDDDDDPDDDCPPPQDLVQLVVLQVVQVVLQDDKKKKFKQQLDPPQPDGLGDIDIPDPPCVQVSLVSRIFIWIQQAHACRPDLPLVRGDGHFKAKFKAPQFDCVVVVVLPFQWWKDPDVNIIMTIATAALAASVLQQQLNCLVCVSRVGDNVQRHSSDIDTRASGWNRNDPTDRIGIPDHDDDDHHYNLRSCVSRPGPDDPDPDDDDDDDDDPDDPDPDQAEEEPRNGLNVLLVVLLVCLVVVHDLVNSLVSLQRRQVSYVPHDDPSSSVSSSVSSVSPSD

pLDDT: mean 72.0, std 24.34, range [23.28, 98.62]